Protein AF-A8PY21-F1 (afdb_monomer)

Mean predicted aligned error: 8.25 Å

Secondary structure (DSSP, 8-state):
----------------------TT-SEEEEEEESS--GGGSS-EEE--SSSSS--EE--BPTTT--B--GGGT-TTS--SS--GGG---PPPP-----HHHHHHHHHHHHHHHHHS---HHHHHHHHHHHHHHHHHHHHH-TTHHHHHHHHHHHHHTHHHHTT--S-HHHHTSIIIIIHHHHHHHHHS--STT-HHHHHHHHH-GGG--SPPPP-PPPHHHHHHHTTT--S--HHHHHHHHHHHHHHHHT--GGG---EEEE----B-TT--TTSBSSPPBTTBSSSSSTT---TTT--S--SSS---GGG-SSBPPTT--TTS-B-HHHHHHHHHHHHHHH-TT--SEEEE----BPP--GGG--HHHHHHHHHHHHHHHHHHHTTS-EEE---TTSSSSTT----SS--GGGGGGTTHHHHHHHHHHHHHTTSS-HHHHHHHHHTTT-EEEEEETTEEEEE--GGGGBTT-GGGGTTTTSTTTTSHHHHHHHHHHHHHHTT-EEEEE-SS-SS-SSSSB-HHHHHHHHHH-------------SHHHHHTT-SEEEEEEE---HHHHH-B-HHHHHTT---S-PPPBTTBPPTTS---HHHHHHHHHHHHH-THHHHHHHHHHTTT-TTPPP--SHHHHHHHHHHHH--SHHHHHTS-GGG-TT--

Foldseek 3Di:
DDDDDDDDDDPPPPPPPPVPDPLPPFFFQDFFFLDFPLVLAPHWPDDDPHFQWFTHGWFAFPPRPGTDDVLLQALQRFDPFEPPVLFAADDAADDDDPLVVLLVLLVVLLCVLLPDDADQVVNLVSQLSNLVSLLNCLNHPVQVQLVSQLVSCVVRVVVVLVVQADDSSRCSPRRFCVNVLSNLSPQADSPDDDPLSQCVCCADPSRNRHPHDDQDDDPVNCCVLLVNPLDFDPVLVVVVVVVLVCLLVPPDPVPDFFEAEAEQQAENSSFRFFWAQPARRNQWQAGRGQSGAHCVQDVDDTDGGHDDNSRHPDTAGSCGHDRHHGYSRVLSRVLQSQLSVLPPVGGQAYEYAENQHHDGHLRRDYLSRLSSSVSVNVSSCCVSRPPHAYDYFYDQQSDPSGLAAAALDDDPPPSNCSCVSRLLSVLVVCVVSVNDDPQQSVCCSNLVRWGWDDSDVLEIETHAAQSCFWPVHSNCSHPVSPLCPRCRLSVVSVVVVVSSVVSGHYHYHHHFAQFDLLHTGHFNNSVSVVSSDDDDDDADADDRRQCCVVVVVDSTHDGGRDLDDCQVLQFFLVQLVVVVNQDLPDDAPNRGDDPSDDCDPSVLLSSLSSCLRVVVVVQVVLCVRVNNDPPQDGQDDPLLSQLCSQRSVTSHNVSSVPGDSVRRSNHD

Solvent-accessible surface area (backbone atoms only — not comparable to full-atom values): 36942 Å² total; per-residue (Å²): 134,87,88,89,87,89,90,77,86,82,84,76,81,76,76,70,77,67,73,78,72,68,84,73,68,48,52,81,73,36,72,27,64,61,63,78,74,62,85,81,36,97,46,61,77,38,74,54,96,58,74,75,35,57,58,37,70,50,51,67,38,83,91,76,72,52,62,65,61,66,69,82,40,34,38,89,50,75,66,89,54,38,59,80,89,69,42,47,78,52,76,63,42,97,57,88,70,66,59,69,62,42,54,52,49,42,53,58,44,49,53,54,61,80,69,53,86,87,51,56,73,64,37,26,55,45,48,32,53,41,47,32,42,47,24,55,40,17,22,45,45,30,82,54,41,18,61,50,53,10,50,51,27,59,77,66,39,51,41,47,71,74,48,39,47,73,55,43,51,60,48,25,20,42,63,30,47,15,12,54,54,28,35,38,37,48,71,27,50,35,58,98,78,28,58,22,31,47,50,64,30,24,64,45,83,89,63,54,27,30,74,70,77,89,61,83,78,53,69,68,56,49,35,59,74,41,71,69,55,80,61,82,55,67,70,58,52,52,50,50,49,52,52,49,54,49,47,44,76,67,56,52,84,88,75,58,82,47,68,48,79,48,58,64,57,16,46,22,71,36,45,22,39,62,18,17,29,61,35,35,78,24,70,46,75,41,26,16,22,28,56,27,44,28,63,91,62,39,84,75,93,82,82,70,57,73,78,55,78,94,45,48,85,36,66,19,43,49,65,28,43,98,54,38,58,33,18,54,54,34,51,52,43,51,42,51,38,51,30,60,74,32,42,98,80,40,34,74,34,33,38,33,29,25,20,34,32,41,80,55,50,73,36,60,46,38,73,68,57,42,52,48,32,46,49,56,51,52,52,48,47,46,65,45,42,56,85,35,48,46,50,66,21,49,23,49,43,61,43,71,57,60,31,55,61,63,41,71,48,94,50,82,91,53,54,47,56,72,57,46,76,50,43,54,45,52,36,51,51,40,34,76,72,68,51,43,52,79,64,32,40,48,33,19,62,65,44,66,51,15,33,61,47,64,93,45,91,61,33,36,39,38,25,32,41,28,50,70,32,28,61,73,10,62,47,52,44,43,59,42,78,47,51,52,64,51,43,53,58,57,52,50,51,54,53,49,54,54,30,55,77,66,68,38,44,76,47,78,47,43,36,62,59,43,29,36,46,84,74,50,34,35,39,36,33,15,39,54,48,40,74,77,48,84,78,81,86,86,84,64,81,65,71,74,80,46,62,61,48,65,76,68,62,52,87,45,40,66,70,44,52,51,76,80,48,72,61,81,76,58,29,66,38,52,57,10,54,74,69,73,56,64,71,53,88,66,81,52,58,83,45,23,62,40,88,60,55,75,88,46,58,48,49,58,50,35,43,45,42,23,30,75,66,39,48,69,52,43,30,50,48,49,37,48,62,51,26,61,39,89,85,54,80,78,52,84,47,72,67,32,33,51,19,39,44,41,34,75,71,14,62,13,16,63,56,22,69,76,33,56,77,93,33,37,90,71,45,133

Structure (mmCIF, N/CA/C/O backbone):
data_AF-A8PY21-F1
#
_entry.id   AF-A8PY21-F1
#
loop_
_atom_site.group_PDB
_atom_site.id
_atom_site.type_symbol
_atom_site.label_atom_id
_atom_site.label_alt_id
_atom_site.label_comp_id
_atom_site.label_asym_id
_atom_site.label_entity_id
_atom_site.label_seq_id
_atom_site.pdbx_PDB_ins_code
_atom_site.Cartn_x
_atom_site.Cartn_y
_atom_site.Cartn_z
_atom_site.occupancy
_atom_site.B_iso_or_equiv
_atom_site.auth_seq_id
_atom_site.auth_comp_id
_atom_site.auth_asym_id
_atom_site.auth_atom_id
_atom_site.pdbx_PDB_model_num
ATOM 1 N N . MET A 1 1 ? 55.262 -12.303 2.020 1.00 33.34 1 MET A N 1
ATOM 2 C CA . MET A 1 1 ? 55.670 -13.690 2.348 1.00 33.34 1 MET A CA 1
ATOM 3 C C . MET A 1 1 ? 55.589 -13.836 3.864 1.00 33.34 1 MET A C 1
ATOM 5 O O . MET A 1 1 ? 56.220 -13.028 4.533 1.00 33.34 1 MET A O 1
ATOM 9 N N . ARG A 1 2 ? 54.820 -14.823 4.365 1.00 25.11 2 ARG A N 1
ATOM 10 C CA . ARG A 1 2 ? 54.338 -15.005 5.761 1.00 25.11 2 ARG A CA 1
ATOM 11 C C . ARG A 1 2 ? 53.229 -13.989 6.131 1.00 25.11 2 ARG A C 1
ATOM 13 O O . ARG A 1 2 ? 53.484 -12.802 6.044 1.00 25.11 2 ARG A O 1
ATOM 20 N N . TRP A 1 3 ? 51.981 -14.314 6.477 1.00 21.86 3 TRP A N 1
ATOM 21 C CA . TRP A 1 3 ? 51.336 -15.524 6.999 1.00 21.86 3 TRP A CA 1
ATOM 22 C C . TRP A 1 3 ? 49.893 -15.616 6.456 1.00 21.86 3 TRP A C 1
ATOM 24 O O . TRP A 1 3 ? 49.133 -14.662 6.576 1.00 21.86 3 TRP A O 1
ATOM 34 N N . LEU A 1 4 ? 49.522 -16.754 5.870 1.00 23.91 4 LEU A N 1
ATOM 35 C CA . LEU A 1 4 ? 48.168 -17.102 5.421 1.00 23.91 4 LEU A CA 1
ATOM 36 C C . LEU A 1 4 ? 47.988 -18.587 5.737 1.00 23.91 4 LEU A C 1
ATOM 38 O O . LEU A 1 4 ? 48.413 -19.415 4.945 1.00 23.91 4 LEU A O 1
ATOM 42 N N . THR A 1 5 ? 47.433 -18.911 6.904 1.00 27.52 5 THR A N 1
ATOM 43 C CA . THR A 1 5 ? 46.827 -20.218 7.221 1.00 27.52 5 THR A CA 1
ATOM 44 C C . THR A 1 5 ? 46.137 -20.123 8.580 1.00 27.52 5 THR A C 1
ATOM 46 O O . THR A 1 5 ? 46.825 -19.883 9.570 1.00 27.52 5 THR A O 1
ATOM 49 N N . ALA A 1 6 ? 44.819 -20.355 8.587 1.00 24.20 6 ALA A N 1
ATOM 50 C CA . ALA A 1 6 ? 43.987 -20.932 9.658 1.00 24.20 6 ALA A CA 1
ATOM 51 C C . ALA A 1 6 ? 42.667 -20.165 9.853 1.00 24.20 6 ALA A C 1
ATOM 53 O O . ALA A 1 6 ? 42.555 -19.317 10.729 1.00 24.20 6 ALA A O 1
ATOM 54 N N . ALA A 1 7 ? 41.659 -20.509 9.050 1.00 24.58 7 ALA A N 1
ATOM 55 C CA . ALA A 1 7 ? 40.249 -20.453 9.447 1.00 24.58 7 ALA A CA 1
ATOM 56 C C . ALA A 1 7 ? 39.428 -21.327 8.484 1.00 24.58 7 ALA A C 1
ATOM 58 O O . ALA A 1 7 ? 38.634 -20.842 7.685 1.00 24.58 7 ALA A O 1
ATOM 59 N N . ALA A 1 8 ? 39.683 -22.635 8.524 1.00 24.17 8 ALA A N 1
ATOM 60 C CA . ALA A 1 8 ? 38.767 -23.637 8.002 1.00 24.17 8 ALA A CA 1
ATOM 61 C C . ALA A 1 8 ? 38.086 -24.318 9.194 1.00 24.17 8 ALA A C 1
ATOM 63 O O . ALA A 1 8 ? 38.754 -24.673 10.162 1.00 24.17 8 ALA A O 1
ATOM 64 N N . ALA A 1 9 ? 36.775 -24.510 9.064 1.00 27.00 9 ALA A N 1
ATOM 65 C CA . ALA A 1 9 ? 35.938 -25.414 9.847 1.00 27.00 9 ALA A CA 1
ATOM 66 C C . ALA A 1 9 ? 35.792 -25.124 11.354 1.00 27.00 9 ALA A C 1
ATOM 68 O O . ALA A 1 9 ? 36.422 -25.742 12.204 1.00 27.00 9 ALA A O 1
ATOM 69 N N . LEU A 1 10 ? 34.800 -24.293 11.673 1.00 22.83 10 LEU A N 1
ATOM 70 C CA . LEU A 1 10 ? 33.895 -24.552 12.794 1.00 22.83 10 LEU A CA 1
ATOM 71 C C . LEU A 1 10 ? 32.488 -24.139 12.356 1.00 22.83 10 LEU A C 1
ATOM 73 O O . LEU A 1 10 ? 31.976 -23.076 12.691 1.00 22.83 10 LEU A O 1
ATOM 77 N N . ALA A 1 11 ? 31.881 -25.006 11.542 1.00 26.34 11 ALA A N 1
ATOM 78 C CA . ALA A 1 11 ? 30.436 -25.071 11.421 1.00 26.34 11 ALA A CA 1
ATOM 79 C C . ALA A 1 11 ? 29.903 -25.521 12.785 1.00 26.34 11 ALA A C 1
ATOM 81 O O . ALA A 1 11 ? 29.814 -26.712 13.077 1.00 26.34 11 ALA A O 1
ATOM 82 N N . VAL A 1 12 ? 29.614 -24.559 13.658 1.00 23.88 12 VAL A N 1
ATOM 83 C CA . VAL A 1 12 ? 28.773 -24.824 14.816 1.00 23.88 12 VAL A CA 1
ATOM 84 C C . VAL A 1 12 ? 27.366 -24.977 14.259 1.00 23.88 12 VAL A C 1
ATOM 86 O O . VAL A 1 12 ? 26.669 -23.998 14.000 1.00 23.88 12 VAL A O 1
ATOM 89 N N . THR A 1 13 ? 26.958 -26.224 14.047 1.00 25.67 13 THR A N 1
ATOM 90 C CA . THR A 1 13 ? 25.551 -26.608 13.991 1.00 25.67 13 THR A CA 1
ATOM 91 C C . THR A 1 13 ? 24.927 -26.263 15.339 1.00 25.67 13 THR A C 1
ATOM 93 O O . THR A 1 13 ? 24.810 -27.109 16.226 1.00 25.67 13 THR A O 1
ATOM 96 N N . LEU A 1 14 ? 24.532 -25.003 15.517 1.00 25.05 14 LEU A N 1
ATOM 97 C CA . LEU A 1 14 ? 23.445 -24.673 16.421 1.00 25.05 14 LEU A CA 1
ATOM 98 C C . LEU A 1 14 ? 22.193 -25.225 15.749 1.00 25.05 14 LEU A C 1
ATOM 100 O O . LEU A 1 14 ? 21.504 -24.532 15.006 1.00 25.05 14 LEU A O 1
ATOM 104 N N . ALA A 1 15 ? 21.917 -26.502 16.005 1.00 25.70 15 ALA A N 1
ATOM 105 C CA . ALA A 1 15 ? 20.555 -26.992 15.992 1.00 25.70 15 ALA A CA 1
ATOM 106 C C . ALA A 1 15 ? 19.814 -26.202 17.078 1.00 25.70 15 ALA A C 1
ATOM 108 O O . ALA A 1 15 ? 19.684 -26.638 18.220 1.00 25.70 15 ALA A O 1
ATOM 109 N N . SER A 1 16 ? 19.382 -24.986 16.743 1.00 26.17 16 SER A N 1
ATOM 110 C CA . SER A 1 16 ? 18.233 -24.397 17.396 1.00 26.17 16 SER A CA 1
ATOM 111 C C . SER A 1 16 ? 17.116 -25.391 17.145 1.00 26.17 16 SER A C 1
ATOM 113 O O . SER A 1 16 ? 16.604 -25.485 16.031 1.00 26.17 16 SER A O 1
ATOM 115 N N . SER A 1 17 ? 16.783 -26.171 18.166 1.00 25.62 17 SER A N 1
ATOM 116 C CA . SER A 1 17 ? 15.463 -26.750 18.306 1.00 25.62 17 SER A CA 1
ATOM 117 C C . SER A 1 17 ? 14.486 -25.582 18.233 1.00 25.62 17 SER A C 1
ATOM 119 O O . SER A 1 17 ? 14.158 -24.936 19.228 1.00 25.62 17 SER A O 1
ATOM 121 N N . ALA A 1 18 ? 14.081 -25.239 17.009 1.00 28.50 18 ALA A N 1
ATOM 122 C CA . ALA A 1 18 ? 12.859 -24.514 16.783 1.00 28.50 18 ALA A CA 1
ATOM 123 C C . ALA A 1 18 ? 11.806 -25.381 17.464 1.00 28.50 18 ALA A C 1
ATOM 125 O O . ALA A 1 18 ? 11.509 -26.479 17.001 1.00 28.50 18 ALA A O 1
ATOM 126 N N . LEU A 1 19 ? 11.339 -24.949 18.638 1.00 28.61 19 LEU A N 1
ATOM 127 C CA . LEU A 1 19 ? 10.092 -25.453 19.188 1.00 28.61 19 LEU A CA 1
ATOM 128 C C . LEU A 1 19 ? 9.109 -25.405 18.025 1.00 28.61 19 LEU A C 1
ATOM 130 O O . LEU A 1 19 ? 8.851 -24.310 17.513 1.00 28.61 19 LEU A O 1
ATOM 134 N N . ALA A 1 20 ? 8.691 -26.586 17.562 1.00 31.30 20 ALA A N 1
ATOM 135 C CA . ALA A 1 20 ? 7.715 -26.733 16.502 1.00 31.30 20 ALA A CA 1
ATOM 136 C C . ALA A 1 20 ? 6.536 -25.840 16.886 1.00 31.30 20 ALA A C 1
ATOM 138 O O . ALA A 1 20 ? 5.902 -26.047 17.923 1.00 31.30 20 ALA A O 1
ATOM 139 N N . ILE A 1 21 ? 6.338 -24.765 16.127 1.00 42.38 21 ILE A N 1
ATOM 140 C CA . ILE A 1 21 ? 5.172 -23.912 16.307 1.00 42.38 21 ILE A CA 1
ATOM 141 C C . ILE A 1 21 ? 3.997 -24.799 15.913 1.00 42.38 21 ILE A C 1
ATOM 143 O O . ILE A 1 21 ? 3.986 -25.324 14.804 1.00 42.38 21 ILE A O 1
ATOM 147 N N . ASP A 1 22 ? 3.045 -25.008 16.822 1.00 44.25 22 ASP A N 1
ATOM 148 C CA . ASP A 1 22 ? 1.850 -25.789 16.517 1.00 44.25 22 ASP A CA 1
ATOM 149 C C . ASP A 1 22 ? 1.071 -25.107 15.384 1.00 44.25 22 ASP A C 1
ATOM 151 O O . ASP A 1 22 ? 0.375 -24.099 15.571 1.00 44.25 22 ASP A O 1
ATOM 155 N N . THR A 1 23 ? 1.198 -25.671 14.185 1.00 45.84 23 THR A N 1
ATOM 156 C CA . THR A 1 23 ? 0.550 -25.186 12.972 1.00 45.84 23 THR A CA 1
ATOM 157 C C . THR A 1 23 ? -0.958 -25.467 12.970 1.00 45.84 23 THR A C 1
ATOM 159 O O . THR A 1 23 ? -1.673 -24.950 12.109 1.00 45.84 23 THR A O 1
ATOM 162 N N . THR A 1 24 ? -1.495 -26.188 13.955 1.00 52.34 24 THR A N 1
ATOM 163 C CA . THR A 1 24 ? -2.939 -26.410 14.134 1.00 52.34 24 THR A CA 1
ATOM 164 C C . THR A 1 24 ? -3.587 -25.458 15.140 1.00 52.34 24 THR A C 1
ATOM 166 O O . THR A 1 24 ? -4.808 -25.494 15.313 1.00 52.34 24 THR A O 1
ATOM 169 N N . SER A 1 25 ? -2.806 -24.555 15.742 1.00 53.06 25 SER A N 1
ATOM 170 C CA . SER A 1 25 ? -3.314 -23.543 16.671 1.00 53.06 25 SER A CA 1
ATOM 171 C C . SER A 1 25 ? -4.402 -22.655 16.037 1.00 53.06 25 SER A C 1
ATOM 173 O O . SER A 1 25 ? -4.321 -22.248 14.873 1.00 53.06 25 SER A O 1
ATOM 175 N N . GLY A 1 26 ? -5.457 -22.380 16.812 1.00 62.28 26 GLY A N 1
ATOM 176 C CA . GLY A 1 26 ? -6.634 -21.610 16.392 1.00 62.28 26 GLY A CA 1
ATOM 177 C C . GLY A 1 26 ? -7.844 -22.469 16.004 1.00 62.28 26 GLY A C 1
ATOM 178 O O . GLY A 1 26 ? -7.733 -23.643 15.645 1.00 62.28 26 GLY A O 1
ATOM 179 N N . THR A 1 27 ? -9.034 -21.874 16.080 1.00 73.12 27 THR A N 1
ATOM 180 C CA . THR A 1 27 ? -10.301 -22.568 15.797 1.00 73.12 27 THR A CA 1
ATOM 181 C C . THR A 1 27 ? -10.568 -22.587 14.287 1.00 73.12 27 THR A C 1
ATOM 183 O O . THR A 1 27 ? -10.578 -21.505 13.694 1.00 73.12 27 THR A O 1
ATOM 186 N N . PRO A 1 28 ? -10.793 -23.756 13.649 1.00 81.75 28 PRO A N 1
ATOM 187 C CA . PRO A 1 28 ? -11.255 -23.835 12.261 1.00 81.75 28 PRO A CA 1
ATOM 188 C C . PRO A 1 28 ? -12.527 -23.018 12.050 1.00 81.75 28 PRO A C 1
ATOM 190 O O . PRO A 1 28 ? -13.438 -23.067 12.874 1.00 81.75 28 PRO A O 1
ATOM 193 N N . VAL A 1 29 ? -12.569 -22.271 10.951 1.00 86.31 29 VAL A N 1
ATOM 194 C CA . VAL A 1 29 ? -13.706 -21.426 10.570 1.00 86.31 29 VAL A CA 1
ATOM 195 C C . VAL A 1 29 ? -14.270 -21.857 9.227 1.00 86.31 29 VAL A C 1
ATOM 197 O O . VAL A 1 29 ? -15.480 -21.947 9.088 1.00 86.31 29 VAL A O 1
ATOM 200 N N . TYR A 1 30 ? -13.413 -22.150 8.251 1.00 88.06 30 TYR A N 1
ATOM 201 C CA . TYR A 1 30 ? -13.844 -22.592 6.931 1.00 88.06 30 TYR A CA 1
ATOM 202 C C . TYR A 1 30 ? -12.825 -23.564 6.343 1.00 88.06 30 TYR A C 1
ATOM 204 O O . TYR A 1 30 ? -11.622 -23.326 6.428 1.00 88.06 30 TYR A O 1
ATOM 212 N N . THR A 1 31 ? -13.303 -24.645 5.738 1.00 89.31 31 THR A N 1
ATOM 213 C CA . THR A 1 31 ? -12.472 -25.588 4.984 1.00 89.31 31 THR A CA 1
ATOM 214 C C . THR A 1 31 ? -12.844 -25.456 3.521 1.00 89.31 31 THR A C 1
ATOM 216 O O . THR A 1 31 ? -13.977 -25.757 3.147 1.00 89.31 31 THR A O 1
ATOM 219 N N . ALA A 1 32 ? -11.901 -24.984 2.711 1.00 89.75 32 ALA A N 1
ATOM 220 C CA . ALA A 1 32 ? -12.138 -24.756 1.297 1.00 89.75 32 ALA A CA 1
ATOM 221 C C . ALA A 1 32 ? -12.326 -26.068 0.534 1.00 89.75 32 ALA A C 1
ATOM 223 O O . ALA A 1 32 ? -11.793 -27.121 0.907 1.00 89.75 32 ALA A O 1
ATOM 224 N N . SER A 1 33 ? -13.056 -25.995 -0.576 1.00 90.00 33 SER A N 1
ATOM 225 C CA . SER A 1 33 ? -13.105 -27.098 -1.529 1.00 90.00 33 SER A CA 1
ATOM 226 C C . SER A 1 33 ? -11.724 -27.331 -2.136 1.00 90.00 33 SER A C 1
ATOM 228 O O . SER A 1 33 ? -10.954 -26.400 -2.365 1.00 90.00 33 SER A O 1
ATOM 230 N N . LYS A 1 34 ? -11.422 -28.588 -2.463 1.00 87.81 34 LYS A N 1
ATOM 231 C CA . LYS A 1 34 ? -10.260 -28.917 -3.296 1.00 87.81 34 LYS A CA 1
ATOM 232 C C . LYS A 1 34 ? -10.404 -28.379 -4.727 1.00 87.81 34 LYS A C 1
ATOM 234 O O . LYS A 1 34 ? -9.409 -28.192 -5.421 1.00 87.81 34 LYS A O 1
ATOM 239 N N . SER A 1 35 ? -11.642 -28.190 -5.183 1.00 91.06 35 SER A N 1
ATOM 240 C CA . SER A 1 35 ? -11.954 -27.743 -6.542 1.00 91.06 35 SER A CA 1
ATOM 241 C C . SER A 1 35 ? -12.000 -26.224 -6.619 1.00 91.06 35 SER A C 1
ATOM 243 O O . SER A 1 35 ? -12.586 -25.583 -5.751 1.00 91.06 35 SER A O 1
ATOM 245 N N . PHE A 1 36 ? -11.454 -25.661 -7.696 1.00 95.00 36 PHE A N 1
ATOM 246 C CA . PHE A 1 36 ? -11.594 -24.237 -7.975 1.00 95.00 36 PHE A CA 1
ATOM 247 C C . PHE A 1 36 ? -13.052 -23.893 -8.338 1.00 95.00 36 PHE A C 1
ATOM 249 O O . PHE A 1 36 ? -13.663 -24.624 -9.127 1.00 95.00 36 PHE A O 1
ATOM 256 N N . PRO A 1 37 ? -13.619 -22.790 -7.817 1.00 94.56 37 PRO A N 1
ATOM 257 C CA . PRO A 1 37 ? -14.999 -22.392 -8.087 1.00 94.56 37 PRO A CA 1
ATOM 258 C C . PRO A 1 37 ? -15.148 -21.768 -9.488 1.00 94.56 37 PRO A C 1
ATOM 260 O O . PRO A 1 37 ? -15.336 -20.565 -9.647 1.00 94.56 37 PRO A O 1
ATOM 263 N N . THR A 1 38 ? -15.101 -22.591 -10.539 1.00 94.44 38 THR A N 1
ATOM 264 C CA . THR A 1 38 ? -15.160 -22.126 -11.940 1.00 94.44 38 THR A CA 1
ATOM 265 C C . THR A 1 38 ? -16.444 -21.369 -12.283 1.00 94.44 38 THR A C 1
ATOM 267 O O . THR A 1 38 ? -16.440 -20.557 -13.198 1.00 94.44 38 THR A O 1
ATOM 270 N N . SER A 1 39 ? -17.539 -21.595 -11.550 1.00 92.69 39 SER A N 1
ATOM 271 C CA . SER A 1 39 ? -18.819 -20.902 -11.755 1.00 92.69 39 SER A CA 1
ATOM 272 C C . SER A 1 39 ? -18.786 -19.407 -11.428 1.00 92.69 39 SER A C 1
ATOM 274 O O . SER A 1 39 ? -19.752 -18.711 -11.730 1.00 92.69 39 SER A O 1
ATOM 276 N N . LEU A 1 40 ? -17.720 -18.910 -10.790 1.00 91.19 40 LEU A N 1
ATOM 277 C CA . LEU A 1 40 ? -17.514 -17.473 -10.582 1.00 91.19 40 LEU A CA 1
ATOM 278 C C . LEU A 1 40 ? -17.272 -16.721 -11.889 1.00 91.19 40 LEU A C 1
ATOM 280 O O . LEU A 1 40 ? -17.516 -15.519 -11.959 1.00 91.19 40 LEU A O 1
ATOM 284 N N . PHE A 1 41 ? -16.770 -17.423 -12.901 1.00 93.12 41 PHE A N 1
ATOM 285 C CA . PHE A 1 41 ? -16.302 -16.827 -14.136 1.00 93.12 41 PHE A CA 1
ATOM 286 C C . PHE A 1 41 ? -17.157 -17.317 -15.305 1.00 93.12 41 PHE A C 1
ATOM 288 O O . PHE A 1 41 ? -17.557 -18.484 -15.327 1.00 93.12 41 PHE A O 1
ATOM 295 N N . PRO A 1 42 ? -17.432 -16.466 -16.310 1.00 90.12 42 PRO A N 1
ATOM 296 C CA . PRO A 1 42 ? -18.196 -16.884 -17.485 1.00 90.12 42 PRO A CA 1
ATOM 297 C C . PRO A 1 42 ? -17.526 -18.031 -18.251 1.00 90.12 42 PRO A C 1
ATOM 299 O O . PRO A 1 42 ? -18.200 -18.872 -18.841 1.00 90.12 42 PRO A O 1
ATOM 302 N N . SER A 1 43 ? -16.192 -18.047 -18.262 1.00 95.50 43 SER A N 1
ATOM 303 C CA . SER A 1 43 ? -15.375 -19.097 -18.866 1.00 95.50 43 SER A CA 1
ATOM 304 C C . SER A 1 43 ? -13.957 -19.082 -18.285 1.00 95.50 43 SER A C 1
ATOM 306 O O . SER A 1 43 ? -13.596 -18.183 -17.524 1.00 95.50 43 SER A O 1
ATOM 308 N N . MET A 1 44 ? -13.165 -20.093 -18.638 1.00 96.69 44 MET A N 1
ATOM 309 C CA . MET A 1 44 ? -11.771 -20.249 -18.224 1.00 96.69 44 MET A CA 1
ATOM 310 C C . MET A 1 44 ? -10.893 -20.311 -19.475 1.00 96.69 44 MET A C 1
ATOM 312 O O . MET A 1 44 ? -11.171 -21.125 -20.357 1.00 96.69 44 MET A O 1
ATOM 316 N N . ASP A 1 45 ? -9.828 -19.513 -19.533 1.00 96.81 45 ASP A N 1
ATOM 317 C CA . ASP A 1 45 ? -8.817 -19.612 -20.594 1.00 96.81 45 ASP A CA 1
ATOM 318 C C . ASP A 1 45 ? -7.940 -20.860 -20.397 1.00 96.81 45 ASP A C 1
ATOM 320 O O . ASP A 1 45 ? -7.510 -21.506 -21.356 1.00 96.81 45 ASP A O 1
ATOM 324 N N . TYR A 1 46 ? -7.726 -21.256 -19.138 1.00 97.00 46 TYR A N 1
ATOM 325 C CA . TYR A 1 46 ? -7.065 -22.504 -18.772 1.00 97.00 46 TYR A CA 1
ATOM 326 C C . TYR A 1 46 ? -7.623 -23.065 -17.459 1.00 97.00 46 TYR A C 1
ATOM 328 O O . TYR A 1 46 ? -7.802 -22.342 -16.480 1.00 97.00 46 TYR A O 1
ATOM 336 N N . MET A 1 47 ? -7.862 -24.377 -17.424 1.00 96.50 47 MET A N 1
ATOM 337 C CA . MET A 1 47 ? -8.233 -25.108 -16.213 1.00 96.50 47 MET A CA 1
ATOM 338 C C . MET A 1 47 ? -7.381 -26.384 -16.126 1.00 96.50 47 MET A C 1
ATOM 340 O O . MET A 1 47 ? -7.468 -27.225 -17.029 1.00 96.50 47 MET A O 1
ATOM 344 N N . PRO A 1 48 ? -6.542 -26.542 -15.088 1.00 94.38 48 PRO A N 1
ATOM 345 C CA . PRO A 1 48 ? -5.694 -27.720 -14.935 1.00 94.38 48 PRO A CA 1
ATOM 346 C C . PRO A 1 48 ? -6.542 -28.969 -14.625 1.00 94.38 48 PRO A C 1
ATOM 348 O O . PRO A 1 48 ? -7.662 -28.872 -14.116 1.00 94.38 48 PRO A O 1
ATOM 351 N N . LYS A 1 49 ? -6.030 -30.168 -14.934 1.00 89.81 49 LYS A N 1
ATOM 352 C CA . LYS A 1 49 ? -6.746 -31.430 -14.652 1.00 89.81 49 LYS A CA 1
ATOM 353 C C . LYS A 1 49 ? -6.639 -31.825 -13.181 1.00 89.81 49 LYS A C 1
ATOM 355 O O . LYS A 1 49 ? -7.513 -32.524 -12.668 1.00 89.81 49 LYS A O 1
ATOM 360 N N . ARG A 1 50 ? -5.542 -31.450 -12.528 1.00 87.81 50 ARG A N 1
ATOM 361 C CA . ARG A 1 50 ? -5.284 -31.574 -11.088 1.00 87.81 50 ARG A CA 1
ATOM 362 C C . ARG A 1 50 ? -4.607 -30.276 -10.621 1.00 87.81 50 ARG A C 1
ATOM 364 O O . ARG A 1 50 ? -4.816 -29.225 -11.207 1.00 87.81 50 ARG A O 1
ATOM 371 N N . MET A 1 51 ? -3.819 -30.338 -9.555 1.00 91.12 51 MET A N 1
ATOM 372 C CA . MET A 1 51 ? -3.105 -29.190 -8.983 1.00 91.12 51 MET A CA 1
ATOM 373 C C . MET A 1 51 ? -1.725 -28.965 -9.636 1.00 91.12 51 MET A C 1
ATOM 375 O O . MET A 1 51 ? -0.794 -28.535 -8.970 1.00 91.12 51 MET A O 1
ATOM 379 N N . GLU A 1 52 ? -1.549 -29.306 -10.920 1.00 91.44 52 GLU A N 1
ATOM 380 C CA . GLU A 1 52 ? -0.279 -29.133 -11.654 1.00 91.44 52 GLU A CA 1
ATOM 381 C C . GLU A 1 52 ? -0.029 -27.712 -12.196 1.00 91.44 52 GLU A C 1
ATOM 383 O O . GLU A 1 52 ? 0.978 -27.470 -12.857 1.00 91.44 52 GLU A O 1
ATOM 388 N N . GLY A 1 53 ? -0.957 -26.785 -11.981 1.00 94.38 53 GLY A N 1
ATOM 389 C CA . GLY A 1 53 ? -0.896 -25.405 -12.459 1.00 94.38 53 GLY A CA 1
ATOM 390 C C . GLY A 1 53 ? -2.063 -24.603 -11.904 1.00 94.38 53 GLY A C 1
ATOM 391 O O . GLY A 1 53 ? -3.029 -25.203 -11.447 1.00 94.38 53 GLY A O 1
ATOM 392 N N . GLU A 1 54 ? -2.004 -23.277 -11.979 1.00 96.56 54 GLU A N 1
ATOM 393 C CA . GLU A 1 54 ? -3.125 -22.433 -11.559 1.00 96.56 54 GLU A CA 1
ATOM 394 C C . GLU A 1 54 ? -4.230 -22.374 -12.622 1.00 96.56 54 GLU A C 1
ATOM 396 O O . GLU A 1 54 ? -3.924 -22.350 -13.822 1.00 96.56 54 GLU A O 1
ATOM 401 N N . PRO A 1 55 ? -5.515 -22.321 -12.221 1.00 96.88 55 PRO A N 1
ATOM 402 C CA . PRO A 1 55 ? -6.589 -21.943 -13.127 1.00 96.88 55 PRO A CA 1
ATOM 403 C C . PRO A 1 55 ? -6.365 -20.514 -13.634 1.00 96.88 55 PRO A C 1
ATOM 405 O O . PRO A 1 55 ? -5.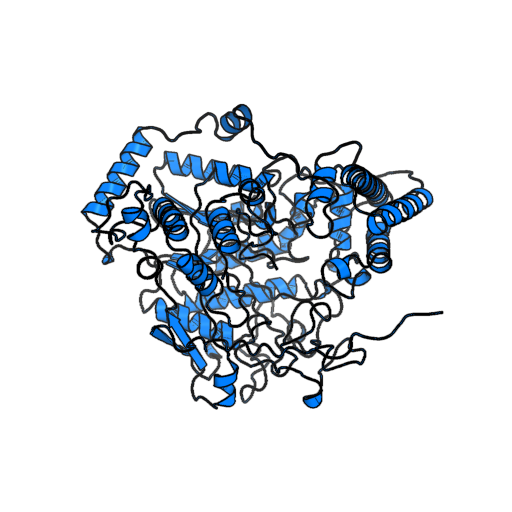910 -19.648 -12.893 1.00 96.88 55 PRO A O 1
ATOM 408 N N . ARG A 1 56 ? -6.712 -20.254 -14.898 1.00 96.56 56 ARG A N 1
ATOM 409 C CA . ARG A 1 56 ? -6.694 -18.907 -15.485 1.00 96.56 56 ARG A CA 1
ATOM 410 C C . ARG A 1 56 ? -8.099 -18.554 -15.959 1.00 96.56 56 ARG A C 1
ATOM 412 O O . ARG A 1 56 ? -8.527 -19.035 -17.015 1.00 96.56 56 ARG A O 1
ATOM 419 N N . PRO A 1 57 ? -8.861 -17.813 -15.142 1.00 96.81 57 PRO A N 1
ATOM 420 C CA . PRO A 1 57 ? -10.188 -17.365 -15.518 1.00 96.81 57 PRO A CA 1
ATOM 421 C C . PRO A 1 57 ? -10.161 -16.346 -16.651 1.00 96.81 57 PRO A C 1
ATOM 423 O O . PRO A 1 57 ? -9.252 -15.525 -16.729 1.00 96.81 57 PRO A O 1
ATOM 426 N N . HIS A 1 58 ? -11.201 -16.365 -17.481 1.00 96.19 58 HIS A N 1
ATOM 427 C CA . HIS A 1 58 ? -11.367 -15.377 -18.536 1.00 96.19 58 HIS A CA 1
ATOM 428 C C . HIS A 1 58 ? -11.944 -14.074 -17.970 1.00 96.19 58 HIS A C 1
ATOM 430 O O . HIS A 1 58 ? -13.067 -14.068 -17.456 1.00 96.19 58 HIS A O 1
ATOM 436 N N . ILE A 1 59 ? -11.202 -12.967 -18.087 1.00 96.44 59 ILE A N 1
ATOM 437 C CA . ILE A 1 59 ? -11.583 -11.659 -17.528 1.00 96.44 59 ILE A CA 1
ATOM 438 C C . ILE A 1 59 ? -11.976 -10.675 -18.637 1.00 96.44 59 ILE A C 1
ATOM 440 O O . ILE A 1 59 ? -11.203 -10.374 -19.553 1.00 96.44 59 ILE A O 1
ATOM 444 N N . THR A 1 60 ? -13.190 -10.136 -18.530 1.00 94.44 60 THR A N 1
ATOM 445 C CA . THR A 1 60 ? -13.739 -9.132 -19.451 1.00 94.44 60 THR A CA 1
ATOM 446 C C . THR A 1 60 ? -13.404 -7.719 -18.993 1.00 94.44 60 THR A C 1
ATOM 448 O O . THR A 1 60 ? -13.506 -7.420 -17.808 1.00 94.44 60 THR A O 1
ATOM 451 N N . LYS A 1 61 ? -13.061 -6.829 -19.927 1.00 94.88 61 LYS A N 1
ATOM 452 C CA . LYS A 1 61 ? -12.770 -5.422 -19.632 1.00 94.88 61 LYS A CA 1
ATOM 453 C C . LYS A 1 61 ? -14.049 -4.672 -19.237 1.00 94.88 61 LYS A C 1
ATOM 455 O O . LYS A 1 61 ? -15.082 -4.819 -19.901 1.00 94.88 61 LYS A O 1
ATOM 460 N N . GLU A 1 62 ? -13.957 -3.804 -18.229 1.00 91.94 62 GLU A N 1
ATOM 461 C CA . GLU A 1 62 ? -15.062 -2.938 -17.801 1.00 91.94 62 GLU A CA 1
ATOM 462 C C . GLU A 1 62 ? -15.687 -2.165 -18.983 1.00 91.94 62 GLU A C 1
ATOM 464 O O . GLU A 1 62 ? -14.999 -1.657 -19.879 1.00 91.94 62 GLU A O 1
ATOM 469 N N . GLY A 1 63 ? -17.021 -2.068 -18.992 1.00 86.44 63 GLY A N 1
ATOM 470 C CA . GLY A 1 63 ? -17.772 -1.348 -20.026 1.00 86.44 63 GLY A CA 1
ATOM 471 C C . GLY A 1 63 ? -17.906 -2.083 -21.366 1.00 86.44 63 GLY A C 1
ATOM 472 O O . GLY A 1 63 ? -18.180 -1.442 -22.379 1.00 86.44 63 GLY A O 1
ATOM 473 N N . GLY A 1 64 ? -17.704 -3.406 -21.403 1.00 82.06 64 GLY A N 1
ATOM 474 C CA . GLY A 1 64 ? -17.926 -4.224 -22.604 1.00 82.06 64 GLY A CA 1
ATOM 475 C C . GLY A 1 64 ? -16.847 -4.064 -23.678 1.00 82.06 64 GLY A C 1
ATOM 476 O O . GLY A 1 64 ? -17.096 -4.322 -24.855 1.00 82.06 64 GLY A O 1
ATOM 477 N N . LYS A 1 65 ? -15.637 -3.644 -23.293 1.00 87.38 65 LYS A N 1
ATOM 478 C CA . LYS A 1 65 ? -14.511 -3.361 -24.202 1.00 87.38 65 LYS A CA 1
ATOM 479 C C . LYS A 1 65 ? -13.724 -4.621 -24.604 1.00 87.38 65 LYS A C 1
ATOM 481 O O . LYS A 1 65 ? -12.508 -4.569 -24.774 1.00 87.38 65 LYS A O 1
ATOM 486 N N . GLY A 1 66 ? -14.413 -5.752 -24.752 1.00 92.75 66 GLY A N 1
ATOM 487 C CA . GLY A 1 66 ? -13.807 -7.062 -25.005 1.00 92.75 66 GLY A CA 1
ATOM 488 C C . GLY A 1 66 ? -13.184 -7.686 -23.753 1.00 92.75 66 GLY A C 1
ATOM 489 O O . GLY A 1 66 ? -13.624 -7.414 -22.636 1.00 92.75 66 GLY A O 1
ATOM 490 N N . SER A 1 67 ? -12.159 -8.516 -23.944 1.00 94.88 67 SER A N 1
ATOM 491 C CA . SER A 1 67 ? -11.491 -9.269 -22.875 1.00 94.88 67 SER A CA 1
ATOM 492 C C . SER A 1 67 ? -9.987 -9.038 -22.877 1.00 94.88 67 SER A C 1
ATOM 494 O O . SER A 1 67 ? -9.409 -8.654 -23.899 1.00 94.88 67 SER A O 1
ATOM 496 N N . TYR A 1 68 ? -9.348 -9.266 -21.733 1.00 96.44 68 TYR A N 1
ATOM 497 C CA . TYR A 1 68 ? -7.891 -9.325 -21.666 1.00 96.44 68 TYR A CA 1
ATOM 498 C C . TYR A 1 68 ? -7.394 -10.639 -22.297 1.00 96.44 68 TYR A C 1
ATOM 500 O O . TYR A 1 68 ? -8.047 -11.670 -22.137 1.00 96.44 68 TYR A O 1
ATOM 508 N N . PRO A 1 69 ? -6.276 -10.631 -23.043 1.00 95.12 69 PRO A N 1
ATOM 509 C CA . PRO A 1 69 ? -5.754 -11.847 -23.662 1.00 95.12 69 PRO A CA 1
ATOM 510 C C . PRO A 1 69 ? -5.054 -12.751 -22.632 1.00 95.12 69 PRO A C 1
ATOM 512 O O . PRO A 1 69 ? -4.307 -12.246 -21.797 1.00 95.12 69 PRO A O 1
ATOM 515 N N . ASP A 1 70 ? -5.181 -14.083 -22.752 1.00 94.75 70 ASP A N 1
ATOM 516 C CA . ASP A 1 70 ? -4.474 -15.056 -21.883 1.00 94.75 70 ASP A CA 1
ATOM 517 C C . ASP A 1 70 ? -2.952 -14.828 -21.871 1.00 94.75 70 ASP A C 1
ATOM 519 O O . ASP A 1 70 ? -2.292 -15.019 -20.853 1.00 94.75 70 ASP A O 1
ATOM 523 N N . SER A 1 71 ? -2.382 -14.335 -22.977 1.00 94.12 71 SER A N 1
ATOM 524 C CA . SER A 1 71 ? -0.955 -14.006 -23.072 1.00 94.12 71 SER A CA 1
ATOM 525 C C . SER A 1 71 ? -0.495 -12.933 -22.079 1.00 94.12 71 SER A C 1
ATOM 527 O O . SER A 1 71 ? 0.694 -12.861 -21.795 1.00 94.12 71 SER A O 1
ATOM 529 N N . LEU A 1 72 ? -1.402 -12.103 -21.548 1.00 95.44 72 LEU A N 1
ATOM 530 C CA . LEU A 1 72 ? -1.089 -11.098 -20.525 1.00 95.44 72 LEU A CA 1
ATOM 531 C C . LEU A 1 72 ? -0.680 -11.742 -19.191 1.00 95.44 72 LEU A C 1
ATOM 533 O O . LEU A 1 72 ? 0.116 -11.171 -18.438 1.00 95.44 72 LEU A O 1
ATOM 537 N N . VAL A 1 73 ? -1.237 -12.918 -18.902 1.00 95.19 73 VAL A N 1
ATOM 538 C CA . VAL A 1 73 ? -1.151 -13.598 -17.602 1.00 95.19 73 VAL A CA 1
ATOM 539 C C . VAL A 1 73 ? -0.636 -15.031 -17.706 1.00 95.19 73 VAL A C 1
ATOM 541 O O . VAL A 1 73 ? -0.632 -15.774 -16.733 1.00 95.19 73 VAL A O 1
ATOM 544 N N . ASN A 1 74 ? -0.166 -15.446 -18.878 1.00 93.69 74 ASN A N 1
ATOM 545 C CA . ASN A 1 74 ? 0.356 -16.788 -19.057 1.00 93.69 74 ASN A CA 1
ATOM 546 C C . ASN A 1 74 ? 1.705 -16.939 -18.321 1.00 93.69 74 ASN A C 1
ATOM 548 O O . ASN A 1 74 ? 2.678 -16.277 -18.690 1.00 93.69 74 ASN A O 1
ATOM 552 N N . PRO A 1 75 ? 1.826 -17.853 -17.339 1.00 93.31 75 PRO A N 1
ATOM 553 C CA . PRO A 1 75 ? 3.040 -17.997 -16.531 1.00 93.31 75 PRO A CA 1
ATOM 554 C C . PRO A 1 75 ? 4.259 -18.469 -17.339 1.00 93.31 75 PRO A C 1
ATOM 556 O O . PRO A 1 75 ? 5.390 -18.373 -16.872 1.00 93.31 75 PRO A O 1
ATOM 559 N N . ARG A 1 76 ? 4.055 -18.999 -18.553 1.00 90.50 76 ARG A N 1
ATOM 560 C CA . ARG A 1 76 ? 5.123 -19.482 -19.445 1.00 90.50 76 ARG A CA 1
ATOM 561 C C . ARG A 1 76 ? 5.575 -18.449 -20.478 1.00 90.50 76 ARG A C 1
ATOM 563 O O . ARG A 1 76 ? 6.434 -18.764 -21.292 1.00 90.50 76 ARG A O 1
ATOM 570 N N . SER A 1 77 ? 4.966 -17.267 -20.489 1.00 88.62 77 SER A N 1
ATOM 571 C CA . SER A 1 77 ? 5.261 -16.201 -21.444 1.00 88.62 77 SER A CA 1
ATOM 572 C C . SER A 1 77 ? 5.246 -14.867 -20.712 1.00 88.62 77 SER A C 1
ATOM 574 O O . SER A 1 77 ? 4.245 -14.151 -20.727 1.00 88.62 77 SER A O 1
ATOM 576 N N . LEU A 1 78 ? 6.355 -14.544 -20.051 1.00 89.00 78 LEU A N 1
ATOM 577 C CA . 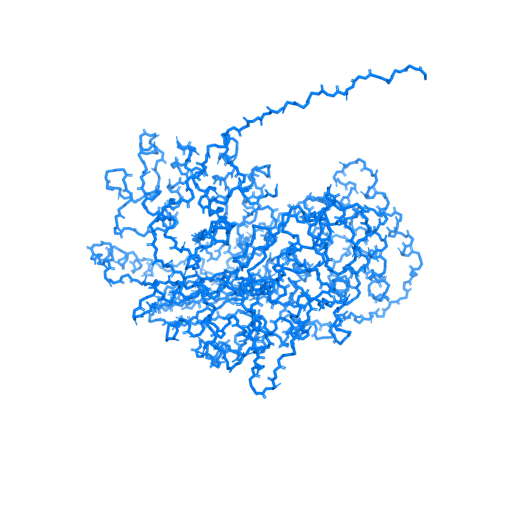LEU A 1 78 ? 6.483 -13.303 -19.296 1.00 89.00 78 LEU A CA 1
ATOM 578 C C . LEU A 1 78 ? 6.865 -12.138 -20.225 1.00 89.00 78 LEU A C 1
ATOM 580 O O . LEU A 1 78 ? 7.685 -12.314 -21.129 1.00 89.00 78 LEU A O 1
ATOM 584 N N . PRO A 1 79 ? 6.311 -10.930 -20.022 1.00 89.50 79 PRO A N 1
ATOM 585 C CA . PRO A 1 79 ? 6.727 -9.764 -20.790 1.00 89.50 79 PRO A CA 1
ATOM 586 C C . PRO A 1 79 ? 8.191 -9.410 -20.498 1.00 89.50 79 PRO A C 1
ATOM 588 O O . PRO A 1 79 ? 8.682 -9.535 -19.373 1.00 89.50 79 PRO A O 1
ATOM 591 N N . THR A 1 80 ? 8.894 -8.930 -21.524 1.00 86.06 80 THR A N 1
ATOM 592 C CA . THR A 1 80 ? 10.299 -8.516 -21.415 1.00 86.06 80 THR A CA 1
ATOM 593 C C . THR A 1 80 ? 10.470 -7.001 -21.277 1.00 86.06 80 THR A C 1
ATOM 595 O O . THR A 1 80 ? 11.558 -6.546 -20.932 1.00 86.06 80 THR A O 1
ATOM 598 N N . ALA A 1 81 ? 9.432 -6.208 -21.521 1.00 87.94 81 ALA A N 1
ATOM 599 C CA . ALA A 1 81 ? 9.433 -4.763 -21.316 1.00 87.94 81 ALA A CA 1
ATOM 600 C C . ALA A 1 81 ? 7.989 -4.242 -21.202 1.00 87.94 81 ALA A C 1
ATOM 602 O O . ALA A 1 81 ? 7.077 -4.912 -21.705 1.00 87.94 81 ALA A O 1
ATOM 603 N N . PRO A 1 82 ? 7.780 -3.043 -20.630 1.00 90.00 82 PRO A N 1
ATOM 604 C CA . PRO A 1 82 ? 6.489 -2.372 -20.672 1.00 90.00 82 PRO A CA 1
ATOM 605 C C . PRO A 1 82 ? 6.130 -1.950 -22.105 1.00 90.00 82 PRO A C 1
ATOM 607 O O . PRO A 1 82 ? 7.020 -1.805 -22.959 1.00 90.00 82 PRO A O 1
ATOM 610 N N . PRO A 1 83 ? 4.843 -1.711 -22.403 1.00 93.12 83 PRO A N 1
ATOM 611 C CA . PRO A 1 83 ? 4.437 -1.147 -23.682 1.00 93.12 83 PRO A CA 1
ATOM 612 C C . PRO A 1 83 ? 5.058 0.239 -23.907 1.00 93.12 83 PRO A C 1
ATOM 614 O O . PRO A 1 83 ? 4.915 1.139 -23.088 1.00 93.12 83 PRO A O 1
ATOM 617 N N . LYS A 1 84 ? 5.684 0.458 -25.071 1.00 90.81 84 LYS A N 1
ATOM 618 C CA . LYS A 1 84 ? 6.307 1.752 -25.434 1.00 90.81 84 LYS A CA 1
ATOM 619 C C . LYS A 1 84 ? 5.333 2.937 -25.476 1.00 90.81 84 LYS A C 1
ATOM 621 O O . LYS A 1 84 ? 5.752 4.086 -25.468 1.00 90.81 84 LYS A O 1
ATOM 626 N N . SER A 1 85 ? 4.033 2.669 -25.572 1.00 91.50 85 SER A N 1
ATOM 627 C CA . SER A 1 85 ? 2.984 3.691 -25.495 1.00 91.50 85 SER A CA 1
ATOM 628 C C . SER A 1 85 ? 2.755 4.223 -24.078 1.00 91.50 85 SER A C 1
ATOM 630 O O . SER A 1 85 ? 2.062 5.222 -23.925 1.00 91.50 85 SER A O 1
ATOM 632 N N . GLU A 1 86 ? 3.289 3.547 -23.059 1.00 92.12 86 GLU A N 1
ATOM 633 C CA . GLU A 1 86 ? 3.124 3.870 -21.634 1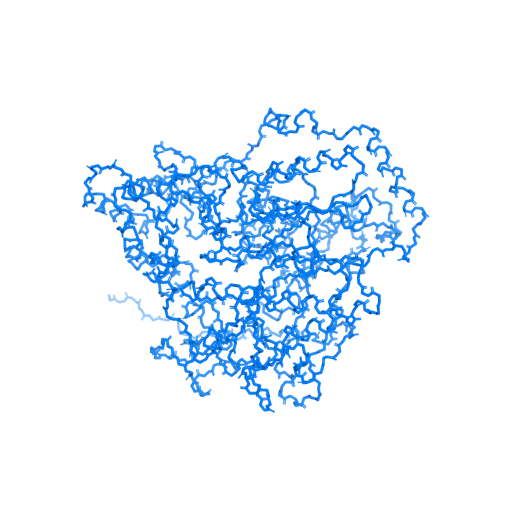.00 92.12 86 GLU A CA 1
ATOM 634 C C . GLU A 1 86 ? 4.384 4.538 -21.050 1.00 92.12 86 GLU A C 1
ATOM 636 O O . GLU A 1 86 ? 4.452 4.841 -19.864 1.00 92.12 86 GLU A O 1
ATOM 641 N N . THR A 1 87 ? 5.388 4.794 -21.893 1.00 89.69 87 THR A N 1
ATOM 642 C CA . THR A 1 87 ? 6.642 5.443 -21.514 1.00 89.69 87 THR A CA 1
ATOM 643 C C . THR A 1 87 ? 6.404 6.864 -21.007 1.00 89.69 87 THR A C 1
ATOM 645 O O . THR A 1 87 ? 5.845 7.708 -21.711 1.00 89.69 87 THR A O 1
ATOM 648 N N . LEU A 1 88 ? 6.922 7.162 -19.816 1.00 88.44 88 LEU A N 1
ATOM 649 C CA . LEU A 1 88 ? 6.899 8.509 -19.253 1.00 88.44 88 LEU A CA 1
ATOM 650 C C . LEU A 1 88 ? 8.028 9.359 -19.848 1.00 88.44 88 LEU A C 1
ATOM 652 O O . LEU A 1 88 ? 9.183 8.933 -19.923 1.00 88.44 88 LEU A O 1
ATOM 656 N N . GLN A 1 89 ? 7.708 10.586 -20.261 1.00 81.62 89 GLN A N 1
ATOM 657 C CA . GLN A 1 89 ? 8.683 11.522 -20.817 1.00 81.62 89 GLN A CA 1
ATOM 658 C C . GLN A 1 89 ? 8.523 12.908 -20.192 1.00 81.62 89 GLN A C 1
ATOM 660 O O . GLN A 1 89 ? 7.408 13.399 -20.024 1.00 81.62 89 GLN A O 1
ATOM 665 N N . ALA A 1 90 ? 9.647 13.532 -19.843 1.00 82.75 90 ALA A N 1
ATOM 666 C CA . ALA A 1 90 ? 9.707 14.947 -19.496 1.00 82.75 90 ALA A CA 1
ATOM 667 C C . ALA A 1 90 ? 9.957 15.771 -20.765 1.00 82.75 90 ALA A C 1
ATOM 669 O O . ALA A 1 90 ? 10.729 15.341 -21.627 1.00 82.75 90 ALA A O 1
ATOM 670 N N . GLN A 1 91 ? 9.352 16.954 -20.882 1.00 79.62 91 GLN A N 1
ATOM 671 C CA . GLN A 1 91 ? 9.708 17.860 -21.973 1.00 79.62 91 GLN A CA 1
ATOM 672 C C . GLN A 1 91 ? 11.027 18.584 -21.667 1.00 79.62 91 GLN A C 1
ATOM 674 O O . GLN A 1 91 ? 11.255 19.016 -20.526 1.00 79.62 91 GLN A O 1
ATOM 679 N N . PRO A 1 92 ? 11.899 18.764 -22.674 1.00 77.06 92 PRO A N 1
ATOM 680 C CA . PRO A 1 92 ? 13.092 19.577 -22.519 1.00 77.06 92 PRO A CA 1
ATOM 681 C C . PRO A 1 92 ? 12.691 21.026 -22.232 1.00 77.06 92 PRO A C 1
ATOM 683 O O . PRO A 1 92 ? 11.906 21.648 -22.951 1.00 77.06 92 PRO A O 1
ATOM 686 N N . HIS A 1 93 ? 13.265 21.583 -21.176 1.00 69.94 93 HIS A N 1
ATOM 687 C CA . HIS A 1 93 ? 13.172 22.997 -20.860 1.00 69.94 93 HIS A CA 1
ATOM 688 C C . HIS A 1 93 ? 14.339 23.704 -21.555 1.00 69.94 93 HIS A C 1
ATOM 690 O O . HIS A 1 93 ? 15.484 23.280 -21.450 1.00 69.94 93 HIS A O 1
ATOM 696 N N . ARG A 1 94 ? 14.073 24.787 -22.296 1.00 56.03 94 ARG A N 1
ATOM 697 C CA . ARG A 1 94 ? 15.114 25.488 -23.071 1.00 56.03 94 ARG A CA 1
ATOM 698 C C . ARG A 1 94 ? 16.316 25.847 -22.184 1.00 56.03 94 ARG A C 1
ATOM 700 O O . ARG A 1 94 ? 16.217 26.736 -21.343 1.00 56.03 94 ARG A O 1
ATOM 707 N N . GLY A 1 95 ? 17.446 25.185 -22.415 1.00 58.41 95 GLY A N 1
ATOM 708 C CA . GLY A 1 95 ? 18.721 25.428 -21.750 1.00 58.41 95 GLY A CA 1
ATOM 709 C C . GLY A 1 95 ? 19.880 25.189 -22.715 1.00 58.41 95 GLY A C 1
ATOM 710 O O . GLY A 1 95 ? 19.784 24.365 -23.617 1.00 58.41 95 GLY A O 1
ATOM 711 N N . THR A 1 96 ? 20.965 25.943 -22.555 1.00 59.44 96 THR A N 1
ATOM 712 C CA . THR A 1 96 ? 22.191 25.843 -23.371 1.00 59.44 96 THR A CA 1
ATOM 713 C C . THR A 1 96 ? 23.357 25.326 -22.526 1.00 59.44 96 THR A C 1
ATOM 715 O O . THR A 1 96 ? 24.448 25.896 -22.555 1.00 59.44 96 THR A O 1
ATOM 718 N N . ALA A 1 97 ? 23.107 24.327 -21.677 1.00 68.62 97 ALA A N 1
ATOM 719 C CA . ALA A 1 97 ? 24.139 23.788 -20.802 1.00 68.62 97 ALA A CA 1
ATOM 720 C C . ALA A 1 97 ? 25.133 22.918 -21.589 1.00 68.62 97 ALA A C 1
ATOM 722 O O . ALA A 1 97 ? 24.751 22.219 -22.526 1.00 68.62 97 ALA A O 1
ATOM 723 N N . ASP A 1 98 ? 26.405 22.949 -21.188 1.00 82.88 98 ASP A N 1
ATOM 724 C CA . ASP A 1 98 ? 27.427 22.032 -21.699 1.00 82.88 98 ASP A CA 1
ATOM 725 C C . ASP A 1 98 ? 27.186 20.634 -21.106 1.00 82.88 98 ASP A C 1
ATOM 727 O O . ASP A 1 98 ? 27.557 20.341 -19.964 1.00 82.88 98 ASP A O 1
ATOM 731 N N . LEU A 1 99 ? 26.489 19.798 -21.878 1.00 84.88 99 LEU A N 1
ATOM 732 C CA . LEU A 1 99 ? 26.061 18.463 -21.470 1.00 84.88 99 LEU A CA 1
ATOM 733 C C . LEU A 1 99 ? 27.255 17.555 -21.143 1.00 84.88 99 LEU A C 1
ATOM 735 O O . LEU A 1 99 ? 27.245 16.878 -20.115 1.00 84.88 99 LEU A O 1
ATOM 739 N N . ASP A 1 100 ? 28.309 17.593 -21.960 1.00 85.94 100 ASP A N 1
ATOM 740 C CA . ASP A 1 100 ? 29.508 16.774 -21.766 1.00 85.94 100 ASP A CA 1
ATOM 741 C C . ASP A 1 100 ? 30.208 17.122 -20.452 1.00 85.94 100 ASP A C 1
ATOM 743 O O . ASP A 1 100 ? 30.652 16.237 -19.712 1.00 85.94 100 ASP A O 1
ATOM 747 N N . GLN A 1 101 ? 30.304 18.416 -20.140 1.00 87.44 101 GLN A N 1
ATOM 748 C CA . GLN A 1 101 ? 30.905 18.873 -18.893 1.00 87.44 101 GLN A CA 1
ATOM 749 C C . GLN A 1 101 ? 30.062 18.475 -17.673 1.00 87.44 101 GLN A C 1
ATOM 751 O O . GLN A 1 101 ? 30.622 18.061 -16.652 1.00 87.44 101 GLN A O 1
ATOM 756 N N . LEU A 1 102 ? 28.731 18.558 -17.767 1.00 86.56 102 LEU A N 1
ATOM 757 C CA . LEU A 1 102 ? 27.829 18.133 -16.694 1.00 86.56 102 LEU A CA 1
ATOM 758 C C . LEU A 1 102 ? 27.914 16.624 -16.447 1.00 86.56 102 LEU A C 1
ATOM 760 O O . LEU A 1 102 ? 28.064 16.210 -15.297 1.00 86.56 102 LEU A O 1
ATOM 764 N N . ILE A 1 103 ? 27.896 15.804 -17.501 1.00 87.69 103 ILE A N 1
ATOM 765 C CA . ILE A 1 103 ? 28.028 14.344 -17.389 1.00 87.69 103 ILE A CA 1
ATOM 766 C C . ILE A 1 103 ? 29.357 13.979 -16.717 1.00 87.69 103 ILE A C 1
ATOM 768 O O . ILE A 1 103 ? 29.374 13.177 -15.780 1.00 87.69 103 ILE A O 1
ATOM 772 N N . LYS A 1 104 ? 30.470 14.598 -17.137 1.00 88.75 104 LYS A N 1
ATOM 773 C CA . LYS A 1 104 ? 31.785 14.397 -16.499 1.00 88.75 104 LYS A CA 1
ATOM 774 C C . LYS A 1 104 ? 31.747 14.747 -15.013 1.00 88.75 104 LYS A C 1
ATOM 776 O O . LYS A 1 104 ? 32.221 13.965 -14.192 1.00 88.75 104 LYS A O 1
ATOM 781 N N . SER A 1 105 ? 31.138 15.880 -14.661 1.00 87.12 105 SER A N 1
ATOM 782 C CA . SER A 1 105 ? 31.009 16.310 -13.267 1.00 87.12 105 SER A CA 1
ATOM 783 C C . SER A 1 105 ? 30.206 15.312 -12.428 1.00 87.12 105 SER A C 1
ATOM 785 O O . SER A 1 105 ? 30.648 14.938 -11.340 1.00 87.12 105 SER A O 1
ATOM 787 N N . VAL A 1 106 ? 29.083 14.803 -12.948 1.00 88.50 106 VAL A N 1
ATOM 788 C CA . VAL A 1 106 ? 28.276 13.777 -12.269 1.00 88.50 106 VAL A CA 1
ATOM 789 C C . VAL A 1 106 ? 29.110 12.526 -11.986 1.00 88.50 106 VAL A C 1
ATOM 791 O O . VAL A 1 106 ? 29.113 12.048 -10.852 1.00 88.50 106 VAL A O 1
ATOM 794 N N . TRP A 1 107 ? 29.866 12.025 -12.967 1.00 88.81 107 TRP A N 1
ATOM 795 C CA . TRP A 1 107 ? 30.742 10.861 -12.783 1.00 88.81 107 TRP A CA 1
ATOM 796 C C . TRP A 1 107 ? 31.825 11.089 -11.727 1.00 88.81 107 TRP A C 1
ATOM 798 O O . TRP A 1 107 ? 32.044 10.232 -10.865 1.00 88.81 107 TRP A O 1
ATOM 808 N N . GLU A 1 108 ? 32.488 12.244 -11.760 1.00 85.69 108 GLU A N 1
ATOM 809 C CA . GLU A 1 108 ? 33.517 12.592 -10.781 1.00 85.69 108 GLU A CA 1
ATOM 810 C C . GLU A 1 108 ? 32.950 12.647 -9.359 1.00 85.69 108 GLU A C 1
ATOM 812 O O . GLU A 1 108 ? 33.541 12.079 -8.435 1.00 85.69 108 GLU A O 1
ATOM 817 N N . VAL A 1 109 ? 31.799 13.296 -9.169 1.00 82.06 109 VAL A N 1
ATOM 818 C CA . VAL A 1 109 ? 31.176 13.439 -7.848 1.00 82.06 109 VAL A CA 1
ATOM 819 C C . VAL A 1 109 ? 30.598 12.109 -7.360 1.00 82.06 109 VAL A C 1
ATOM 821 O O . VAL A 1 109 ? 30.835 11.746 -6.207 1.00 82.06 109 VAL A O 1
ATOM 824 N N . ALA A 1 110 ? 29.929 11.337 -8.220 1.00 81.00 110 ALA A N 1
ATOM 825 C CA . ALA A 1 110 ? 29.431 10.003 -7.880 1.00 81.00 110 ALA A CA 1
ATOM 826 C C . ALA A 1 110 ? 30.574 9.068 -7.451 1.00 81.00 110 ALA A C 1
ATOM 828 O O . ALA A 1 110 ? 30.457 8.355 -6.454 1.00 81.00 110 ALA A O 1
ATOM 829 N N . SER A 1 111 ? 31.727 9.137 -8.128 1.00 80.56 111 SER A N 1
ATOM 830 C CA . SER A 1 111 ? 32.907 8.355 -7.746 1.00 80.56 111 SER A CA 1
ATOM 831 C C . SER A 1 111 ? 33.405 8.677 -6.336 1.00 80.56 111 SER A C 1
ATOM 833 O O . SER A 1 111 ? 33.814 7.769 -5.617 1.00 80.56 111 SER A O 1
ATOM 835 N N . LYS A 1 112 ? 33.321 9.945 -5.916 1.00 79.00 112 LYS A N 1
ATOM 836 C CA . LYS A 1 112 ? 33.670 10.378 -4.557 1.00 79.00 112 LYS A CA 1
ATOM 837 C C . LYS A 1 112 ? 32.618 9.934 -3.543 1.00 79.00 112 LYS A C 1
ATOM 839 O O . LYS A 1 112 ? 32.978 9.513 -2.449 1.00 79.00 112 LYS A O 1
ATOM 844 N N . LEU A 1 113 ? 31.339 9.999 -3.913 1.00 76.56 113 LEU A N 1
ATOM 845 C CA . LEU A 1 113 ? 30.211 9.634 -3.057 1.00 76.56 113 LEU A CA 1
ATOM 846 C C . LEU A 1 113 ? 30.231 8.147 -2.667 1.00 76.56 113 LEU A C 1
ATOM 848 O O . LEU A 1 113 ? 30.036 7.815 -1.502 1.00 76.56 113 LEU A O 1
ATOM 852 N N . PHE A 1 114 ? 30.500 7.261 -3.630 1.00 72.00 114 PHE A N 1
ATOM 853 C CA . PHE A 1 114 ? 30.391 5.809 -3.443 1.00 72.00 114 PHE A CA 1
ATOM 854 C C . PHE A 1 114 ? 31.719 5.095 -3.113 1.00 72.00 114 PHE A C 1
ATOM 856 O O . PHE A 1 114 ? 31.702 3.888 -2.882 1.00 72.00 114 PHE A O 1
ATOM 863 N N . LYS A 1 115 ? 32.868 5.797 -3.067 1.00 68.56 115 LYS A N 1
ATOM 864 C CA . LYS A 1 115 ? 34.195 5.198 -2.769 1.00 68.56 115 LYS A CA 1
ATOM 865 C C . LYS A 1 115 ? 34.867 5.662 -1.463 1.00 68.56 115 LYS A C 1
ATOM 867 O O . LYS A 1 115 ? 35.871 5.062 -1.089 1.00 68.56 115 LYS A O 1
ATOM 872 N N . HIS A 1 116 ? 34.382 6.705 -0.784 1.00 60.88 116 HIS A N 1
ATOM 873 C CA . HIS A 1 116 ? 35.029 7.255 0.422 1.00 60.88 116 HIS A CA 1
ATOM 874 C C . HIS A 1 116 ? 34.410 6.778 1.748 1.00 60.88 116 HIS A C 1
ATOM 876 O O . HIS A 1 116 ? 33.212 6.508 1.828 1.00 60.88 116 HIS A O 1
ATOM 882 N N . ASP A 1 117 ? 35.233 6.756 2.808 1.00 55.47 117 ASP A N 1
ATOM 883 C CA . ASP A 1 117 ? 34.781 6.581 4.193 1.00 55.47 117 ASP A CA 1
ATOM 884 C C . ASP A 1 117 ? 33.832 7.718 4.604 1.00 55.47 117 ASP A C 1
ATOM 886 O O . ASP A 1 117 ? 34.099 8.907 4.402 1.00 55.47 117 ASP A O 1
ATOM 890 N N . LYS A 1 118 ? 32.681 7.324 5.154 1.00 54.22 118 LYS A N 1
ATOM 891 C CA . LYS A 1 118 ? 31.484 8.153 5.339 1.00 54.22 118 LYS A CA 1
ATOM 892 C C . LYS A 1 118 ? 31.664 9.215 6.434 1.00 54.22 118 LYS A C 1
ATOM 894 O O . LYS A 1 118 ? 31.281 9.000 7.580 1.00 54.22 118 LYS A O 1
ATOM 899 N N . ALA A 1 119 ? 32.169 10.395 6.079 1.00 55.12 119 ALA A N 1
ATOM 900 C CA . ALA A 1 119 ? 31.916 11.619 6.847 1.00 55.12 119 ALA A CA 1
ATOM 901 C C . ALA A 1 119 ? 30.599 12.267 6.361 1.00 55.12 119 ALA A C 1
ATOM 903 O O . ALA A 1 119 ? 30.455 12.570 5.172 1.00 55.12 119 ALA A O 1
ATOM 904 N N . SER A 1 120 ? 29.626 12.469 7.260 1.00 58.41 120 SER A N 1
ATOM 905 C CA . SER A 1 120 ? 28.242 12.853 6.910 1.00 58.41 120 SER A CA 1
ATOM 906 C C . SER A 1 120 ? 28.120 14.223 6.226 1.00 58.41 120 SER A C 1
ATOM 908 O O . SER A 1 120 ? 27.391 14.366 5.249 1.00 58.41 120 SER A O 1
ATOM 910 N N . SER A 1 121 ? 28.879 15.236 6.654 1.00 62.12 121 SER A N 1
ATOM 911 C CA . SER A 1 121 ? 28.763 16.589 6.081 1.00 62.12 121 SER A CA 1
ATOM 912 C C . SER A 1 121 ? 29.324 16.706 4.656 1.00 62.12 121 SER A C 1
ATOM 914 O O . SER A 1 121 ? 28.753 17.406 3.818 1.00 62.12 121 SER A O 1
ATOM 916 N N . LEU A 1 122 ? 30.418 15.999 4.348 1.00 73.31 122 LEU A N 1
ATOM 917 C CA . LEU A 1 122 ? 31.022 16.004 3.011 1.00 73.31 122 LEU A CA 1
ATOM 918 C C . LEU A 1 122 ? 30.165 15.217 2.011 1.00 73.31 122 LEU A C 1
ATOM 920 O O . LEU A 1 122 ? 29.953 15.672 0.889 1.00 73.31 122 LEU A O 1
ATOM 924 N N . THR A 1 123 ? 29.633 14.066 2.425 1.00 81.00 123 THR A N 1
ATOM 925 C CA . THR A 1 123 ? 28.782 13.217 1.574 1.00 81.00 123 THR A CA 1
ATOM 926 C C . THR A 1 123 ? 27.430 13.865 1.265 1.00 81.00 123 THR A C 1
ATOM 928 O O . THR A 1 123 ? 26.973 13.773 0.125 1.00 81.00 123 THR A O 1
ATOM 931 N N . CYS A 1 124 ? 26.848 14.620 2.204 1.00 86.38 124 CYS A N 1
ATOM 932 C CA . CYS A 1 124 ? 25.619 15.382 1.968 1.00 86.38 124 CYS A CA 1
ATOM 933 C C . CYS A 1 124 ? 25.772 16.417 0.841 1.00 86.38 124 CYS A C 1
ATOM 935 O O . CYS A 1 124 ? 24.983 16.442 -0.105 1.00 86.38 124 CYS A O 1
ATOM 937 N N . ASN A 1 125 ? 26.822 17.244 0.899 1.00 86.69 125 ASN A N 1
ATOM 938 C CA . ASN A 1 125 ? 27.075 18.260 -0.128 1.00 86.69 125 ASN A CA 1
ATOM 939 C C . ASN A 1 125 ? 27.357 17.631 -1.500 1.00 86.69 125 ASN A C 1
ATOM 941 O O . ASN A 1 125 ? 26.881 18.134 -2.515 1.00 86.69 125 ASN A O 1
ATOM 945 N N . LEU A 1 126 ? 28.088 16.511 -1.538 1.00 87.06 126 LEU A N 1
ATOM 946 C CA . LEU A 1 126 ? 28.331 15.774 -2.780 1.00 87.06 126 LEU A CA 1
ATOM 947 C C . LEU A 1 126 ? 27.019 15.258 -3.389 1.00 87.06 126 LEU A C 1
ATOM 949 O O . LEU A 1 126 ? 26.801 15.461 -4.579 1.00 87.06 126 LEU A O 1
ATOM 953 N N . CYS A 1 127 ? 26.127 14.663 -2.590 1.00 89.06 127 CYS A N 1
ATOM 954 C CA . CYS A 1 127 ? 24.824 14.195 -3.071 1.00 89.06 127 CYS A CA 1
ATOM 955 C C . CYS A 1 127 ? 24.000 15.339 -3.679 1.00 89.06 127 CYS A C 1
ATOM 957 O O . CYS A 1 127 ? 23.502 15.232 -4.800 1.00 89.06 127 CYS A O 1
ATOM 959 N N . ARG A 1 128 ? 23.929 16.477 -2.984 1.00 90.19 128 ARG A N 1
ATOM 960 C CA . ARG A 1 128 ? 23.180 17.651 -3.451 1.00 90.19 128 ARG A CA 1
ATOM 961 C C . ARG A 1 128 ? 23.741 18.222 -4.756 1.00 90.19 128 ARG A C 1
ATOM 963 O O . ARG A 1 128 ? 22.972 18.555 -5.650 1.00 90.19 128 ARG A O 1
ATOM 970 N N . ASN A 1 129 ? 25.065 18.254 -4.907 1.00 88.62 129 ASN A N 1
ATOM 971 C CA . ASN A 1 129 ? 25.711 18.692 -6.148 1.00 88.62 129 ASN A CA 1
ATOM 972 C C . ASN A 1 129 ? 25.433 17.743 -7.328 1.00 88.62 129 ASN A C 1
ATOM 974 O O . ASN A 1 129 ? 25.296 18.202 -8.466 1.00 88.62 129 ASN A O 1
ATOM 978 N N . VAL A 1 130 ? 25.331 16.429 -7.073 1.00 89.44 130 VAL A N 1
ATOM 979 C CA . VAL A 1 130 ? 24.912 15.456 -8.097 1.00 89.44 130 VAL A CA 1
ATOM 980 C C . VAL A 1 130 ? 23.484 15.748 -8.544 1.00 89.44 130 VAL A C 1
ATOM 982 O O . VAL A 1 130 ? 23.249 15.829 -9.745 1.00 89.44 130 VAL A O 1
ATOM 985 N N . LEU A 1 131 ? 22.551 15.957 -7.610 1.00 92.12 131 LEU A N 1
ATOM 986 C CA . LEU A 1 131 ? 21.152 16.254 -7.940 1.00 92.12 131 LEU A CA 1
ATOM 987 C C . LEU A 1 131 ? 20.997 17.564 -8.725 1.00 92.12 131 LEU A C 1
ATOM 989 O O . LEU A 1 131 ? 20.272 17.588 -9.715 1.00 92.12 131 LEU A O 1
ATOM 993 N N . ASP A 1 132 ? 21.720 18.624 -8.350 1.00 91.38 132 ASP A N 1
ATOM 994 C CA . ASP A 1 132 ? 21.739 19.884 -9.108 1.00 91.38 132 ASP A CA 1
ATOM 995 C C . ASP A 1 132 ? 22.252 19.682 -10.547 1.00 91.38 132 ASP A C 1
ATOM 997 O O . ASP A 1 132 ? 21.666 20.181 -11.511 1.00 91.38 132 ASP A O 1
ATOM 1001 N N . SER A 1 133 ? 23.320 18.895 -10.716 1.00 90.88 133 SER A N 1
ATOM 1002 C CA . SER A 1 133 ? 23.860 18.587 -12.049 1.00 90.88 133 SER A CA 1
ATOM 1003 C C . SER A 1 133 ? 22.898 17.735 -12.877 1.00 90.88 133 SER A C 1
ATOM 1005 O O . SER A 1 133 ? 22.674 18.031 -14.050 1.00 90.88 133 SER A O 1
ATOM 1007 N N . LEU A 1 134 ? 22.286 16.718 -12.267 1.00 92.31 134 LEU A N 1
ATOM 1008 C CA . LEU A 1 134 ? 21.280 15.872 -12.911 1.00 92.31 134 LEU A CA 1
ATOM 1009 C C . LEU A 1 134 ? 20.033 16.670 -13.305 1.00 92.31 134 LEU A C 1
ATOM 1011 O O . LEU A 1 134 ? 19.523 16.468 -14.398 1.00 92.31 134 LEU A O 1
ATOM 1015 N N . GLN A 1 135 ? 19.580 17.621 -12.487 1.00 92.25 135 GLN A N 1
ATOM 1016 C CA . GLN A 1 135 ? 18.483 18.528 -12.843 1.00 92.25 135 GLN A CA 1
ATOM 1017 C C . GLN A 1 135 ? 18.813 19.361 -14.088 1.00 92.25 135 GLN A C 1
ATOM 1019 O O . GLN A 1 135 ? 17.975 19.521 -14.975 1.00 92.25 135 GLN A O 1
ATOM 1024 N N . LYS A 1 136 ? 20.036 19.902 -14.181 1.00 91.62 136 LYS A N 1
ATOM 1025 C CA . LYS A 1 136 ? 20.479 20.676 -15.356 1.00 91.62 136 LYS A CA 1
ATOM 1026 C C . LYS A 1 136 ? 20.488 19.821 -16.624 1.00 91.62 136 LYS A C 1
ATOM 1028 O O . LYS A 1 136 ? 20.066 20.304 -17.676 1.00 91.62 136 LYS A O 1
ATOM 1033 N N . ILE A 1 137 ? 20.922 18.564 -16.511 1.00 92.00 137 ILE A N 1
ATOM 1034 C CA . ILE A 1 137 ? 20.854 17.583 -17.601 1.00 92.00 137 ILE A CA 1
ATOM 1035 C C . ILE A 1 137 ? 19.390 17.297 -17.955 1.00 92.00 137 ILE A C 1
ATOM 1037 O O . ILE A 1 137 ? 19.019 17.509 -19.099 1.00 92.00 137 ILE A O 1
ATOM 1041 N N . ALA A 1 138 ? 18.544 16.925 -16.990 1.00 92.19 138 ALA A N 1
ATOM 1042 C CA . ALA A 1 138 ? 17.135 16.579 -17.208 1.00 92.19 138 ALA A CA 1
ATOM 1043 C C . ALA A 1 138 ? 16.338 17.705 -17.886 1.00 92.19 138 ALA A C 1
ATOM 1045 O O . ALA A 1 138 ? 15.480 17.458 -18.731 1.00 92.19 138 ALA A O 1
ATOM 1046 N N . ARG A 1 139 ? 16.651 18.960 -17.549 1.00 90.38 139 ARG A N 1
ATOM 1047 C CA . ARG A 1 139 ? 16.052 20.133 -18.192 1.00 90.38 139 ARG A CA 1
ATOM 1048 C C . ARG A 1 139 ? 16.580 20.351 -19.609 1.00 90.38 139 ARG A C 1
ATOM 1050 O O . ARG A 1 139 ? 15.782 20.681 -20.471 1.00 90.38 139 ARG A O 1
ATOM 1057 N N . THR A 1 140 ? 17.876 20.159 -19.861 1.00 90.25 140 THR A N 1
ATOM 1058 C CA . THR A 1 140 ? 18.498 20.419 -21.177 1.00 90.25 140 THR A CA 1
ATOM 1059 C C . THR A 1 140 ? 18.229 19.298 -22.182 1.00 90.25 140 THR A C 1
ATOM 1061 O O . THR A 1 140 ? 17.818 19.566 -23.308 1.00 90.25 140 THR A O 1
ATOM 1064 N N . ASP A 1 141 ? 18.460 18.056 -21.765 1.00 90.62 141 ASP A N 1
ATOM 1065 C CA . ASP A 1 141 ? 18.304 16.837 -22.552 1.00 90.62 141 ASP A CA 1
ATOM 1066 C C . ASP A 1 141 ? 17.799 15.682 -21.654 1.00 90.62 141 ASP A C 1
ATOM 1068 O O . ASP A 1 141 ? 18.594 14.901 -21.117 1.00 90.62 141 ASP A O 1
ATOM 1072 N N . PRO A 1 142 ? 16.473 15.581 -21.435 1.00 91.31 142 PRO A N 1
ATOM 1073 C CA . PRO A 1 142 ? 15.885 14.577 -20.548 1.00 91.31 142 PRO A CA 1
ATOM 1074 C C . PRO A 1 142 ? 16.176 13.134 -20.977 1.00 91.31 142 PRO A C 1
ATOM 1076 O O . PRO A 1 142 ? 16.246 12.252 -20.123 1.00 91.31 142 PRO A O 1
ATOM 1079 N N . ASP A 1 143 ? 16.390 12.878 -22.270 1.00 91.31 143 ASP A N 1
ATOM 1080 C CA . ASP A 1 143 ? 16.632 11.525 -22.783 1.00 91.31 143 ASP A CA 1
ATOM 1081 C C . ASP A 1 143 ? 17.999 10.957 -22.355 1.00 91.31 143 ASP A C 1
ATOM 1083 O O . ASP A 1 143 ? 18.169 9.740 -22.323 1.00 91.31 143 ASP A O 1
ATOM 1087 N N . THR A 1 144 ? 18.943 11.807 -21.933 1.00 92.25 144 THR A N 1
ATOM 1088 C CA . THR A 1 144 ? 20.245 11.374 -21.394 1.00 92.25 144 THR A CA 1
ATOM 1089 C C . THR A 1 144 ? 20.137 10.752 -19.991 1.00 92.25 144 THR A C 1
ATOM 1091 O O . THR A 1 144 ? 20.969 9.925 -19.604 1.00 92.25 144 THR A O 1
ATOM 1094 N N . ILE A 1 145 ? 19.133 11.135 -19.194 1.00 93.88 145 ILE A N 1
ATOM 1095 C CA . ILE A 1 145 ? 19.051 10.753 -17.775 1.00 93.88 145 ILE A CA 1
ATOM 1096 C C . ILE A 1 145 ? 18.921 9.237 -17.558 1.00 93.88 145 ILE A C 1
ATOM 1098 O O . ILE A 1 145 ? 19.700 8.718 -16.753 1.00 93.88 145 ILE A O 1
ATOM 1102 N N . PRO A 1 146 ? 18.010 8.503 -18.232 1.00 93.62 146 PRO A N 1
ATOM 1103 C CA . PRO A 1 146 ? 17.862 7.059 -18.033 1.00 93.62 146 PRO A CA 1
ATOM 1104 C C . PRO A 1 146 ? 19.164 6.275 -18.258 1.00 93.62 146 PRO A C 1
ATOM 1106 O O . PRO A 1 146 ? 19.563 5.467 -17.416 1.00 93.62 146 PRO A O 1
ATOM 1109 N N . ASP A 1 147 ? 19.877 6.564 -19.350 1.00 92.00 147 ASP A N 1
ATOM 1110 C CA . ASP A 1 147 ? 21.124 5.875 -19.703 1.00 92.00 147 ASP A CA 1
ATOM 1111 C C . ASP A 1 147 ? 22.259 6.204 -18.726 1.00 92.00 147 ASP A C 1
ATOM 1113 O O . ASP A 1 147 ? 23.020 5.316 -18.312 1.00 92.00 147 ASP A O 1
ATOM 1117 N N . LEU A 1 148 ? 22.358 7.471 -18.306 1.00 92.50 148 LEU A N 1
ATOM 1118 C CA . LEU A 1 148 ? 23.324 7.900 -17.299 1.00 92.50 148 LEU A CA 1
ATOM 1119 C C . LEU A 1 148 ? 23.041 7.234 -15.946 1.00 92.50 148 LEU A C 1
ATOM 1121 O O . LEU A 1 148 ? 23.956 6.681 -15.335 1.00 92.50 148 LEU A O 1
ATOM 1125 N N . ALA A 1 149 ? 21.785 7.238 -15.493 1.00 90.94 149 ALA A N 1
ATOM 1126 C CA . ALA A 1 149 ? 21.370 6.623 -14.236 1.00 90.94 149 ALA A CA 1
ATOM 1127 C C . ALA A 1 149 ? 21.638 5.109 -14.237 1.00 90.94 149 ALA A C 1
ATOM 1129 O O . ALA A 1 149 ? 22.232 4.588 -13.289 1.00 90.94 149 ALA A O 1
ATOM 1130 N N . GLY A 1 150 ? 21.287 4.417 -15.326 1.00 90.19 150 GLY A N 1
ATOM 1131 C CA . GLY A 1 150 ? 21.592 3.000 -15.525 1.00 90.19 150 GLY A CA 1
ATOM 1132 C C . GLY A 1 150 ? 23.092 2.708 -15.448 1.00 90.19 150 GLY A C 1
ATOM 1133 O O . GLY A 1 150 ? 23.512 1.797 -14.734 1.00 90.19 150 GLY A O 1
ATOM 1134 N N . SER A 1 151 ? 23.912 3.521 -16.116 1.00 90.69 151 SER A N 1
ATOM 1135 C CA . SER A 1 151 ? 25.373 3.358 -16.137 1.00 90.69 151 SER A CA 1
ATOM 1136 C C . SER A 1 151 ? 26.023 3.618 -14.773 1.00 90.69 151 SER A C 1
ATOM 1138 O O . SER A 1 151 ? 26.916 2.875 -14.364 1.00 90.69 151 SER A O 1
ATOM 1140 N N . LEU A 1 152 ? 25.565 4.637 -14.039 1.00 87.94 152 LEU A N 1
ATOM 1141 C CA . LEU A 1 152 ? 26.015 4.914 -12.670 1.00 87.94 152 LEU A CA 1
ATOM 1142 C C . LEU A 1 152 ? 25.626 3.774 -11.719 1.00 87.94 152 LEU A C 1
ATOM 1144 O O . LEU A 1 152 ? 26.437 3.351 -10.895 1.00 87.94 152 LEU A O 1
ATOM 1148 N N . CYS A 1 153 ? 24.407 3.250 -11.857 1.00 86.75 153 CYS A N 1
ATOM 1149 C CA . CYS A 1 153 ? 23.922 2.129 -11.061 1.00 86.75 153 CYS A CA 1
ATOM 1150 C C . CYS A 1 153 ? 24.805 0.890 -11.222 1.00 86.75 153 CYS A C 1
ATOM 1152 O O . CYS A 1 153 ? 25.207 0.304 -10.216 1.00 86.75 153 CYS A O 1
ATOM 1154 N N . GLU A 1 154 ? 25.163 0.534 -12.458 1.00 86.00 154 GLU A N 1
ATOM 1155 C CA . GLU A 1 154 ? 26.062 -0.590 -12.739 1.00 86.00 154 GLU A CA 1
ATOM 1156 C C . GLU A 1 154 ? 27.471 -0.337 -12.192 1.00 86.00 154 GLU A C 1
ATOM 1158 O O . GLU A 1 154 ? 28.022 -1.178 -11.483 1.00 86.00 154 GLU A O 1
ATOM 1163 N N . ALA A 1 155 ? 28.046 0.834 -12.477 1.00 85.19 155 ALA A N 1
ATOM 1164 C CA . ALA A 1 155 ? 29.429 1.146 -12.121 1.00 85.19 155 ALA A CA 1
ATOM 1165 C C . ALA A 1 155 ? 29.680 1.189 -10.606 1.00 85.19 155 ALA A C 1
ATOM 1167 O O . ALA A 1 155 ? 30.783 0.872 -10.156 1.00 85.19 155 ALA A O 1
ATOM 1168 N N . PHE A 1 156 ? 28.673 1.584 -9.823 1.00 80.81 156 PHE A N 1
ATOM 1169 C CA . PHE A 1 156 ? 28.768 1.698 -8.365 1.00 80.81 156 PHE A CA 1
ATOM 1170 C C . PHE A 1 156 ? 27.968 0.629 -7.611 1.00 80.81 156 PHE A C 1
ATOM 1172 O O . PHE A 1 156 ? 27.879 0.692 -6.387 1.00 80.81 156 PHE A O 1
ATOM 1179 N N . ASN A 1 157 ? 27.412 -0.359 -8.322 1.00 77.25 157 ASN A N 1
ATOM 1180 C CA . ASN A 1 157 ? 26.581 -1.428 -7.767 1.00 77.25 157 ASN A CA 1
ATOM 1181 C C . ASN A 1 157 ? 25.449 -0.903 -6.855 1.00 77.25 157 ASN A C 1
ATOM 1183 O O . ASN A 1 157 ? 25.190 -1.459 -5.787 1.00 77.25 157 ASN A O 1
ATOM 1187 N N . ILE A 1 158 ? 24.785 0.190 -7.256 1.00 75.00 158 ILE A N 1
ATOM 1188 C CA . ILE A 1 158 ? 23.803 0.906 -6.415 1.00 75.00 158 ILE A CA 1
ATOM 1189 C C . ILE A 1 158 ? 22.670 -0.029 -5.980 1.00 75.00 158 ILE A C 1
ATOM 1191 O O . ILE A 1 158 ? 22.285 -0.048 -4.814 1.00 75.00 158 ILE A O 1
ATOM 1195 N N . PHE A 1 159 ? 22.160 -0.844 -6.902 1.00 72.38 159 PHE A N 1
ATOM 1196 C CA . PHE A 1 159 ? 21.099 -1.801 -6.599 1.00 72.38 159 PHE A CA 1
ATOM 1197 C C . PHE A 1 159 ? 21.595 -3.032 -5.841 1.00 72.38 159 PHE A C 1
ATOM 1199 O O . PHE A 1 159 ? 20.881 -3.512 -4.962 1.00 72.38 159 PHE A O 1
ATOM 1206 N N . GLY A 1 160 ? 22.843 -3.466 -6.044 1.00 60.84 160 GLY A N 1
ATOM 1207 C CA . GLY A 1 160 ? 23.444 -4.500 -5.201 1.00 60.84 160 GLY A CA 1
ATOM 1208 C C . GLY A 1 160 ? 23.580 -4.071 -3.736 1.00 60.84 160 GLY A C 1
ATOM 1209 O O . GLY A 1 160 ? 23.383 -4.894 -2.844 1.00 60.84 160 GLY A O 1
ATOM 1210 N N . LEU A 1 161 ? 23.787 -2.774 -3.456 1.00 53.34 161 LEU A N 1
ATOM 1211 C CA . LEU A 1 161 ? 23.730 -2.214 -2.092 1.00 53.34 161 LEU A CA 1
ATOM 1212 C C . LEU A 1 161 ? 22.316 -2.258 -1.477 1.00 53.34 161 LEU A C 1
ATOM 1214 O O . LEU A 1 161 ? 22.182 -2.279 -0.255 1.00 53.34 161 LEU A O 1
ATOM 1218 N N . ALA A 1 162 ? 21.272 -2.303 -2.310 1.00 54.09 162 ALA A N 1
ATOM 1219 C CA . ALA A 1 162 ? 19.876 -2.506 -1.912 1.00 54.09 162 ALA A CA 1
ATOM 1220 C C . ALA A 1 162 ? 19.436 -3.990 -1.974 1.00 54.09 162 ALA A C 1
ATOM 1222 O O . ALA A 1 162 ? 18.284 -4.310 -1.656 1.00 54.09 162 ALA A O 1
ATOM 1223 N N . GLY A 1 163 ? 20.359 -4.880 -2.362 1.00 49.34 163 GLY A N 1
ATOM 1224 C CA . GLY A 1 163 ? 20.189 -6.322 -2.546 1.00 49.34 163 GLY A CA 1
ATOM 1225 C C . GLY A 1 163 ? 19.563 -6.746 -3.885 1.00 49.34 163 GLY A C 1
ATOM 1226 O O . GLY A 1 163 ? 19.473 -7.940 -4.142 1.00 49.34 163 GLY A O 1
ATOM 1227 N N . PHE A 1 164 ? 19.185 -5.812 -4.758 1.00 55.09 164 PHE A N 1
ATOM 1228 C CA . PHE A 1 164 ? 18.706 -6.094 -6.114 1.00 55.09 164 PHE A CA 1
ATOM 1229 C C . PHE A 1 164 ? 19.910 -6.280 -7.047 1.00 55.09 164 PHE A C 1
ATOM 1231 O O . PHE A 1 164 ? 20.440 -5.324 -7.612 1.00 55.09 164 PHE A O 1
ATOM 1238 N N . HIS A 1 165 ? 20.424 -7.501 -7.158 1.00 51.75 165 HIS A N 1
ATOM 1239 C CA . HIS A 1 165 ? 21.550 -7.759 -8.049 1.00 51.75 165 HIS A CA 1
ATOM 1240 C C . HIS A 1 165 ? 21.050 -8.024 -9.469 1.00 51.75 165 HIS A C 1
ATOM 1242 O O . HIS A 1 165 ? 20.489 -9.076 -9.714 1.00 51.75 165 HIS A O 1
ATOM 1248 N N . GLN A 1 166 ? 21.400 -7.115 -10.386 1.00 59.84 166 GLN A N 1
ATOM 1249 C CA . GLN A 1 166 ? 21.124 -7.127 -11.834 1.00 59.84 166 GLN A CA 1
ATOM 1250 C C . GLN A 1 166 ? 19.817 -6.418 -12.241 1.00 59.84 166 GLN A C 1
ATOM 1252 O O . GLN A 1 166 ? 18.892 -6.283 -11.452 1.00 59.84 166 GLN A O 1
ATOM 1257 N N . GLU A 1 167 ? 19.813 -5.870 -13.464 1.00 74.19 167 GLU A N 1
ATOM 1258 C CA . GLU A 1 167 ? 18.787 -5.007 -14.090 1.00 74.19 167 GLU A CA 1
ATOM 1259 C C . GLU A 1 167 ? 18.861 -3.477 -13.857 1.00 74.19 167 GLU A C 1
ATOM 1261 O O . GLU A 1 167 ? 17.892 -2.776 -14.140 1.00 74.19 167 GLU A O 1
ATOM 1266 N N . CYS A 1 168 ? 20.008 -2.905 -13.456 1.00 81.69 168 CYS A N 1
ATOM 1267 C CA . CYS A 1 168 ? 20.194 -1.440 -13.342 1.00 81.69 168 CYS A CA 1
ATOM 1268 C C . CYS A 1 168 ? 19.684 -0.660 -14.570 1.00 81.69 168 CYS A C 1
ATOM 1270 O O . CYS A 1 168 ? 18.812 0.197 -14.442 1.00 81.69 168 CYS A O 1
ATOM 1272 N N . LYS A 1 169 ? 20.191 -0.973 -15.771 1.00 85.88 169 LYS A N 1
ATOM 1273 C CA . LYS A 1 169 ? 19.779 -0.295 -17.012 1.00 85.88 169 LYS A CA 1
ATOM 1274 C C . LYS A 1 169 ? 18.315 -0.507 -17.368 1.00 85.88 169 LYS A C 1
ATOM 1276 O O . LYS A 1 169 ? 17.691 0.399 -17.901 1.00 85.88 169 LYS A O 1
ATOM 1281 N N . ARG A 1 170 ? 17.757 -1.685 -17.094 1.00 85.50 170 ARG A N 1
ATOM 1282 C CA . ARG A 1 170 ? 16.372 -2.003 -17.458 1.00 85.50 170 ARG A CA 1
ATOM 1283 C C . ARG A 1 170 ? 15.383 -1.317 -16.525 1.00 85.50 170 ARG A C 1
ATOM 1285 O O . ARG A 1 170 ? 14.448 -0.678 -16.993 1.00 85.50 170 ARG A O 1
ATOM 1292 N N . THR A 1 171 ? 15.630 -1.375 -15.223 1.00 85.81 171 THR A N 1
ATOM 1293 C CA . THR A 1 171 ? 14.811 -0.723 -14.196 1.00 85.81 171 THR A CA 1
ATOM 1294 C C . THR A 1 171 ? 14.898 0.803 -14.269 1.00 85.81 171 THR A C 1
ATOM 1296 O O . THR A 1 171 ? 13.893 1.484 -14.084 1.00 85.81 171 THR A O 1
ATOM 1299 N N . LEU A 1 172 ? 16.077 1.350 -14.583 1.00 90.94 172 LEU A N 1
ATOM 1300 C CA . LEU A 1 172 ? 16.280 2.789 -14.789 1.00 90.94 172 LEU A CA 1
ATOM 1301 C C . LEU A 1 172 ? 16.068 3.220 -16.244 1.00 90.94 172 LEU A C 1
ATOM 1303 O O . LEU A 1 172 ? 16.337 4.370 -16.579 1.00 90.94 172 LEU A O 1
ATOM 1307 N N . SER A 1 173 ? 15.567 2.328 -17.105 1.00 90.69 173 SER A N 1
ATOM 1308 C CA . SER A 1 173 ? 15.219 2.691 -18.477 1.00 90.69 173 SER A CA 1
ATOM 1309 C C . SER A 1 173 ? 14.053 3.676 -18.495 1.00 90.69 173 SER A C 1
ATOM 1311 O O . SER A 1 173 ? 13.259 3.768 -17.553 1.00 90.69 173 SER A O 1
ATOM 1313 N N . LYS A 1 174 ? 13.929 4.402 -19.606 1.00 90.50 174 LYS A N 1
ATOM 1314 C CA . LYS A 1 174 ? 12.874 5.397 -19.812 1.00 90.50 174 LYS A CA 1
ATOM 1315 C C . LYS A 1 174 ? 11.461 4.818 -19.660 1.00 90.50 174 LYS A C 1
ATOM 1317 O O . LYS A 1 174 ? 10.578 5.513 -19.174 1.00 90.50 174 LYS A O 1
ATOM 1322 N N . ASP A 1 175 ? 11.265 3.554 -20.033 1.00 89.00 175 ASP A N 1
ATOM 1323 C CA . ASP A 1 175 ? 9.955 2.887 -20.012 1.00 89.00 175 ASP A CA 1
ATOM 1324 C C . ASP A 1 175 ? 9.541 2.389 -18.618 1.00 89.00 175 ASP A C 1
ATOM 1326 O O . ASP A 1 175 ? 8.444 1.869 -18.460 1.00 89.00 175 ASP A O 1
ATOM 1330 N N . VAL A 1 176 ? 10.425 2.502 -17.623 1.00 91.00 176 VAL A N 1
ATOM 1331 C CA . VAL A 1 176 ? 10.208 2.014 -16.255 1.00 91.00 176 VAL A CA 1
ATOM 1332 C C . VAL A 1 176 ? 10.332 3.204 -15.297 1.00 91.00 176 VAL A C 1
ATOM 1334 O O . VAL A 1 176 ? 9.557 4.152 -15.396 1.00 91.00 176 VAL A O 1
ATOM 1337 N N . PHE A 1 177 ? 11.318 3.228 -14.396 1.00 91.94 177 PHE A N 1
ATOM 1338 C CA . PHE A 1 177 ? 11.474 4.326 -13.443 1.00 91.94 177 PHE A CA 1
ATOM 1339 C C . PHE A 1 177 ? 12.297 5.487 -13.995 1.00 91.94 177 PHE A C 1
ATOM 1341 O O . PHE A 1 177 ? 12.183 6.599 -13.485 1.00 91.94 177 PHE A O 1
ATOM 1348 N N . GLY A 1 178 ? 13.099 5.275 -15.044 1.00 92.88 178 GLY A N 1
ATOM 1349 C CA . GLY A 1 178 ? 13.933 6.323 -15.632 1.00 92.88 178 GLY A CA 1
ATOM 1350 C C . GLY A 1 178 ? 13.120 7.528 -16.100 1.00 92.88 178 GLY A C 1
ATOM 1351 O O . GLY A 1 178 ? 13.518 8.663 -15.848 1.00 92.88 178 GLY A O 1
ATOM 1352 N N . GLY A 1 179 ? 11.954 7.300 -16.713 1.00 92.50 179 GLY A N 1
ATOM 1353 C CA . GLY A 1 179 ? 11.048 8.369 -17.141 1.00 92.50 179 GLY A CA 1
ATOM 1354 C C . GLY A 1 179 ? 10.496 9.188 -15.968 1.00 92.50 179 GLY A C 1
ATOM 1355 O O . GLY A 1 179 ? 10.603 10.416 -15.975 1.00 92.50 179 GLY A O 1
ATOM 1356 N N . ALA A 1 180 ? 9.993 8.517 -14.926 1.00 92.88 180 ALA A N 1
ATOM 1357 C CA . ALA A 1 180 ? 9.487 9.170 -13.716 1.00 92.88 180 ALA A CA 1
ATOM 1358 C C . ALA A 1 180 ? 10.582 9.963 -12.981 1.00 92.88 180 ALA A C 1
ATOM 1360 O O . ALA A 1 180 ? 10.402 11.137 -12.658 1.00 92.88 180 ALA A O 1
ATOM 1361 N N . ILE A 1 181 ? 11.759 9.356 -12.789 1.00 94.38 181 ILE A N 1
ATOM 1362 C CA . ILE A 1 181 ? 12.927 10.010 -12.180 1.00 94.38 181 ILE A CA 1
ATOM 1363 C C . ILE A 1 181 ? 13.333 11.247 -12.988 1.00 94.38 181 ILE A C 1
ATOM 1365 O O . ILE A 1 181 ? 13.621 12.292 -12.408 1.00 94.38 181 ILE A O 1
ATOM 1369 N N . THR A 1 182 ? 13.321 11.160 -14.321 1.00 94.38 182 THR A N 1
ATOM 1370 C CA . THR A 1 182 ? 13.635 12.295 -15.201 1.00 94.38 182 THR A CA 1
ATOM 1371 C C . THR A 1 182 ? 12.638 13.438 -15.020 1.00 94.38 182 THR A C 1
ATOM 1373 O O . THR A 1 182 ? 13.052 14.586 -14.896 1.00 94.38 182 THR A O 1
ATOM 1376 N N . GLN A 1 183 ? 11.334 13.151 -14.946 1.00 93.06 183 GLN A N 1
ATOM 1377 C CA . GLN A 1 183 ? 10.315 14.174 -14.682 1.00 93.06 183 GLN A CA 1
ATOM 1378 C C . GLN A 1 183 ? 10.527 14.848 -13.321 1.00 93.06 183 GLN A C 1
ATOM 1380 O O . GLN A 1 183 ? 10.517 16.075 -13.243 1.00 93.06 183 GLN A O 1
ATOM 1385 N N . VAL A 1 184 ? 10.796 14.079 -12.264 1.00 93.62 184 VAL A N 1
ATOM 1386 C CA . VAL A 1 184 ? 11.087 14.636 -10.931 1.00 93.62 184 VAL A CA 1
ATOM 1387 C C . VAL A 1 184 ? 12.340 15.510 -10.963 1.00 93.62 184 VAL A C 1
ATOM 1389 O O . VAL A 1 184 ? 12.310 16.623 -10.448 1.00 93.62 184 VAL A O 1
ATOM 1392 N N . LEU A 1 185 ? 13.411 15.067 -11.631 1.00 93.81 185 LEU A N 1
ATOM 1393 C CA . LEU A 1 185 ? 14.616 15.875 -11.851 1.00 93.81 185 LEU A CA 1
ATOM 1394 C C . LEU A 1 185 ? 14.332 17.167 -12.619 1.00 93.81 185 LEU A C 1
ATOM 1396 O O . LEU A 1 185 ? 15.003 18.163 -12.369 1.00 93.81 185 LEU A O 1
ATOM 1400 N N . SER A 1 186 ? 13.351 17.186 -13.519 1.00 91.19 186 SER A N 1
ATOM 1401 C CA . SER A 1 186 ? 12.975 18.398 -14.247 1.00 91.19 186 SER A CA 1
ATOM 1402 C C . SER A 1 186 ? 12.140 19.369 -13.405 1.00 91.19 186 SER A C 1
ATOM 1404 O O . SER A 1 186 ? 12.371 20.582 -13.490 1.00 91.19 186 SER A O 1
ATOM 1406 N N . TYR A 1 187 ? 11.204 18.871 -12.590 1.00 90.62 187 TYR A N 1
ATOM 1407 C CA . TYR A 1 187 ? 10.209 19.701 -11.894 1.00 90.62 187 TYR A CA 1
ATOM 1408 C C . TYR A 1 187 ? 10.548 20.045 -10.439 1.00 90.62 187 TYR A C 1
ATOM 1410 O O . TYR A 1 187 ? 10.156 21.117 -9.981 1.00 90.62 187 TYR A O 1
ATOM 1418 N N . ALA A 1 188 ? 11.280 19.192 -9.718 1.00 91.88 188 ALA A N 1
ATOM 1419 C CA . ALA A 1 188 ? 11.725 19.499 -8.360 1.00 91.88 188 ALA A CA 1
ATOM 1420 C C . ALA A 1 188 ? 12.732 20.663 -8.348 1.00 91.88 188 ALA A C 1
ATOM 1422 O O . ALA A 1 188 ? 13.259 21.081 -9.387 1.00 91.88 188 ALA A O 1
ATOM 1423 N N . ASN A 1 189 ? 13.008 21.204 -7.162 1.00 92.19 189 ASN A N 1
ATOM 1424 C CA . ASN A 1 189 ? 14.057 22.196 -6.976 1.00 92.19 189 ASN A CA 1
ATOM 1425 C C . ASN A 1 189 ? 15.273 21.575 -6.287 1.00 92.19 189 ASN A C 1
ATOM 1427 O O . ASN A 1 189 ? 15.284 21.401 -5.074 1.00 92.19 189 ASN A O 1
ATOM 1431 N N . PHE A 1 190 ? 16.335 21.318 -7.046 1.00 92.50 190 PHE A N 1
ATOM 1432 C C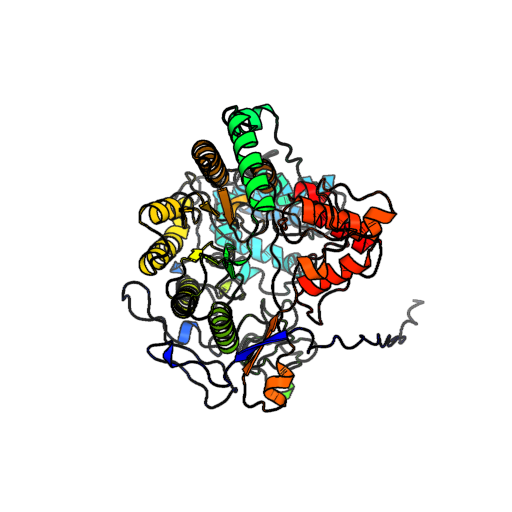A . PHE A 1 190 ? 17.599 20.802 -6.517 1.00 92.50 190 PHE A CA 1
ATOM 1433 C C . PHE A 1 190 ? 18.733 21.839 -6.432 1.00 92.50 190 PHE A C 1
ATOM 1435 O O . PHE A 1 190 ? 19.856 21.481 -6.083 1.00 92.50 190 PHE A O 1
ATOM 1442 N N . THR A 1 191 ? 18.467 23.127 -6.690 1.00 88.12 191 THR A N 1
ATOM 1443 C CA . THR A 1 191 ? 19.510 24.174 -6.662 1.00 88.12 191 THR A CA 1
ATOM 1444 C C . THR A 1 191 ? 19.872 24.630 -5.240 1.00 88.12 191 THR A C 1
ATOM 1446 O O . THR A 1 191 ? 19.017 24.669 -4.357 1.00 88.12 191 THR A O 1
ATOM 1449 N N . ASP A 1 192 ? 21.131 25.022 -5.023 1.00 79.25 192 ASP A N 1
ATOM 1450 C CA . ASP A 1 192 ? 21.623 25.933 -3.965 1.00 79.25 192 ASP A CA 1
ATOM 1451 C C . ASP A 1 192 ? 21.304 25.670 -2.483 1.00 79.25 192 ASP A C 1
ATOM 1453 O O . ASP A 1 192 ? 21.619 26.499 -1.636 1.00 79.25 192 ASP A O 1
ATOM 1457 N N . GLY A 1 193 ? 20.705 24.557 -2.080 1.00 73.81 193 GLY A N 1
ATOM 1458 C CA . GLY A 1 193 ? 20.096 24.576 -0.7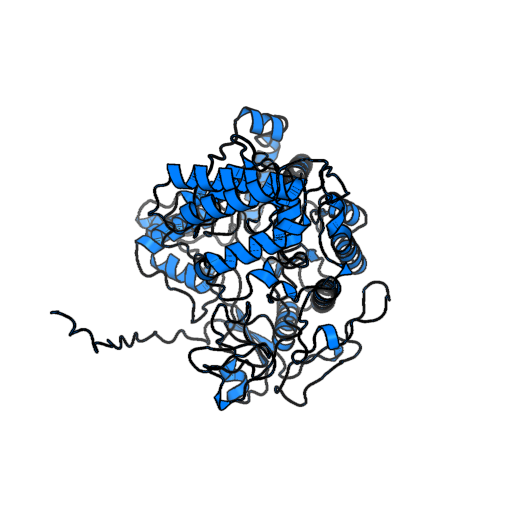34 1.00 73.81 193 GLY A CA 1
ATOM 1459 C C . GLY A 1 193 ? 18.814 23.821 -0.614 1.00 73.81 193 GLY A C 1
ATOM 1460 O O . GLY A 1 193 ? 18.424 23.485 0.498 1.00 73.81 193 GLY A O 1
ATOM 1461 N N . ALA A 1 194 ? 18.153 23.646 -1.752 1.00 88.19 194 ALA A N 1
ATOM 1462 C CA . ALA A 1 194 ? 16.729 23.461 -1.774 1.00 88.19 194 ALA A CA 1
ATOM 1463 C C . ALA A 1 194 ? 16.280 22.239 -0.950 1.00 88.19 194 ALA A C 1
ATOM 1465 O O . ALA A 1 194 ? 16.958 21.201 -0.961 1.00 88.19 194 ALA A O 1
ATOM 1466 N N . PRO A 1 195 ? 15.145 22.357 -0.233 1.00 87.75 195 PRO A N 1
ATOM 1467 C CA . PRO A 1 195 ? 14.637 21.297 0.636 1.00 87.75 195 PRO A CA 1
ATOM 1468 C C . PRO A 1 195 ? 14.447 19.948 -0.065 1.00 87.75 195 PRO A C 1
ATOM 1470 O O . PRO A 1 195 ? 14.706 18.908 0.545 1.00 87.75 195 PRO A O 1
ATOM 1473 N N . ASP A 1 196 ? 14.074 19.956 -1.347 1.00 92.75 196 ASP A N 1
ATOM 1474 C CA . ASP A 1 196 ? 13.882 18.735 -2.134 1.00 92.75 196 ASP A CA 1
ATOM 1475 C C . ASP A 1 196 ? 15.194 17.932 -2.211 1.00 92.75 196 ASP A C 1
ATOM 1477 O O . ASP A 1 196 ? 15.203 16.725 -1.961 1.00 92.75 196 ASP A O 1
ATOM 1481 N N . ALA A 1 197 ? 16.337 18.599 -2.440 1.00 91.69 197 ALA A N 1
ATOM 1482 C CA . ALA A 1 197 ? 17.647 17.941 -2.502 1.00 91.69 197 ALA A CA 1
ATOM 1483 C C . ALA A 1 197 ? 18.035 17.321 -1.154 1.00 91.69 197 ALA A C 1
ATOM 1485 O O . ALA A 1 197 ? 18.552 16.205 -1.098 1.00 91.69 197 ALA A O 1
ATOM 1486 N N . LEU A 1 198 ? 17.770 18.035 -0.055 1.00 89.50 198 LEU A N 1
ATOM 1487 C CA . LEU A 1 198 ? 18.015 17.532 1.298 1.00 89.50 198 LEU A CA 1
ATOM 1488 C C . LEU A 1 198 ? 17.145 16.303 1.606 1.00 89.50 198 LEU A C 1
ATOM 1490 O O . LEU A 1 198 ? 17.623 15.329 2.192 1.00 89.50 198 LEU A O 1
ATOM 1494 N N . THR A 1 199 ? 15.884 16.328 1.180 1.00 89.31 199 THR A N 1
ATOM 1495 C CA . THR A 1 199 ? 14.931 15.233 1.400 1.00 89.31 199 THR A CA 1
ATOM 1496 C C . THR A 1 199 ? 15.358 13.979 0.635 1.00 89.31 199 THR A C 1
ATOM 1498 O O . THR A 1 199 ? 15.483 12.913 1.235 1.00 89.31 199 THR A O 1
ATOM 1501 N N . VAL A 1 200 ? 15.699 14.104 -0.653 1.00 90.44 200 VAL A N 1
ATOM 1502 C CA . VAL A 1 200 ? 16.206 12.977 -1.461 1.00 90.44 200 VAL A CA 1
ATOM 1503 C C . VAL A 1 200 ? 17.490 12.395 -0.855 1.00 90.44 200 VAL A C 1
ATOM 1505 O O . VAL A 1 200 ? 17.594 11.184 -0.660 1.00 90.44 200 VAL A O 1
ATOM 1508 N N . CYS A 1 201 ? 18.452 13.244 -0.481 1.00 88.94 201 CYS A N 1
ATOM 1509 C CA . CYS A 1 201 ? 19.745 12.803 0.053 1.00 88.94 201 CYS A CA 1
ATOM 1510 C C . CYS A 1 201 ? 19.686 12.211 1.478 1.00 88.94 201 CYS A C 1
ATOM 1512 O O . CYS A 1 201 ? 20.673 11.623 1.931 1.00 88.94 201 CYS A O 1
ATOM 1514 N N . SER A 1 202 ? 18.572 12.358 2.204 1.00 85.56 202 SER A N 1
ATOM 1515 C CA . SER A 1 202 ? 18.410 11.855 3.580 1.00 85.56 202 SER A CA 1
ATOM 1516 C C . SER A 1 202 ? 17.501 10.623 3.699 1.00 85.56 202 SER A C 1
ATOM 1518 O O . SER A 1 202 ? 17.489 9.959 4.747 1.00 85.56 202 SER A O 1
ATOM 1520 N N . GLN A 1 203 ? 16.759 10.271 2.641 1.00 78.31 203 GLN A N 1
ATOM 1521 C CA . GLN A 1 203 ? 15.689 9.284 2.768 1.00 78.31 203 GLN A CA 1
ATOM 1522 C C . GLN A 1 203 ? 16.184 7.834 2.861 1.00 78.31 203 GLN A C 1
ATOM 1524 O O . GLN A 1 203 ? 15.767 7.099 3.764 1.00 78.31 203 GLN A O 1
ATOM 1529 N N . PHE A 1 204 ? 17.068 7.412 1.955 1.00 68.62 204 PHE A N 1
ATOM 1530 C CA . PHE A 1 204 ? 17.409 5.998 1.776 1.00 68.62 204 PHE A CA 1
ATOM 1531 C C . PHE A 1 204 ? 18.409 5.503 2.821 1.00 68.62 204 PHE A C 1
ATOM 1533 O O . PHE A 1 204 ? 19.567 5.894 2.813 1.00 68.62 204 PHE A O 1
ATOM 1540 N N . SER A 1 205 ? 18.002 4.585 3.699 1.00 60.03 205 SER A N 1
ATOM 1541 C CA . SER A 1 205 ? 18.835 4.105 4.815 1.00 60.03 205 SER A CA 1
ATOM 1542 C C . SER A 1 205 ? 20.169 3.461 4.392 1.00 60.03 205 SER A C 1
ATOM 1544 O O . SER A 1 205 ? 21.164 3.620 5.096 1.00 60.03 205 SER A O 1
ATOM 1546 N N . PHE A 1 206 ? 20.234 2.784 3.236 1.00 58.41 206 PHE A N 1
ATOM 1547 C CA . PHE A 1 206 ? 21.486 2.215 2.699 1.00 58.41 206 PHE A CA 1
ATOM 1548 C C . PHE A 1 206 ? 22.417 3.276 2.077 1.00 58.41 206 PHE A C 1
ATOM 1550 O O . PHE A 1 206 ? 23.628 3.065 1.979 1.00 58.41 206 PHE A O 1
ATOM 1557 N N . ALA A 1 207 ? 21.862 4.433 1.708 1.00 64.25 207 ALA A N 1
ATOM 1558 C CA . ALA A 1 207 ? 22.521 5.534 1.012 1.00 64.25 207 ALA A CA 1
ATOM 1559 C C . ALA A 1 207 ? 22.209 6.888 1.683 1.00 64.25 207 ALA A C 1
ATOM 1561 O O . ALA A 1 207 ? 21.977 7.888 1.011 1.00 64.25 207 ALA A O 1
ATOM 1562 N N . ARG A 1 208 ? 22.160 6.926 3.022 1.00 76.69 208 ARG A N 1
ATOM 1563 C CA . ARG A 1 208 ? 21.835 8.153 3.760 1.00 76.69 208 ARG A CA 1
ATOM 1564 C C . ARG A 1 208 ? 23.050 9.075 3.742 1.00 76.69 208 ARG A C 1
ATOM 1566 O O . ARG A 1 208 ? 24.018 8.825 4.460 1.00 76.69 208 ARG A O 1
ATOM 1573 N N . PHE A 1 209 ? 22.998 10.110 2.907 1.00 83.62 209 PHE A N 1
ATOM 1574 C CA . PHE A 1 209 ? 24.092 11.064 2.714 1.00 83.62 209 PHE A CA 1
ATOM 1575 C C . PHE A 1 209 ? 23.920 12.333 3.545 1.00 83.62 209 PHE A C 1
ATOM 1577 O O . PHE A 1 209 ? 24.914 12.926 3.943 1.00 83.62 209 PHE A O 1
ATOM 1584 N N . CYS A 1 210 ? 22.681 12.738 3.817 1.00 85.94 210 CYS A N 1
ATOM 1585 C CA . CYS A 1 210 ? 22.355 13.871 4.678 1.00 85.94 210 CYS A CA 1
ATOM 1586 C C . CYS A 1 210 ? 21.617 13.417 5.941 1.00 85.94 210 CYS A C 1
ATOM 1588 O O . CYS A 1 210 ? 20.931 12.389 5.941 1.00 85.94 210 CYS A O 1
ATOM 1590 N N . ASP A 1 211 ? 21.710 14.228 6.994 1.00 83.94 211 ASP A N 1
ATOM 1591 C CA . ASP A 1 211 ? 20.790 14.135 8.125 1.00 83.94 211 ASP A CA 1
ATOM 1592 C C . ASP A 1 211 ? 19.366 14.450 7.654 1.00 83.94 211 ASP A C 1
ATOM 1594 O O . ASP A 1 211 ? 19.162 15.217 6.706 1.00 83.94 211 ASP A O 1
ATOM 1598 N N . ARG A 1 212 ? 18.374 13.834 8.297 1.00 79.94 212 ARG A N 1
ATOM 1599 C CA . ARG A 1 212 ? 16.971 14.088 7.966 1.00 79.94 212 ARG A CA 1
ATOM 1600 C C . ARG A 1 212 ? 16.568 15.495 8.408 1.00 79.94 212 ARG A C 1
ATOM 1602 O O . ARG A 1 212 ? 16.995 15.927 9.480 1.00 79.94 212 ARG A O 1
ATOM 1609 N N . PRO A 1 213 ? 15.779 16.217 7.596 1.00 78.56 213 PRO A N 1
ATOM 1610 C CA . PRO A 1 213 ? 15.315 17.547 7.965 1.00 78.56 213 PRO A CA 1
ATOM 1611 C C . PRO A 1 213 ? 14.400 17.483 9.194 1.00 78.56 213 PRO A C 1
ATOM 1613 O O . PRO A 1 213 ? 13.649 16.522 9.361 1.00 78.56 213 PRO A O 1
ATOM 1616 N N . ASP A 1 214 ? 14.430 18.525 10.032 1.00 79.00 214 ASP A N 1
ATOM 1617 C CA . ASP A 1 214 ? 13.368 18.721 11.021 1.00 79.00 214 ASP A CA 1
ATOM 1618 C C . ASP A 1 214 ? 12.064 19.057 10.290 1.00 79.00 214 ASP A C 1
ATOM 1620 O O . ASP A 1 214 ? 12.034 19.892 9.386 1.00 79.00 214 ASP A O 1
ATOM 1624 N N . VAL A 1 215 ? 10.993 18.385 10.694 1.00 82.31 215 VAL A N 1
ATOM 1625 C CA . VAL A 1 215 ? 9.656 18.464 10.095 1.00 82.31 215 VAL A CA 1
ATOM 1626 C C . VAL A 1 215 ? 8.634 19.041 11.078 1.00 82.31 215 VAL A C 1
ATOM 1628 O O . VAL A 1 215 ? 7.438 18.742 11.010 1.00 82.31 215 VAL A O 1
ATOM 1631 N N . SER A 1 216 ? 9.105 19.807 12.065 1.00 85.06 216 SER A N 1
ATOM 1632 C CA . SER A 1 216 ? 8.252 20.475 13.042 1.00 85.06 216 SER A CA 1
ATOM 1633 C C . SER A 1 216 ? 7.303 21.472 12.361 1.00 85.06 216 SER A C 1
ATOM 1635 O O . SER A 1 216 ? 7.680 22.242 11.481 1.00 85.06 216 SER A O 1
ATOM 1637 N N . LEU A 1 217 ? 6.031 21.431 12.764 1.00 88.88 217 LEU A N 1
ATOM 1638 C CA . LEU A 1 217 ? 4.992 22.335 12.273 1.00 88.88 217 LEU A CA 1
ATOM 1639 C C . LEU A 1 217 ? 4.795 23.444 13.305 1.00 88.88 217 LEU A C 1
ATOM 1641 O O . LEU A 1 217 ? 4.641 23.154 14.493 1.00 88.88 217 LEU A O 1
ATOM 1645 N N . SER A 1 218 ? 4.818 24.704 12.867 1.00 91.06 218 SER A N 1
ATOM 1646 C CA . SER A 1 218 ? 4.636 25.839 13.773 1.00 91.06 218 SER A CA 1
ATOM 1647 C C . SER A 1 218 ? 3.191 25.941 14.263 1.00 91.06 218 SER A C 1
ATOM 1649 O O . SER A 1 218 ? 2.247 25.535 13.585 1.00 91.06 218 SER A O 1
ATOM 1651 N N . GLU A 1 219 ? 3.009 26.537 15.440 1.00 89.69 219 GLU A N 1
ATOM 1652 C CA . GLU A 1 219 ? 1.679 26.819 15.989 1.00 89.69 219 GLU A CA 1
ATOM 1653 C C . GLU A 1 219 ? 0.850 27.715 15.060 1.00 89.69 219 GLU A C 1
ATOM 1655 O O . GLU A 1 219 ? -0.338 27.467 14.878 1.00 89.69 219 GLU A O 1
ATOM 1660 N N . ASP A 1 220 ? 1.476 28.701 14.412 1.00 93.06 220 ASP A N 1
ATOM 1661 C CA . ASP A 1 220 ? 0.805 29.575 13.444 1.00 93.06 220 ASP A CA 1
ATOM 1662 C C . ASP A 1 220 ? 0.318 28.797 12.218 1.00 93.06 220 ASP A C 1
ATOM 1664 O O . ASP A 1 220 ? -0.826 28.970 11.801 1.00 93.06 220 ASP A O 1
ATOM 1668 N N . PHE A 1 221 ? 1.148 27.890 11.686 1.00 93.25 221 PHE A N 1
ATOM 1669 C CA . PHE A 1 221 ? 0.747 27.009 10.591 1.00 93.25 221 PHE A CA 1
ATOM 1670 C C . PHE A 1 221 ? -0.439 26.135 11.001 1.00 93.25 221 PHE A C 1
ATOM 1672 O O . PHE A 1 221 ? -1.413 26.044 10.263 1.00 93.25 221 PHE A O 1
ATOM 1679 N N . LEU A 1 222 ? -0.390 25.511 12.182 1.00 91.31 222 LEU A N 1
ATOM 1680 C CA . LEU A 1 222 ? -1.474 24.648 12.654 1.00 91.31 222 LEU A CA 1
ATOM 1681 C C . LEU A 1 222 ? -2.761 25.446 12.902 1.00 91.31 222 LEU A C 1
ATOM 1683 O O . LEU A 1 222 ? -3.845 24.995 12.540 1.00 91.31 222 LEU A O 1
ATOM 1687 N N . ASN A 1 223 ? -2.661 26.644 13.477 1.00 90.38 223 ASN A N 1
ATOM 1688 C CA . ASN A 1 223 ? -3.814 27.513 13.684 1.00 90.38 223 ASN A CA 1
ATOM 1689 C C . ASN A 1 223 ? -4.459 27.920 12.354 1.00 90.38 223 ASN A C 1
ATOM 1691 O O . ASN A 1 223 ? -5.683 27.851 12.244 1.00 90.38 223 ASN A O 1
ATOM 1695 N N . ASP A 1 224 ? -3.672 28.283 11.341 1.00 93.38 224 ASP A N 1
ATOM 1696 C CA . ASP A 1 224 ? -4.182 28.576 9.997 1.00 93.38 224 ASP A CA 1
ATOM 1697 C C . ASP A 1 224 ? -4.792 27.327 9.335 1.00 93.38 224 ASP A C 1
ATOM 1699 O O . ASP A 1 224 ? -5.938 27.349 8.879 1.00 93.38 224 ASP A O 1
ATOM 1703 N N . TRP A 1 225 ? -4.090 26.192 9.402 1.00 94.12 225 TRP A N 1
ATOM 1704 C CA . TRP A 1 225 ? -4.522 24.909 8.843 1.00 94.12 225 TRP A CA 1
ATOM 1705 C C . TRP A 1 225 ? -5.892 24.467 9.366 1.00 94.12 225 TRP A C 1
ATOM 1707 O O . TRP A 1 225 ? -6.751 24.020 8.597 1.00 94.12 225 TRP A O 1
ATOM 1717 N N . PHE A 1 226 ? -6.125 24.610 10.669 1.00 91.12 226 PHE A N 1
ATOM 1718 C CA . PHE A 1 226 ? -7.403 24.282 11.301 1.00 91.12 226 PHE A CA 1
ATOM 1719 C C . PHE A 1 226 ? -8.390 25.459 11.312 1.00 91.12 226 PHE A C 1
ATOM 1721 O O . PHE A 1 226 ? -9.438 25.363 11.945 1.00 91.12 226 PHE A O 1
ATOM 1728 N N . ARG A 1 227 ? -8.102 26.575 10.626 1.00 92.19 227 ARG A N 1
ATOM 1729 C CA . ARG A 1 227 ? -8.959 27.778 10.574 1.00 92.19 227 ARG A CA 1
ATOM 1730 C C . ARG A 1 227 ? -9.319 28.304 11.974 1.00 92.19 227 ARG A C 1
ATOM 1732 O O . ARG A 1 227 ? -10.461 28.685 12.238 1.00 92.19 227 ARG A O 1
ATOM 1739 N N . GLY A 1 228 ? -8.359 28.249 12.894 1.00 87.31 228 GLY A N 1
ATOM 1740 C CA . GLY A 1 228 ? -8.506 28.588 14.311 1.00 87.31 228 GLY A CA 1
ATOM 1741 C C . GLY A 1 228 ? -9.234 27.538 15.164 1.00 87.31 228 GLY A C 1
ATOM 1742 O O . GLY A 1 228 ? -9.411 27.755 16.360 1.00 87.31 228 GLY A O 1
ATOM 1743 N N . GLN A 1 229 ? -9.646 26.401 14.595 1.00 83.31 229 GLN A N 1
ATOM 1744 C CA . GLN A 1 229 ? -10.442 25.354 15.253 1.00 83.31 229 GLN A CA 1
ATOM 1745 C C . GLN A 1 229 ? -9.597 24.120 15.585 1.00 83.31 229 GLN A C 1
ATOM 1747 O O . GLN A 1 229 ? -9.929 22.995 15.228 1.00 83.31 229 GLN A O 1
ATOM 1752 N N . ARG A 1 230 ? -8.470 24.320 16.277 1.00 81.06 230 ARG A N 1
ATOM 1753 C CA . ARG A 1 230 ? -7.581 23.205 16.651 1.00 81.06 230 ARG A CA 1
ATOM 1754 C C . ARG A 1 230 ? -8.193 22.264 17.697 1.00 81.06 230 ARG A C 1
ATOM 1756 O O . ARG A 1 230 ? -7.769 21.121 17.831 1.00 81.06 230 ARG A O 1
ATOM 1763 N N . HIS A 1 231 ? -9.173 22.749 18.451 1.00 81.69 231 HIS A N 1
ATOM 1764 C CA . HIS A 1 231 ? -9.862 21.976 19.474 1.00 81.69 231 HIS A CA 1
ATOM 1765 C C . HIS A 1 231 ? -11.355 21.965 19.184 1.00 81.69 231 HIS A C 1
ATOM 1767 O O . HIS A 1 231 ? -11.942 23.020 18.934 1.00 81.69 231 HIS A O 1
ATOM 1773 N N . ALA A 1 232 ? -11.954 20.780 19.290 1.00 81.00 232 ALA A N 1
ATOM 1774 C CA . ALA A 1 232 ? -13.390 20.613 19.161 1.00 81.00 232 ALA A CA 1
ATOM 1775 C C . ALA A 1 232 ? -14.141 21.508 20.171 1.00 81.00 232 ALA A C 1
ATOM 1777 O O . ALA A 1 232 ? -13.708 21.633 21.327 1.00 81.00 232 ALA A O 1
ATOM 1778 N N . PRO A 1 233 ? -15.290 22.097 19.794 1.00 84.88 233 PRO A N 1
ATOM 1779 C CA . PRO A 1 233 ? -16.146 22.830 20.716 1.00 84.88 233 PRO A CA 1
ATOM 1780 C C . PRO A 1 233 ? -16.538 21.989 21.937 1.00 84.88 233 PRO A C 1
ATOM 1782 O O . PRO A 1 233 ? -16.799 20.786 21.842 1.00 84.88 233 PRO A O 1
ATOM 1785 N N . LYS A 1 234 ? -16.625 22.633 23.108 1.00 87.75 234 LYS A N 1
ATOM 1786 C CA . LYS A 1 234 ? -16.934 21.955 24.378 1.00 87.75 234 LYS A CA 1
ATOM 1787 C C . LYS A 1 234 ? -18.232 21.143 24.311 1.00 87.75 234 LYS A C 1
ATOM 1789 O O . LYS A 1 234 ? -18.287 20.039 24.837 1.00 87.75 234 LYS A O 1
ATOM 1794 N N . ASP A 1 235 ? -19.260 21.655 23.646 1.00 90.69 235 ASP A N 1
ATOM 1795 C CA . ASP A 1 235 ? -20.553 20.982 23.498 1.00 90.69 235 ASP A CA 1
ATOM 1796 C C . ASP A 1 235 ? -20.498 19.746 22.577 1.00 90.69 235 ASP A C 1
ATOM 1798 O O . ASP A 1 235 ? -21.309 18.828 22.718 1.00 90.69 235 ASP A O 1
ATOM 1802 N N . VAL A 1 236 ? -19.545 19.693 21.641 1.00 86.50 236 VAL A N 1
ATOM 1803 C CA . VAL A 1 236 ? -19.272 18.501 20.823 1.00 86.50 236 VAL A CA 1
ATOM 1804 C C . VAL A 1 236 ? -18.575 17.438 21.670 1.00 86.50 236 VAL A C 1
ATOM 1806 O O . VAL A 1 236 ? -18.974 16.271 21.642 1.00 86.50 236 VAL A O 1
ATOM 1809 N N . ILE A 1 237 ? -17.587 17.844 22.471 1.00 86.94 237 ILE A N 1
ATOM 1810 C CA . ILE A 1 237 ? -16.869 16.967 23.407 1.00 86.94 237 ILE A CA 1
ATOM 1811 C C . ILE A 1 237 ? -17.832 16.390 24.456 1.00 86.94 237 ILE A C 1
ATOM 1813 O O . ILE A 1 237 ? -17.873 15.175 24.658 1.00 86.94 237 ILE A O 1
ATOM 1817 N N . ASP A 1 238 ? -18.651 17.237 25.081 1.00 87.62 238 ASP A N 1
ATOM 1818 C CA . ASP A 1 238 ? -19.617 16.835 26.107 1.00 87.62 238 ASP A CA 1
ATOM 1819 C C . ASP A 1 238 ? -20.670 15.863 25.519 1.00 87.62 238 ASP A C 1
ATOM 1821 O O . ASP A 1 238 ? -20.976 14.831 26.122 1.00 87.62 238 ASP A O 1
ATOM 1825 N N . ASP A 1 239 ? -21.172 16.114 24.301 1.00 87.00 239 ASP A N 1
ATOM 1826 C CA . ASP A 1 239 ? -22.062 15.189 23.576 1.00 87.00 239 ASP A CA 1
ATOM 1827 C C . ASP A 1 239 ? -21.378 13.849 23.256 1.00 87.00 239 ASP A C 1
ATOM 1829 O O . ASP A 1 239 ? -21.978 12.782 23.419 1.00 87.00 239 ASP A O 1
ATOM 1833 N N . TRP A 1 240 ? -20.106 13.868 22.845 1.00 84.94 240 TRP A N 1
ATOM 1834 C CA . TRP A 1 240 ? -19.332 12.649 22.614 1.00 84.94 240 TRP A CA 1
ATOM 1835 C C . TRP A 1 240 ? -19.173 11.824 23.891 1.00 84.94 240 TRP A C 1
ATOM 1837 O O . TRP A 1 240 ? -19.416 10.613 23.858 1.00 84.94 240 TRP A O 1
ATOM 1847 N N . HIS A 1 241 ? -18.822 12.464 25.008 1.00 85.69 241 HIS A N 1
ATOM 1848 C CA . HIS A 1 241 ? -18.716 11.798 26.303 1.00 85.69 241 HIS A CA 1
ATOM 1849 C C . HIS A 1 241 ? -20.050 11.182 26.710 1.00 85.69 241 HIS A C 1
ATOM 1851 O O . HIS A 1 241 ? -20.092 9.994 27.017 1.00 85.69 241 HIS A O 1
ATOM 1857 N N . ASN A 1 242 ? -21.151 11.929 26.617 1.00 89.00 242 ASN A N 1
ATOM 1858 C CA . ASN A 1 242 ? -22.482 11.418 26.944 1.00 89.00 242 ASN A CA 1
ATOM 1859 C C . ASN A 1 242 ? -22.859 10.199 26.089 1.00 89.00 242 ASN A C 1
ATOM 1861 O O . ASN A 1 242 ? -23.318 9.186 26.622 1.00 89.00 242 ASN A O 1
ATOM 1865 N N . LYS A 1 243 ? -22.610 10.251 24.773 1.00 85.31 243 LYS A N 1
ATOM 1866 C CA . LYS A 1 243 ? -22.835 9.116 23.861 1.00 85.31 243 LYS A CA 1
ATOM 1867 C C . LYS A 1 243 ? -21.979 7.905 24.230 1.00 85.31 243 LYS A C 1
ATOM 1869 O O . LYS A 1 243 ? -22.489 6.787 24.224 1.00 85.31 243 LYS A O 1
ATOM 1874 N N . ARG A 1 244 ? -20.703 8.115 24.564 1.00 84.12 244 ARG A N 1
ATOM 1875 C CA . ARG A 1 244 ? -19.772 7.052 24.965 1.00 84.12 244 ARG A CA 1
ATOM 1876 C C . ARG A 1 244 ? -20.193 6.398 26.277 1.00 84.12 244 ARG A C 1
ATOM 1878 O O . ARG A 1 244 ? -20.305 5.179 26.332 1.00 84.12 244 ARG A O 1
ATOM 1885 N N . GLU A 1 245 ? -20.477 7.190 27.307 1.00 84.88 245 GLU A N 1
ATOM 1886 C CA . GLU A 1 245 ? -20.919 6.675 28.606 1.00 84.88 245 GLU A CA 1
ATOM 1887 C C . GLU A 1 245 ? -22.245 5.916 28.481 1.00 84.88 245 GLU A C 1
ATOM 1889 O O . GLU A 1 245 ? -22.414 4.851 29.076 1.00 84.88 245 GLU A O 1
ATOM 1894 N N . ASN A 1 246 ? -23.175 6.414 27.660 1.00 87.31 246 ASN A N 1
ATOM 1895 C CA . ASN A 1 246 ? -24.412 5.703 27.356 1.00 87.31 246 ASN A CA 1
ATOM 1896 C C . ASN A 1 246 ? -24.148 4.367 26.641 1.00 87.31 246 ASN A C 1
ATOM 1898 O O . ASN A 1 246 ? -24.750 3.359 27.006 1.00 87.31 246 ASN A O 1
ATOM 1902 N N . ALA A 1 247 ? -23.235 4.342 25.664 1.00 82.56 247 ALA A N 1
ATOM 1903 C CA . ALA A 1 247 ? -22.851 3.121 24.957 1.00 82.56 247 ALA A CA 1
ATOM 1904 C C . ALA A 1 247 ? -22.198 2.087 25.887 1.00 82.56 247 ALA A C 1
ATOM 1906 O O . ALA A 1 247 ? -22.445 0.896 25.731 1.00 82.56 247 ALA A O 1
ATOM 1907 N N . TYR A 1 248 ? -21.409 2.518 26.877 1.00 84.12 248 TYR A N 1
ATOM 1908 C CA . TYR A 1 248 ? -20.798 1.609 27.854 1.00 84.12 248 TYR A CA 1
ATOM 1909 C C . TYR A 1 248 ? -21.833 1.048 28.829 1.00 84.12 248 TYR A C 1
ATOM 1911 O O . TYR A 1 248 ? -21.819 -0.151 29.114 1.00 84.12 248 TYR A O 1
ATOM 1919 N N . LYS A 1 249 ? -22.735 1.898 29.335 1.00 87.19 249 LYS A N 1
ATOM 1920 C CA . LYS A 1 249 ? -23.786 1.503 30.289 1.00 87.19 249 LYS A CA 1
ATOM 1921 C C . LYS A 1 249 ? -24.814 0.563 29.665 1.00 87.19 249 LYS A C 1
ATOM 1923 O O . LYS A 1 249 ? -25.218 -0.398 30.307 1.00 87.19 249 LYS A O 1
ATOM 1928 N N . ASN A 1 250 ? -25.205 0.832 28.422 1.00 89.00 250 ASN A N 1
ATOM 1929 C CA . ASN A 1 250 ? -26.238 0.090 27.699 1.00 89.00 250 ASN A CA 1
ATOM 1930 C C . ASN A 1 250 ? -25.644 -0.820 26.615 1.00 89.00 250 ASN A C 1
ATOM 1932 O O . ASN A 1 250 ? -26.271 -1.051 25.583 1.00 89.00 250 ASN A O 1
ATOM 1936 N N . TYR A 1 251 ? -24.415 -1.303 26.823 1.00 89.00 251 TYR A N 1
ATOM 1937 C CA . TYR A 1 251 ? -23.722 -2.129 25.844 1.00 89.00 251 TYR A CA 1
ATOM 1938 C C . TYR A 1 251 ? -24.479 -3.433 25.572 1.00 89.00 251 TYR A C 1
ATOM 1940 O O . TYR A 1 251 ? -24.753 -4.216 26.482 1.00 89.00 251 TYR A O 1
ATOM 1948 N N . ASN A 1 252 ? -24.741 -3.695 24.295 1.00 89.12 252 ASN A N 1
ATOM 1949 C CA . ASN A 1 252 ? -25.339 -4.929 23.822 1.00 89.12 252 ASN A CA 1
ATOM 1950 C C . ASN A 1 252 ? -24.523 -5.454 22.628 1.00 89.12 252 ASN A C 1
ATOM 1952 O O . ASN A 1 252 ? -24.501 -4.814 21.576 1.00 89.12 252 ASN A O 1
ATOM 1956 N N . PRO A 1 253 ? -23.875 -6.629 22.746 1.00 86.12 253 PRO A N 1
ATOM 1957 C CA . PRO A 1 253 ? -23.078 -7.208 21.665 1.00 86.12 253 PRO A CA 1
ATOM 1958 C C . PRO A 1 253 ? -23.831 -7.403 20.346 1.00 86.12 253 PRO A C 1
ATOM 1960 O O . PRO A 1 253 ? -23.193 -7.461 19.299 1.00 86.12 253 PRO A O 1
ATOM 1963 N N . LYS A 1 254 ? -25.167 -7.511 20.380 1.00 87.12 254 LYS A N 1
ATOM 1964 C CA . LYS A 1 254 ? -25.997 -7.651 19.173 1.00 87.12 254 LYS A CA 1
ATOM 1965 C C . LYS A 1 254 ? -26.042 -6.380 18.321 1.00 87.12 254 LYS A C 1
ATOM 1967 O O . LYS A 1 254 ? -26.363 -6.477 17.145 1.00 87.12 254 LYS A O 1
ATOM 1972 N N . ASP A 1 255 ? -25.700 -5.232 18.902 1.00 87.62 255 ASP A N 1
ATOM 1973 C CA . ASP A 1 255 ? -25.679 -3.937 18.215 1.00 87.62 255 ASP A CA 1
ATOM 1974 C C . ASP A 1 255 ? -24.286 -3.609 17.639 1.00 87.62 255 ASP A C 1
ATOM 1976 O O . ASP A 1 255 ? -24.079 -2.544 17.054 1.00 87.62 255 ASP A O 1
ATOM 1980 N N . ASN A 1 256 ? -23.311 -4.515 17.803 1.00 88.06 256 ASN A N 1
ATOM 1981 C CA . ASN A 1 256 ? -21.981 -4.366 17.224 1.00 88.06 256 ASN A CA 1
ATOM 1982 C C . ASN A 1 256 ? -22.037 -4.437 15.697 1.00 88.06 256 ASN A C 1
ATOM 1984 O O . ASN A 1 256 ? -22.600 -5.372 15.130 1.00 88.06 256 ASN A O 1
ATOM 1988 N N . LEU A 1 257 ? -21.329 -3.512 15.047 1.00 90.31 257 LEU A N 1
ATOM 1989 C CA . LEU A 1 257 ? -21.088 -3.587 13.612 1.00 90.31 257 LEU A CA 1
ATOM 1990 C C . LEU A 1 257 ? -20.135 -4.737 13.295 1.00 90.31 257 LEU A C 1
ATOM 1992 O O . LEU A 1 257 ? -19.058 -4.846 13.888 1.00 90.31 257 LEU A O 1
ATOM 1996 N N . ARG A 1 258 ? -20.510 -5.563 12.324 1.00 93.19 258 ARG A N 1
ATOM 1997 C CA . ARG A 1 258 ? -19.633 -6.564 11.723 1.00 93.19 258 ARG A CA 1
ATOM 1998 C C . ARG A 1 258 ? -18.975 -5.935 10.508 1.00 93.19 258 ARG A C 1
ATOM 2000 O O . ARG A 1 258 ? -19.652 -5.633 9.530 1.00 93.19 258 ARG A O 1
ATOM 2007 N N . VAL A 1 259 ? -17.664 -5.741 10.590 1.00 94.50 259 VAL A N 1
ATOM 2008 C CA . VAL A 1 259 ? -16.871 -5.110 9.533 1.00 94.50 259 VAL A CA 1
ATOM 2009 C C . VAL A 1 259 ? -15.845 -6.105 9.018 1.00 94.50 259 VAL A C 1
ATOM 2011 O O . VAL A 1 259 ? -15.097 -6.675 9.812 1.00 94.50 259 VAL A O 1
ATOM 2014 N N . ALA A 1 260 ? -15.820 -6.318 7.706 1.00 95.94 260 ALA A N 1
ATOM 2015 C CA . ALA A 1 260 ? -14.712 -7.003 7.050 1.00 95.94 260 ALA A CA 1
ATOM 2016 C C . ALA A 1 260 ? -13.637 -5.979 6.674 1.00 95.94 260 ALA A C 1
ATOM 2018 O O . ALA A 1 260 ? -13.967 -4.917 6.156 1.00 95.94 260 ALA A O 1
ATOM 2019 N N . HIS A 1 261 ? -12.366 -6.299 6.902 1.00 95.25 261 HIS A N 1
ATOM 2020 C CA . HIS A 1 261 ? -11.237 -5.520 6.395 1.00 95.25 261 HIS A CA 1
ATOM 2021 C C . HIS A 1 261 ? -10.340 -6.474 5.615 1.00 95.25 261 HIS A C 1
ATOM 2023 O O . HIS A 1 261 ? -9.852 -7.456 6.171 1.00 95.25 261 HIS A O 1
ATOM 2029 N N . VAL A 1 262 ? -10.214 -6.220 4.317 1.00 95.75 262 VAL A N 1
ATOM 2030 C CA . VAL A 1 262 ? -9.370 -6.964 3.380 1.00 95.75 262 VAL A CA 1
ATOM 2031 C C . VAL A 1 262 ? -8.275 -6.021 2.875 1.00 95.75 262 VAL A C 1
ATOM 2033 O O . VAL A 1 262 ? -8.533 -4.837 2.681 1.00 95.75 262 VAL A O 1
ATOM 2036 N N . SER A 1 263 ? -7.060 -6.517 2.681 1.00 95.06 263 SER A N 1
ATOM 2037 C CA . SER A 1 263 ? -5.925 -5.726 2.192 1.00 95.06 263 SER A CA 1
ATOM 2038 C C . SER A 1 263 ? -4.906 -6.646 1.527 1.00 95.06 263 SER A C 1
ATOM 2040 O O . SER A 1 263 ? -4.907 -7.841 1.843 1.00 95.06 263 SER A O 1
ATOM 2042 N N . ASP A 1 264 ? -4.065 -6.093 0.652 1.00 94.50 264 ASP A N 1
ATOM 2043 C CA . ASP A 1 264 ? -2.842 -6.725 0.137 1.00 94.50 264 ASP A CA 1
ATOM 2044 C C . ASP A 1 264 ? -3.124 -8.111 -0.454 1.00 94.50 264 ASP A C 1
ATOM 2046 O O . ASP A 1 264 ? -2.568 -9.133 -0.040 1.00 94.50 264 ASP A O 1
ATOM 2050 N N . LEU A 1 265 ? -4.083 -8.162 -1.381 1.00 95.88 265 LEU A N 1
ATOM 2051 C CA . LEU A 1 265 ? -4.476 -9.421 -2.003 1.00 95.88 265 LEU A CA 1
ATOM 2052 C C . LEU A 1 265 ? -3.388 -9.938 -2.943 1.00 95.88 265 LEU A C 1
ATOM 2054 O O . LEU A 1 265 ? -3.202 -11.156 -2.993 1.00 95.88 265 LEU A O 1
ATOM 2058 N N . HIS A 1 266 ? -2.698 -9.035 -3.655 1.00 96.94 266 HIS A N 1
ATOM 2059 C CA . HIS A 1 266 ? -1.615 -9.328 -4.597 1.00 96.94 266 HIS A CA 1
ATOM 2060 C C . HIS A 1 266 ? -1.868 -10.603 -5.398 1.00 96.94 266 HIS A C 1
ATOM 2062 O O . HIS A 1 266 ? -1.148 -11.598 -5.277 1.00 96.94 266 HIS A O 1
ATOM 2068 N N . LEU A 1 267 ? -2.936 -10.605 -6.194 1.00 97.69 267 LEU A N 1
ATOM 2069 C CA . LEU A 1 267 ? -3.171 -11.711 -7.106 1.00 97.69 267 LEU A CA 1
ATOM 2070 C C . LEU A 1 267 ? -2.007 -11.795 -8.089 1.00 97.69 267 LEU A C 1
ATOM 2072 O O . LEU A 1 267 ? -1.770 -10.873 -8.870 1.00 97.69 267 LEU A O 1
ATOM 2076 N N . ASP A 1 268 ? -1.346 -12.945 -8.099 1.00 97.50 268 ASP A N 1
ATOM 2077 C CA . ASP A 1 268 ? -0.374 -13.313 -9.108 1.00 97.50 268 ASP A CA 1
ATOM 2078 C C . ASP A 1 268 ? -1.023 -14.228 -10.153 1.00 97.50 268 ASP A C 1
ATOM 2080 O O . ASP A 1 268 ? -1.003 -15.458 -10.024 1.00 97.50 268 ASP A O 1
ATOM 2084 N N . PRO A 1 269 ? -1.587 -13.672 -11.242 1.00 96.56 269 PRO A N 1
ATOM 2085 C CA . PRO A 1 269 ? -2.202 -14.497 -12.270 1.00 96.56 269 PRO A CA 1
ATOM 2086 C C . PRO A 1 269 ? -1.152 -15.220 -13.135 1.00 96.56 269 PRO A C 1
ATOM 2088 O O . PRO A 1 269 ? -1.526 -16.059 -13.952 1.00 96.56 269 PRO A O 1
ATOM 2091 N N . ARG A 1 270 ? 0.142 -14.913 -12.947 1.00 96.00 270 ARG A N 1
ATOM 2092 C CA . ARG A 1 270 ? 1.308 -15.524 -13.602 1.00 96.00 270 ARG A CA 1
ATOM 2093 C C . ARG A 1 270 ? 2.049 -16.494 -12.664 1.00 96.00 270 ARG A C 1
ATOM 2095 O O . ARG A 1 270 ? 3.152 -16.929 -13.009 1.00 96.00 270 ARG A O 1
ATOM 2102 N N . TYR A 1 271 ? 1.458 -16.860 -11.524 1.00 96.62 271 TYR A N 1
ATOM 2103 C CA . TYR A 1 271 ? 2.018 -17.842 -10.597 1.00 96.62 271 TYR A CA 1
ATOM 2104 C C . TYR A 1 271 ? 2.259 -19.181 -11.307 1.00 96.62 271 TYR A C 1
ATOM 2106 O O . TYR A 1 271 ? 1.396 -19.714 -12.015 1.00 96.62 271 TYR A O 1
ATOM 2114 N N . PHE A 1 272 ? 3.447 -19.747 -11.121 1.00 95.50 272 PHE A N 1
ATOM 2115 C CA . PHE A 1 272 ? 3.882 -20.971 -11.774 1.00 95.50 272 PHE A CA 1
ATOM 2116 C C . PHE A 1 272 ? 4.063 -22.098 -10.756 1.00 95.50 272 PHE A C 1
ATOM 2118 O O . PHE A 1 272 ? 5.112 -22.227 -10.126 1.00 95.50 272 PHE A O 1
ATOM 2125 N N . VAL A 1 273 ? 3.042 -22.953 -10.629 1.00 95.19 273 VAL A N 1
ATOM 2126 C CA . VAL A 1 273 ? 3.113 -24.169 -9.803 1.00 95.19 273 VAL A CA 1
ATOM 2127 C C . VAL A 1 273 ? 4.276 -25.046 -10.266 1.00 95.19 273 VAL A C 1
ATOM 2129 O O . VAL A 1 273 ? 4.425 -25.336 -11.454 1.00 95.19 273 VAL A O 1
ATOM 2132 N N . GLY A 1 274 ? 5.108 -25.464 -9.316 1.00 93.50 274 GLY A N 1
ATOM 2133 C CA . GLY A 1 274 ? 6.355 -26.179 -9.564 1.00 93.50 274 GLY A CA 1
ATOM 2134 C C . GLY A 1 274 ? 7.564 -25.290 -9.874 1.00 93.50 274 GLY A C 1
ATOM 2135 O O . GLY A 1 274 ? 8.656 -25.836 -9.969 1.00 93.50 274 GLY A O 1
ATOM 2136 N N . GLY A 1 275 ? 7.412 -23.967 -10.009 1.00 93.19 275 GLY A N 1
ATOM 2137 C CA . GLY A 1 275 ? 8.530 -23.019 -10.109 1.00 93.19 275 GLY A CA 1
ATOM 2138 C C . GLY A 1 275 ? 9.364 -22.930 -8.827 1.00 93.19 275 GLY A C 1
ATOM 2139 O O . GLY A 1 275 ? 8.999 -23.503 -7.805 1.00 93.19 275 GLY A O 1
ATOM 2140 N N . GLU A 1 276 ? 10.482 -22.204 -8.858 1.00 94.19 276 GLU A N 1
ATOM 2141 C CA . GLU A 1 276 ? 11.313 -21.998 -7.664 1.00 94.19 276 GLU A CA 1
ATOM 2142 C C . GLU A 1 276 ? 10.621 -21.051 -6.670 1.00 94.19 276 GLU A C 1
ATOM 2144 O O . GLU A 1 276 ? 10.436 -19.866 -6.954 1.00 94.19 276 GLU A O 1
ATOM 2149 N N . ALA A 1 277 ? 10.268 -21.569 -5.496 1.00 91.81 277 ALA A N 1
ATOM 2150 C CA . ALA A 1 277 ? 9.627 -20.843 -4.404 1.00 91.81 277 ALA A CA 1
ATOM 2151 C C . ALA A 1 277 ? 10.624 -20.224 -3.416 1.00 91.81 277 ALA A C 1
ATOM 2153 O O . ALA A 1 277 ? 10.246 -19.333 -2.659 1.00 91.81 277 ALA A O 1
ATOM 2154 N N . ASP A 1 278 ? 11.888 -20.653 -3.422 1.00 89.38 278 ASP A N 1
ATOM 2155 C CA . ASP A 1 278 ? 12.954 -20.094 -2.589 1.00 89.38 278 ASP A CA 1
ATOM 2156 C C . ASP A 1 278 ? 14.009 -19.387 -3.445 1.00 89.38 278 ASP A C 1
ATOM 2158 O O . ASP A 1 278 ? 15.209 -19.628 -3.336 1.00 89.38 278 ASP A O 1
ATOM 2162 N N . CYS A 1 279 ? 13.568 -18.522 -4.354 1.00 87.62 279 CYS A N 1
ATOM 2163 C CA . CYS A 1 279 ? 14.466 -17.829 -5.266 1.00 87.62 279 CYS A CA 1
ATOM 2164 C C . CYS A 1 279 ? 15.452 -16.909 -4.525 1.00 87.62 279 CYS A C 1
ATOM 2166 O O . CYS A 1 279 ? 15.189 -16.380 -3.438 1.00 87.62 279 CYS A O 1
ATOM 2168 N N . THR A 1 280 ? 16.636 -16.729 -5.109 1.00 84.44 280 THR A N 1
ATOM 2169 C CA . THR A 1 280 ? 17.645 -15.822 -4.567 1.00 84.44 280 THR A CA 1
ATOM 2170 C C . THR A 1 280 ? 17.220 -14.384 -4.815 1.00 84.44 280 THR A C 1
ATOM 2172 O O . THR A 1 280 ? 16.991 -13.986 -5.955 1.00 84.44 280 THR A O 1
ATOM 2175 N N . TYR A 1 281 ? 17.149 -13.597 -3.741 1.00 70.62 281 TYR A N 1
ATOM 2176 C CA . TYR A 1 281 ? 16.845 -12.172 -3.824 1.00 70.62 281 TYR A CA 1
ATOM 2177 C C . TYR A 1 281 ? 17.813 -11.470 -4.790 1.00 70.62 281 TYR A C 1
ATOM 2179 O O . TYR A 1 281 ? 19.032 -11.623 -4.676 1.00 70.62 281 TYR A O 1
ATOM 2187 N N . GLY A 1 282 ? 17.258 -10.738 -5.757 1.00 65.94 282 GLY A N 1
ATOM 2188 C CA . GLY A 1 282 ? 18.000 -10.127 -6.860 1.00 65.94 282 GLY A CA 1
ATOM 2189 C C . GLY A 1 282 ? 17.930 -10.899 -8.181 1.00 65.94 282 GLY A C 1
ATOM 2190 O O . GLY A 1 282 ? 18.030 -10.267 -9.218 1.00 65.94 282 GLY A O 1
ATOM 2191 N N . ALA A 1 283 ? 17.672 -12.214 -8.190 1.00 70.25 283 ALA A N 1
ATOM 2192 C CA . ALA A 1 283 ? 17.448 -12.949 -9.446 1.00 70.25 283 ALA A CA 1
ATOM 2193 C C . ALA A 1 283 ? 16.156 -12.501 -10.159 1.00 70.25 283 ALA A C 1
ATOM 2195 O O . ALA A 1 283 ? 16.073 -12.461 -11.382 1.00 70.25 283 ALA A O 1
ATOM 2196 N N . THR A 1 284 ? 15.140 -12.178 -9.365 1.00 73.56 284 THR A N 1
ATOM 2197 C CA . THR A 1 284 ? 13.873 -11.558 -9.753 1.00 73.56 284 THR A CA 1
ATOM 2198 C C . THR A 1 284 ? 13.278 -10.921 -8.495 1.00 73.56 284 THR A C 1
ATOM 2200 O O . THR A 1 284 ? 13.696 -11.258 -7.379 1.00 73.56 284 THR A O 1
ATOM 2203 N N . VAL A 1 285 ? 12.345 -9.982 -8.651 1.00 77.19 285 VAL A N 1
ATOM 2204 C CA . VAL A 1 285 ? 11.636 -9.368 -7.516 1.00 77.19 285 VAL A CA 1
ATOM 2205 C C . VAL A 1 285 ? 10.814 -10.395 -6.727 1.00 77.19 285 VAL A C 1
ATOM 2207 O O . VAL A 1 285 ? 10.813 -10.332 -5.500 1.00 77.19 285 VAL A O 1
ATOM 2210 N N . GLN A 1 286 ? 10.182 -11.363 -7.404 1.00 83.75 286 GLN A N 1
ATOM 2211 C CA . GLN A 1 286 ? 9.245 -12.309 -6.790 1.00 83.75 286 GLN A CA 1
ATOM 2212 C C . GLN A 1 286 ? 9.518 -13.763 -7.205 1.00 83.75 286 GLN A C 1
ATOM 2214 O O . GLN A 1 286 ? 9.800 -14.054 -8.369 1.00 83.75 286 GLN A O 1
ATOM 2219 N N . CYS A 1 287 ? 9.414 -14.700 -6.257 1.00 90.50 287 CYS A N 1
ATOM 2220 C CA . CYS A 1 287 ? 9.553 -16.134 -6.532 1.00 90.50 287 CYS A CA 1
ATOM 2221 C C . CYS A 1 287 ? 8.264 -16.746 -7.127 1.00 90.50 287 CYS A C 1
ATOM 2223 O O . CYS A 1 287 ? 7.284 -16.049 -7.373 1.00 90.50 287 CYS A O 1
ATOM 2225 N N . CYS A 1 288 ? 8.253 -18.067 -7.344 1.00 93.81 288 CYS A N 1
ATOM 2226 C CA . CYS A 1 288 ? 7.133 -18.826 -7.921 1.00 93.81 288 CYS A CA 1
ATOM 2227 C C . CYS A 1 288 ? 6.730 -18.408 -9.340 1.00 93.81 288 CYS A C 1
ATOM 2229 O O . CYS A 1 288 ? 5.594 -18.619 -9.763 1.00 93.81 288 CYS A O 1
ATOM 2231 N N . ARG A 1 289 ? 7.666 -17.866 -10.112 1.00 91.56 289 ARG A N 1
ATOM 2232 C CA . ARG A 1 289 ? 7.516 -17.631 -11.547 1.00 91.56 289 ARG A CA 1
ATOM 2233 C C . ARG A 1 289 ? 8.340 -18.644 -12.327 1.00 91.56 289 ARG A C 1
ATOM 2235 O O . ARG A 1 289 ? 9.202 -19.339 -11.787 1.00 91.56 289 ARG A O 1
ATOM 2242 N N . SER A 1 290 ? 8.068 -18.737 -13.623 1.00 91.00 290 SER A N 1
ATOM 2243 C CA . SER A 1 290 ? 8.852 -19.574 -14.534 1.00 91.00 290 SER A CA 1
ATOM 2244 C C . SER A 1 290 ? 10.334 -19.174 -14.517 1.00 91.00 290 SER A C 1
ATOM 2246 O O . SER A 1 290 ? 11.201 -20.039 -14.405 1.00 91.00 290 SER A O 1
ATOM 2248 N N . ASN A 1 291 ? 10.614 -17.868 -14.475 1.00 86.50 291 ASN A N 1
ATOM 2249 C CA . ASN A 1 291 ? 11.962 -17.309 -14.440 1.00 86.50 291 ASN A CA 1
ATOM 2250 C C . ASN A 1 291 ? 12.627 -17.283 -13.038 1.00 86.50 291 ASN A C 1
ATOM 2252 O O . ASN A 1 291 ? 13.717 -16.727 -12.905 1.00 86.50 291 ASN A O 1
ATOM 2256 N N . SER A 1 292 ? 12.004 -17.824 -11.986 1.00 90.38 292 SER A N 1
ATOM 2257 C CA . SER A 1 292 ? 12.564 -17.790 -10.626 1.00 90.38 292 SER A CA 1
ATOM 2258 C C . SER A 1 292 ? 13.728 -18.778 -10.462 1.00 90.38 292 SER A C 1
ATOM 2260 O O . SER A 1 292 ? 13.643 -19.927 -10.894 1.00 90.38 292 SER A O 1
ATOM 2262 N N . VAL A 1 293 ? 14.812 -18.346 -9.801 1.00 89.25 293 VAL A N 1
ATOM 2263 C CA . VAL A 1 293 ? 16.045 -19.140 -9.634 1.00 89.25 293 VAL A CA 1
ATOM 2264 C C . VAL A 1 293 ? 16.620 -19.001 -8.233 1.00 89.25 293 VAL A C 1
ATOM 2266 O O . VAL A 1 293 ? 16.671 -17.902 -7.683 1.00 89.25 293 VAL A O 1
ATOM 2269 N N . ASN A 1 294 ? 17.132 -20.103 -7.686 1.00 90.94 294 ASN A N 1
ATOM 2270 C CA . ASN A 1 294 ? 17.981 -20.106 -6.501 1.00 90.94 294 ASN A CA 1
ATOM 2271 C C . ASN A 1 294 ? 19.448 -20.358 -6.897 1.00 90.94 294 ASN A C 1
ATOM 2273 O O . ASN A 1 294 ? 19.800 -21.451 -7.344 1.00 90.94 294 ASN A O 1
ATOM 2277 N N . PHE A 1 295 ? 20.321 -19.367 -6.697 1.00 87.12 295 PHE A N 1
ATOM 2278 C CA . PHE A 1 295 ? 21.727 -19.424 -7.115 1.00 87.12 295 PHE A CA 1
ATOM 2279 C C . PHE A 1 295 ? 22.597 -20.392 -6.298 1.00 87.12 295 PHE A C 1
ATOM 2281 O O . PHE A 1 295 ? 23.700 -20.737 -6.723 1.00 87.12 295 PHE A O 1
ATOM 2288 N N . LEU A 1 296 ? 22.124 -20.879 -5.145 1.00 87.88 296 LEU A N 1
ATOM 2289 C CA . LEU A 1 296 ? 22.804 -21.960 -4.421 1.00 87.88 296 LEU A CA 1
ATOM 2290 C C . LEU A 1 296 ? 22.596 -23.313 -5.114 1.00 87.88 296 LEU A C 1
ATOM 2292 O O . LEU A 1 296 ? 23.447 -24.197 -5.002 1.00 87.88 296 LEU A O 1
ATOM 2296 N N . LYS A 1 297 ? 21.473 -23.479 -5.821 1.00 90.12 297 LYS A N 1
ATOM 2297 C CA . LYS A 1 297 ? 21.093 -24.716 -6.512 1.00 90.12 297 LYS A CA 1
ATOM 2298 C C . LYS A 1 297 ? 21.434 -24.689 -8.003 1.00 90.12 297 LYS A C 1
ATOM 2300 O O . LYS A 1 297 ? 21.866 -25.707 -8.542 1.00 90.12 297 LYS A O 1
ATOM 2305 N N . PHE A 1 298 ? 21.264 -23.542 -8.651 1.00 86.56 298 PHE A N 1
ATOM 2306 C CA . PHE A 1 298 ? 21.480 -23.342 -10.080 1.00 86.56 298 PHE A CA 1
ATOM 2307 C C . PHE A 1 298 ? 22.570 -22.289 -10.310 1.00 86.56 298 PHE A C 1
ATOM 2309 O O . PHE A 1 298 ? 22.421 -21.142 -9.904 1.00 86.56 298 PHE A O 1
ATOM 2316 N N . GLN A 1 299 ? 23.673 -22.680 -10.952 1.00 82.06 299 GLN A N 1
ATOM 2317 C CA . GLN A 1 299 ? 24.872 -21.836 -11.100 1.00 82.06 299 GLN A CA 1
ATOM 2318 C C . GLN A 1 299 ? 25.096 -21.315 -12.529 1.00 82.06 299 GLN A C 1
ATOM 2320 O O . GLN A 1 299 ? 26.056 -20.583 -12.765 1.00 82.06 299 GLN A O 1
ATOM 2325 N N . ASP A 1 300 ? 24.230 -21.682 -13.476 1.00 78.00 300 ASP A N 1
ATOM 2326 C CA . ASP A 1 300 ? 24.303 -21.199 -14.855 1.00 78.00 300 ASP A CA 1
ATOM 2327 C C . ASP A 1 300 ? 23.581 -19.846 -15.013 1.00 78.00 300 ASP A C 1
ATOM 2329 O O . ASP A 1 300 ? 22.927 -19.343 -14.099 1.00 78.00 300 ASP A O 1
ATOM 2333 N N . HIS A 1 301 ? 23.692 -19.230 -16.191 1.00 71.75 301 HIS A N 1
ATOM 2334 C CA . HIS A 1 301 ? 22.946 -18.016 -16.521 1.00 71.75 301 HIS A CA 1
ATOM 2335 C C . HIS A 1 301 ? 21.519 -18.367 -16.965 1.00 71.75 301 HIS A C 1
ATOM 2337 O O . HIS A 1 301 ? 21.337 -19.141 -17.908 1.00 71.75 301 HIS A O 1
ATOM 2343 N N . PHE A 1 302 ? 20.508 -17.772 -16.332 1.00 73.12 302 PHE A N 1
ATOM 2344 C CA . PHE A 1 302 ? 19.097 -17.995 -16.653 1.00 73.12 302 PHE A CA 1
ATOM 2345 C C . PHE A 1 302 ? 18.346 -16.670 -16.697 1.00 73.12 302 PHE A C 1
ATOM 2347 O O . PHE A 1 302 ? 18.384 -15.899 -15.745 1.00 73.12 302 PHE A O 1
ATOM 2354 N N . VAL A 1 303 ? 17.702 -16.412 -17.835 1.00 66.38 303 VAL A N 1
ATOM 2355 C CA . VAL A 1 303 ? 16.972 -15.162 -18.104 1.00 66.38 303 VAL A CA 1
ATOM 2356 C C . VAL A 1 303 ? 15.469 -15.400 -18.068 1.00 66.38 303 VAL A C 1
ATOM 2358 O O . VAL A 1 303 ? 14.726 -14.615 -17.489 1.00 66.38 303 VAL A O 1
ATOM 2361 N N . ASP A 1 304 ? 15.031 -16.480 -18.713 1.00 73.25 304 ASP A N 1
ATOM 2362 C CA . ASP A 1 304 ? 13.634 -16.881 -18.833 1.00 73.25 304 ASP A CA 1
ATOM 2363 C C . ASP A 1 304 ? 13.554 -18.380 -19.179 1.00 73.25 304 ASP A C 1
ATOM 2365 O O . ASP A 1 304 ? 14.541 -18.983 -19.619 1.00 73.25 304 ASP A O 1
ATOM 2369 N N . GLY A 1 305 ? 12.379 -18.977 -19.004 1.00 79.50 305 GLY A N 1
ATOM 2370 C CA . GLY A 1 305 ? 12.103 -20.392 -19.249 1.00 79.50 305 GLY A CA 1
ATOM 2371 C C . GLY A 1 305 ? 11.624 -21.104 -17.992 1.00 79.50 305 GLY A C 1
ATOM 2372 O O . GLY A 1 305 ? 11.159 -20.470 -17.064 1.00 79.50 305 GLY A O 1
ATOM 2373 N N . THR A 1 306 ? 11.707 -22.434 -17.949 1.00 85.06 306 THR A N 1
ATOM 2374 C CA . THR A 1 306 ? 11.362 -23.219 -16.750 1.00 85.06 306 THR A CA 1
ATOM 2375 C C . THR A 1 306 ? 12.531 -24.103 -16.359 1.00 85.06 306 THR A C 1
ATOM 2377 O O . THR A 1 306 ? 13.028 -24.859 -17.200 1.00 85.06 306 THR A O 1
ATOM 2380 N N . LEU A 1 307 ? 12.942 -24.041 -15.093 1.00 89.75 307 LEU A N 1
ATOM 2381 C CA . LEU A 1 307 ? 13.951 -24.943 -14.544 1.00 89.75 307 LEU A CA 1
ATOM 2382 C C . LEU A 1 307 ? 13.450 -26.392 -14.528 1.00 89.75 307 LEU A C 1
ATOM 2384 O O . LEU A 1 307 ? 12.250 -26.654 -14.415 1.00 89.75 307 LEU A O 1
ATOM 2388 N N . ARG A 1 308 ? 14.378 -27.347 -14.639 1.00 89.94 308 ARG A N 1
ATOM 2389 C CA . ARG A 1 308 ? 14.065 -28.756 -14.388 1.00 89.94 308 ARG A CA 1
ATOM 2390 C C . ARG A 1 308 ? 13.948 -29.013 -12.889 1.00 89.94 308 ARG A C 1
ATOM 2392 O O . ARG A 1 308 ? 14.599 -28.355 -12.084 1.00 89.94 308 ARG A O 1
ATOM 2399 N N . ASP A 1 309 ? 13.205 -30.051 -12.532 1.00 89.94 309 ASP A N 1
ATOM 2400 C CA . ASP A 1 309 ? 12.994 -30.471 -11.145 1.00 89.94 309 ASP A CA 1
ATOM 2401 C C . ASP A 1 309 ? 14.288 -30.662 -10.337 1.00 89.94 309 ASP A C 1
ATOM 2403 O O . ASP A 1 309 ? 14.334 -30.314 -9.161 1.00 89.94 309 ASP A O 1
ATOM 2407 N N . ASP A 1 310 ? 15.352 -31.184 -10.956 1.00 92.12 310 ASP A N 1
ATOM 2408 C CA . ASP A 1 310 ? 16.652 -31.401 -10.307 1.00 92.12 310 ASP A CA 1
ATOM 2409 C C . ASP A 1 310 ? 17.405 -30.098 -9.987 1.00 92.12 310 ASP A C 1
ATOM 2411 O O . ASP A 1 310 ? 18.366 -30.123 -9.213 1.00 92.12 310 ASP A O 1
ATOM 2415 N N . GLN A 1 311 ? 16.958 -28.975 -10.556 1.00 93.00 311 GLN A N 1
ATOM 2416 C CA . GLN A 1 311 ? 17.558 -27.642 -10.463 1.00 93.00 311 GLN A CA 1
ATOM 2417 C C . GLN A 1 311 ? 16.800 -26.698 -9.518 1.00 93.00 311 GLN A C 1
ATOM 2419 O O . GLN A 1 311 ? 17.261 -25.582 -9.300 1.00 93.00 311 GLN A O 1
ATOM 2424 N N . ILE A 1 312 ? 15.673 -27.134 -8.954 1.00 93.00 312 ILE A N 1
ATOM 2425 C CA . ILE A 1 312 ? 14.840 -26.337 -8.047 1.00 93.00 312 ILE A CA 1
ATOM 2426 C C . ILE A 1 312 ? 15.160 -26.719 -6.596 1.00 93.00 312 ILE A C 1
ATOM 2428 O O . ILE A 1 312 ? 15.339 -27.900 -6.282 1.00 93.00 312 ILE A O 1
ATOM 2432 N N . MET A 1 313 ? 15.286 -25.725 -5.715 1.00 92.44 313 MET A N 1
ATOM 2433 C CA . MET A 1 313 ? 15.498 -25.914 -4.281 1.00 92.44 313 MET A CA 1
ATOM 2434 C C . MET A 1 313 ? 14.172 -26.192 -3.570 1.00 92.44 313 MET A C 1
ATOM 2436 O O . MET A 1 313 ? 14.058 -27.214 -2.894 1.00 92.44 313 MET A O 1
ATOM 2440 N N . HIS A 1 314 ? 13.167 -25.339 -3.778 1.00 90.38 314 HIS A N 1
ATOM 2441 C CA . HIS A 1 314 ? 11.819 -25.516 -3.242 1.00 90.38 314 HIS A CA 1
ATOM 2442 C C . HIS A 1 314 ? 10.783 -25.289 -4.341 1.00 90.38 314 HIS A C 1
ATOM 2444 O O . HIS A 1 314 ? 10.806 -24.272 -5.027 1.00 90.38 314 HIS A O 1
ATOM 2450 N N . LYS A 1 315 ? 9.868 -26.241 -4.533 1.00 92.56 315 LYS A N 1
ATOM 2451 C CA . LYS A 1 315 ? 8.838 -26.131 -5.571 1.00 92.56 315 LYS A CA 1
ATOM 2452 C C . LYS A 1 315 ? 7.643 -25.325 -5.074 1.00 92.56 315 LYS A C 1
ATOM 2454 O O . LYS A 1 315 ? 7.114 -25.598 -4.004 1.00 92.56 315 LYS A O 1
ATOM 2459 N N . ALA A 1 316 ? 7.190 -24.396 -5.903 1.00 92.12 316 ALA A N 1
ATOM 2460 C CA . ALA A 1 316 ? 5.969 -23.630 -5.719 1.00 92.12 316 ALA A CA 1
ATOM 2461 C C . ALA A 1 316 ? 4.740 -24.544 -5.679 1.00 92.12 316 ALA A C 1
ATOM 2463 O O . ALA A 1 316 ? 4.572 -25.426 -6.528 1.00 92.12 316 ALA A O 1
ATOM 2464 N N . ASN A 1 317 ? 3.867 -24.304 -4.710 1.00 90.31 317 ASN A N 1
ATOM 2465 C CA . ASN A 1 317 ? 2.669 -25.094 -4.457 1.00 90.31 317 ASN A CA 1
ATOM 2466 C C . ASN A 1 317 ? 1.423 -24.404 -5.040 1.00 90.31 317 ASN A C 1
ATOM 2468 O O . ASN A 1 317 ? 1.316 -23.186 -5.020 1.00 90.31 317 ASN A O 1
ATOM 2472 N N . TYR A 1 318 ? 0.451 -25.187 -5.511 1.00 92.69 318 TYR A N 1
ATOM 2473 C CA . TYR A 1 318 ? -0.855 -24.714 -5.994 1.00 92.69 318 TYR A CA 1
ATOM 2474 C C . TYR A 1 318 ? -1.577 -23.754 -5.027 1.00 92.69 318 TYR A C 1
ATOM 2476 O O . TYR A 1 318 ? -2.207 -22.786 -5.432 1.00 92.69 318 TYR A O 1
ATOM 2484 N N . TRP A 1 319 ? -1.480 -23.976 -3.716 1.00 89.81 319 TRP A N 1
ATOM 2485 C CA . TRP A 1 319 ? -2.135 -23.102 -2.738 1.00 89.81 319 TRP A CA 1
ATOM 2486 C C . TRP A 1 319 ? -1.281 -21.907 -2.294 1.00 89.81 319 TRP A C 1
ATOM 2488 O O . TRP A 1 319 ? -1.756 -21.104 -1.498 1.00 89.81 319 TRP A O 1
ATOM 2498 N N . GLY A 1 320 ? -0.058 -21.763 -2.807 1.00 89.81 320 GLY A N 1
ATOM 2499 C CA . GLY A 1 320 ? 0.854 -20.663 -2.492 1.00 89.81 320 GLY A CA 1
ATOM 2500 C C . GLY A 1 320 ? 2.128 -21.103 -1.772 1.00 89.81 320 GLY A C 1
ATOM 2501 O O . GLY A 1 320 ? 2.292 -22.250 -1.360 1.00 89.81 320 GLY A O 1
ATOM 2502 N N . SER A 1 321 ? 3.070 -20.174 -1.616 1.00 87.38 321 SER A N 1
ATOM 2503 C CA . SER A 1 321 ? 4.357 -20.412 -0.947 1.00 87.38 321 SER A CA 1
ATOM 2504 C C . SER A 1 321 ? 4.842 -19.137 -0.255 1.00 87.38 321 SER A C 1
ATOM 2506 O O . SER A 1 321 ? 4.468 -18.041 -0.652 1.00 87.38 321 SER A O 1
ATOM 2508 N N . LEU A 1 322 ? 5.678 -19.264 0.782 1.00 81.00 322 LEU A N 1
ATOM 2509 C CA . LEU A 1 322 ? 5.987 -18.159 1.705 1.00 81.00 322 LEU A CA 1
ATOM 2510 C C . LEU A 1 322 ? 6.646 -16.924 1.065 1.00 81.00 322 LEU A C 1
ATOM 2512 O O . LEU A 1 322 ? 6.478 -15.825 1.584 1.00 81.00 322 LEU A O 1
ATOM 2516 N N . LYS A 1 323 ? 7.413 -17.092 -0.020 1.00 84.06 323 LYS A N 1
ATOM 2517 C CA . LYS A 1 323 ? 8.088 -15.996 -0.745 1.00 84.06 323 LYS A CA 1
ATOM 2518 C C . LYS A 1 323 ? 7.387 -15.649 -2.060 1.00 84.06 323 LYS A C 1
ATOM 2520 O O . LYS A 1 323 ? 8.037 -15.228 -3.016 1.00 84.06 323 LYS A O 1
ATOM 2525 N N . CYS A 1 324 ? 6.089 -15.909 -2.148 1.00 90.06 324 CYS A N 1
ATOM 2526 C CA . CYS A 1 324 ? 5.311 -15.803 -3.375 1.00 90.06 324 CYS A CA 1
ATOM 2527 C C . CYS A 1 324 ? 4.019 -15.029 -3.128 1.00 90.06 324 CYS A C 1
ATOM 2529 O O . CYS A 1 324 ? 3.451 -15.115 -2.040 1.00 90.06 324 CYS A O 1
ATOM 2531 N N . ASP A 1 325 ? 3.573 -14.305 -4.148 1.00 94.25 325 ASP A N 1
ATOM 2532 C CA . ASP A 1 325 ? 2.269 -13.654 -4.144 1.00 94.25 325 ASP A CA 1
ATOM 2533 C C . ASP A 1 325 ? 1.134 -14.668 -4.325 1.00 94.25 325 ASP A C 1
ATOM 2535 O O . ASP A 1 325 ? 1.356 -15.860 -4.570 1.00 94.25 325 ASP A O 1
ATOM 2539 N N . THR A 1 326 ? -0.096 -14.191 -4.150 1.00 95.12 326 THR A N 1
ATOM 2540 C CA . THR A 1 326 ? -1.288 -15.021 -3.998 1.00 95.12 326 THR A CA 1
ATOM 2541 C C . THR A 1 326 ? -1.685 -15.675 -5.327 1.00 95.12 326 THR A C 1
ATOM 2543 O O . THR A 1 326 ? -2.113 -14.971 -6.244 1.00 95.12 326 THR A O 1
ATOM 2546 N N . PRO A 1 327 ? -1.644 -17.015 -5.453 1.00 96.44 327 PRO A N 1
ATOM 2547 C CA . PRO A 1 327 ? -2.202 -17.692 -6.619 1.00 96.44 327 PRO A CA 1
ATOM 2548 C C . PRO A 1 327 ? -3.739 -17.646 -6.626 1.00 96.44 327 PRO A C 1
ATOM 2550 O O . PRO A 1 327 ? -4.389 -17.471 -5.588 1.00 96.44 327 PRO A O 1
ATOM 2553 N N . TRP A 1 328 ? -4.343 -17.882 -7.794 1.00 97.50 328 TRP A N 1
ATOM 2554 C CA . TRP A 1 328 ? -5.799 -17.889 -7.977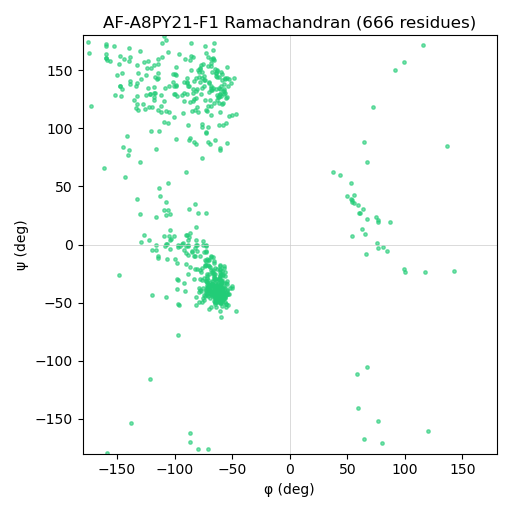 1.00 97.50 328 TRP A CA 1
ATOM 2555 C C . TRP A 1 328 ? -6.526 -18.812 -7.002 1.00 97.50 328 TRP A C 1
ATOM 2557 O O . TRP A 1 328 ? -7.566 -18.436 -6.452 1.00 97.50 328 TRP A O 1
ATOM 2567 N N . ALA A 1 329 ? -5.993 -20.010 -6.774 1.00 95.38 329 ALA A N 1
ATOM 2568 C CA . ALA A 1 329 ? -6.582 -20.971 -5.856 1.00 95.38 329 ALA A CA 1
ATOM 2569 C C . ALA A 1 329 ? -6.674 -20.426 -4.424 1.00 95.38 329 ALA A C 1
ATOM 2571 O O . ALA A 1 329 ? -7.733 -20.511 -3.789 1.00 95.38 329 ALA A O 1
ATOM 2572 N N . LEU A 1 330 ? -5.593 -19.817 -3.927 1.00 94.12 330 LEU A N 1
ATOM 2573 C CA . LEU A 1 330 ? -5.561 -19.234 -2.590 1.00 94.12 330 LEU A CA 1
ATOM 2574 C C . LEU A 1 330 ? -6.543 -18.070 -2.472 1.00 94.12 330 LEU A C 1
ATOM 2576 O O . LEU A 1 330 ? -7.335 -18.050 -1.526 1.00 94.12 330 LEU A O 1
ATOM 2580 N N . LEU A 1 331 ? -6.543 -17.164 -3.454 1.00 96.25 331 LEU A N 1
ATOM 2581 C CA . LEU A 1 331 ? -7.459 -16.027 -3.493 1.00 96.25 331 LEU A CA 1
ATOM 2582 C C . LEU A 1 331 ? -8.926 -16.482 -3.495 1.00 96.25 331 LEU A C 1
ATOM 2584 O O . LEU A 1 331 ? -9.743 -15.963 -2.741 1.00 96.25 331 LEU A O 1
ATOM 2588 N N . ALA A 1 332 ? -9.284 -17.480 -4.303 1.00 96.12 332 ALA A N 1
ATOM 2589 C CA . ALA A 1 332 ? -10.648 -18.000 -4.317 1.00 96.12 332 ALA A CA 1
ATOM 2590 C C . ALA A 1 332 ? -11.046 -18.574 -2.952 1.00 96.12 332 ALA A C 1
ATOM 2592 O O . ALA A 1 332 ? -12.117 -18.248 -2.438 1.00 96.12 332 ALA A O 1
ATOM 2593 N N . SER A 1 333 ? -10.163 -19.357 -2.326 1.00 94.69 333 SER A N 1
ATOM 2594 C CA . SER A 1 333 ? -10.429 -19.937 -1.006 1.00 94.69 333 SER A CA 1
ATOM 2595 C C . SER A 1 333 ? -10.567 -18.877 0.097 1.00 94.69 333 SER A C 1
ATOM 2597 O O . SER A 1 333 ? -11.379 -19.048 1.008 1.00 94.69 333 SER A O 1
ATOM 2599 N N . SER A 1 334 ? -9.814 -17.772 0.014 1.00 93.56 334 SER A N 1
ATOM 2600 C CA . SER A 1 334 ? -9.889 -16.674 0.984 1.00 93.56 334 SER A CA 1
ATOM 2601 C C . SER A 1 334 ? -11.206 -15.913 0.859 1.00 93.56 334 SER A C 1
ATOM 2603 O O . SER A 1 334 ? -11.826 -15.582 1.871 1.00 93.56 334 SER A O 1
ATOM 2605 N N . MET A 1 335 ? -11.696 -15.716 -0.366 1.00 95.81 335 MET A N 1
ATOM 2606 C CA . MET A 1 335 ? -12.988 -15.076 -0.612 1.00 95.81 335 MET A CA 1
ATOM 2607 C C . MET A 1 335 ? -14.178 -15.969 -0.220 1.00 95.81 335 MET A C 1
ATOM 2609 O O . MET A 1 335 ? -15.173 -15.476 0.317 1.00 95.81 335 MET A O 1
ATOM 2613 N N . GLU A 1 336 ? -14.077 -17.289 -0.399 1.00 95.25 336 GLU A N 1
ATOM 2614 C CA . GLU A 1 336 ? -15.063 -18.230 0.148 1.00 95.25 336 GLU A CA 1
ATOM 2615 C C . GLU A 1 336 ? -15.112 -18.166 1.682 1.00 95.25 336 GLU A C 1
ATOM 2617 O O . GLU A 1 336 ? -16.198 -18.109 2.268 1.00 95.25 336 GLU A O 1
ATOM 2622 N N . ALA A 1 337 ? -13.947 -18.111 2.338 1.00 93.88 337 ALA A N 1
ATOM 2623 C CA . ALA A 1 337 ? -13.851 -17.955 3.786 1.00 93.88 337 ALA A CA 1
ATOM 2624 C C . ALA A 1 337 ? -14.439 -16.616 4.254 1.00 93.88 337 ALA A C 1
ATOM 2626 O O . ALA A 1 337 ? -15.176 -16.589 5.240 1.00 93.88 337 ALA A O 1
ATOM 2627 N N . LEU A 1 338 ? -14.174 -15.523 3.531 1.00 95.12 338 LEU A N 1
ATOM 2628 C CA . LEU A 1 338 ? -14.764 -14.205 3.778 1.00 95.12 338 LEU A CA 1
ATOM 2629 C C . LEU A 1 338 ? -16.297 -14.281 3.755 1.00 95.12 338 LEU A C 1
ATOM 2631 O O . LEU A 1 338 ? -16.959 -13.860 4.702 1.00 95.12 338 LEU A O 1
ATOM 2635 N N . LYS A 1 339 ? -16.881 -14.897 2.724 1.00 95.69 339 LYS A N 1
ATOM 2636 C CA . LYS A 1 339 ? -18.334 -15.100 2.651 1.00 95.69 339 LYS A CA 1
ATOM 2637 C C . LYS A 1 339 ? -18.853 -15.974 3.793 1.00 95.69 339 LYS A C 1
ATOM 2639 O O . LYS A 1 339 ? -19.870 -15.641 4.399 1.00 95.69 339 LYS A O 1
ATOM 2644 N N . HIS A 1 340 ? -18.156 -17.062 4.121 1.00 95.00 340 HIS A N 1
ATOM 2645 C CA . HIS A 1 340 ? -18.547 -17.956 5.211 1.00 95.00 340 HIS A CA 1
ATOM 2646 C C . HIS A 1 340 ? -18.556 -17.239 6.567 1.00 95.00 340 HIS A C 1
ATOM 2648 O O . HIS A 1 340 ? -19.517 -17.355 7.325 1.00 95.00 340 HIS A O 1
ATOM 2654 N N . VAL A 1 341 ? -17.516 -16.452 6.858 1.00 92.81 341 VAL A N 1
ATOM 2655 C CA . VAL A 1 341 ? -17.435 -15.636 8.075 1.00 92.81 341 VAL A CA 1
ATOM 2656 C C . VAL A 1 341 ? -18.561 -14.607 8.104 1.00 92.81 341 VAL A C 1
ATOM 2658 O O . VAL A 1 341 ? -19.144 -14.389 9.165 1.00 92.81 341 VAL A O 1
ATOM 2661 N N . GLY A 1 342 ? -18.902 -13.996 6.968 1.00 93.56 342 GLY A N 1
ATOM 2662 C CA . GLY A 1 342 ? -20.047 -13.093 6.841 1.00 93.56 342 GLY A CA 1
ATOM 2663 C C . GLY A 1 342 ? -21.382 -13.768 7.176 1.00 93.56 342 GLY A C 1
ATOM 2664 O O . GLY A 1 342 ? -22.227 -13.159 7.833 1.00 93.56 342 GLY A O 1
ATOM 2665 N N . GLY A 1 343 ? -21.548 -15.045 6.830 1.00 93.69 343 GLY A N 1
ATOM 2666 C CA . GLY A 1 343 ? -22.812 -15.770 6.976 1.00 93.69 343 GLY A CA 1
ATOM 2667 C C . GLY A 1 343 ? -23.917 -15.188 6.086 1.00 93.69 343 GLY A C 1
ATOM 2668 O O . GLY A 1 343 ? -23.658 -14.349 5.225 1.00 93.69 343 GLY A O 1
ATOM 2669 N N . ASP A 1 344 ? -25.167 -15.596 6.312 1.00 91.12 344 ASP A N 1
ATOM 2670 C CA . ASP A 1 344 ? -26.297 -15.236 5.432 1.00 91.12 344 ASP A CA 1
ATOM 2671 C C . ASP A 1 344 ? -26.568 -13.725 5.347 1.00 91.12 344 ASP A C 1
ATOM 2673 O O . ASP A 1 344 ? -27.044 -13.227 4.329 1.00 91.12 344 ASP A O 1
ATOM 2677 N N . ASN A 1 345 ? -26.243 -12.987 6.412 1.00 90.69 345 ASN A N 1
ATOM 2678 C CA . ASN A 1 345 ? -26.451 -11.540 6.491 1.00 90.69 345 ASN A CA 1
ATOM 2679 C C . ASN A 1 345 ? -25.251 -10.725 5.979 1.00 90.69 345 ASN A C 1
ATOM 2681 O O . ASN A 1 345 ? -25.338 -9.500 5.916 1.00 90.69 345 ASN A O 1
ATOM 2685 N N . GLY A 1 346 ? -24.127 -11.376 5.662 1.00 95.19 346 GLY A N 1
ATOM 2686 C CA . GLY A 1 346 ? -22.877 -10.704 5.320 1.00 95.19 346 GLY A CA 1
ATOM 2687 C C . GLY A 1 346 ? -22.360 -9.790 6.439 1.00 95.19 346 GLY A C 1
ATOM 2688 O O . GLY A 1 346 ? -22.418 -10.110 7.633 1.00 95.19 346 GLY A O 1
ATOM 2689 N N . TYR A 1 347 ? -21.835 -8.639 6.029 1.00 96.19 347 TYR A N 1
ATOM 2690 C CA . TYR A 1 347 ? -21.280 -7.608 6.904 1.00 96.19 347 TYR A CA 1
ATOM 2691 C C . TYR A 1 347 ? -22.067 -6.304 6.781 1.00 96.19 347 TYR A C 1
ATOM 2693 O O . TYR A 1 347 ? -22.636 -6.010 5.727 1.00 96.19 347 TYR A O 1
ATOM 2701 N N . ASP A 1 348 ? -22.033 -5.489 7.836 1.00 95.19 348 ASP A N 1
ATOM 2702 C CA . ASP A 1 348 ? -22.606 -4.143 7.806 1.00 95.19 348 ASP A CA 1
ATOM 2703 C C . ASP A 1 348 ? -21.854 -3.241 6.820 1.00 95.19 348 ASP A C 1
ATOM 2705 O O . ASP A 1 348 ? -22.468 -2.421 6.140 1.00 95.19 348 ASP A O 1
ATOM 2709 N N . ILE A 1 349 ? -20.523 -3.365 6.791 1.00 95.19 349 ILE A N 1
ATOM 2710 C CA . ILE A 1 349 ? -19.589 -2.618 5.940 1.00 95.19 349 ILE A CA 1
ATOM 2711 C C . ILE A 1 349 ? -18.372 -3.516 5.675 1.00 95.19 349 ILE A C 1
ATOM 2713 O O . ILE A 1 349 ? -17.953 -4.270 6.554 1.00 95.19 349 ILE A O 1
ATOM 2717 N N . ALA A 1 350 ? -17.781 -3.421 4.492 1.00 96.94 350 ALA A N 1
ATOM 2718 C CA . ALA A 1 350 ? -16.452 -3.934 4.197 1.00 96.94 350 ALA A CA 1
ATOM 2719 C C . ALA A 1 350 ? -15.499 -2.774 3.873 1.00 96.94 350 ALA A C 1
ATOM 2721 O O . ALA A 1 350 ? -15.905 -1.761 3.303 1.00 96.94 350 ALA A O 1
ATOM 2722 N N . LEU A 1 351 ? -14.231 -2.935 4.228 1.00 97.69 351 LEU A N 1
ATOM 2723 C CA . LEU A 1 351 ? -13.129 -2.037 3.901 1.00 97.69 351 LEU A CA 1
ATOM 2724 C C . LEU A 1 351 ? -12.126 -2.817 3.050 1.00 97.69 351 LEU A C 1
ATOM 2726 O O . LEU A 1 351 ? -11.816 -3.966 3.380 1.00 97.69 351 LEU A O 1
ATOM 2730 N N . PHE A 1 352 ? -11.631 -2.202 1.979 1.00 97.94 352 PHE A N 1
ATOM 2731 C CA . PHE A 1 352 ? -10.548 -2.760 1.177 1.00 97.94 352 PHE A CA 1
ATOM 2732 C C . PHE A 1 352 ? -9.434 -1.733 1.011 1.00 97.94 352 PHE A C 1
ATOM 2734 O O . PHE A 1 352 ? -9.692 -0.645 0.508 1.00 97.94 352 PHE A O 1
ATOM 2741 N N . THR A 1 353 ? -8.220 -2.051 1.454 1.00 97.19 353 THR A N 1
ATOM 2742 C CA . THR A 1 353 ? -7.104 -1.091 1.504 1.00 97.19 353 THR A CA 1
ATOM 2743 C C . THR A 1 353 ? -6.024 -1.339 0.453 1.00 97.19 353 THR A C 1
ATOM 2745 O O . THR A 1 353 ? -4.862 -1.091 0.731 1.00 97.19 353 THR A O 1
ATOM 2748 N N . GLY A 1 354 ? -6.412 -1.762 -0.753 1.00 95.94 354 GLY A N 1
ATOM 2749 C CA . GLY A 1 354 ? -5.539 -1.753 -1.932 1.00 95.94 354 GLY A CA 1
ATOM 2750 C C . GLY A 1 354 ? -4.551 -2.915 -2.025 1.00 95.94 354 GLY A C 1
ATOM 2751 O O . GLY A 1 354 ? -4.640 -3.881 -1.260 1.00 95.94 354 GLY A O 1
ATOM 2752 N N . ASP A 1 355 ? -3.641 -2.792 -2.990 1.00 97.62 355 ASP A N 1
ATOM 2753 C CA . ASP A 1 355 ? -2.598 -3.752 -3.362 1.00 97.62 355 ASP A CA 1
ATOM 2754 C C . ASP A 1 355 ? -3.161 -5.054 -3.954 1.00 97.62 355 ASP A C 1
ATOM 2756 O O . ASP A 1 355 ? -3.190 -6.145 -3.377 1.00 97.62 355 ASP A O 1
ATOM 2760 N N . LEU A 1 356 ? -3.667 -4.886 -5.170 1.00 97.88 356 LEU A N 1
ATOM 2761 C CA . LEU A 1 356 ? -4.278 -5.883 -6.037 1.00 97.88 356 LEU A CA 1
ATOM 2762 C C . LEU A 1 356 ? -3.228 -6.523 -6.951 1.00 97.88 356 LEU A C 1
ATOM 2764 O O . LEU A 1 356 ? -3.289 -7.724 -7.219 1.00 97.88 356 LEU A O 1
ATOM 2768 N N . VAL A 1 357 ? -2.291 -5.733 -7.471 1.00 97.31 357 VAL A N 1
ATOM 2769 C CA . VAL A 1 357 ? -1.317 -6.181 -8.475 1.00 97.31 357 VAL A CA 1
ATOM 2770 C C . VAL A 1 357 ? -0.158 -6.910 -7.799 1.00 97.31 357 VAL A C 1
ATOM 2772 O O . VAL A 1 357 ? 0.418 -6.406 -6.840 1.00 97.31 357 VAL A O 1
ATOM 2775 N N . ALA A 1 358 ? 0.224 -8.083 -8.306 1.00 95.31 358 ALA A N 1
ATOM 2776 C CA . ALA A 1 358 ? 1.397 -8.802 -7.808 1.00 95.31 358 ALA A CA 1
ATOM 2777 C C . ALA A 1 358 ? 2.696 -7.988 -7.939 1.00 95.31 358 ALA A C 1
ATOM 2779 O O . ALA A 1 358 ? 2.895 -7.244 -8.906 1.00 95.31 358 ALA A O 1
ATOM 2780 N N . HIS A 1 359 ? 3.612 -8.207 -7.006 1.00 92.56 359 HIS A N 1
ATOM 2781 C CA . HIS A 1 359 ? 5.019 -7.877 -7.115 1.00 92.56 359 HIS A CA 1
ATOM 2782 C C . HIS A 1 359 ? 5.614 -8.608 -8.324 1.00 92.56 359 HIS A C 1
ATOM 2784 O O . HIS A 1 359 ? 5.602 -9.835 -8.439 1.00 92.56 359 HIS A O 1
ATOM 2790 N N . ASP A 1 360 ? 6.149 -7.836 -9.260 1.00 88.00 360 ASP A N 1
ATOM 2791 C CA . ASP A 1 360 ? 6.875 -8.348 -10.418 1.00 88.00 360 ASP A CA 1
ATOM 2792 C C . ASP A 1 360 ? 8.080 -7.440 -10.664 1.00 88.00 360 ASP A C 1
ATOM 2794 O O . ASP A 1 360 ? 8.199 -6.349 -10.093 1.00 88.00 360 ASP A O 1
ATOM 2798 N N . ASP A 1 361 ? 8.985 -7.874 -11.530 1.00 86.31 361 ASP A N 1
ATOM 2799 C CA . ASP A 1 361 ? 10.041 -6.992 -11.991 1.00 86.31 361 ASP A CA 1
ATOM 2800 C C . ASP A 1 361 ? 9.394 -5.747 -12.649 1.00 86.31 361 ASP A C 1
ATOM 2802 O O . ASP A 1 361 ? 8.496 -5.905 -13.483 1.00 86.31 361 ASP A O 1
ATOM 2806 N N . PRO A 1 362 ? 9.812 -4.505 -12.324 1.00 86.31 362 PRO A N 1
ATOM 2807 C CA . PRO A 1 362 ? 9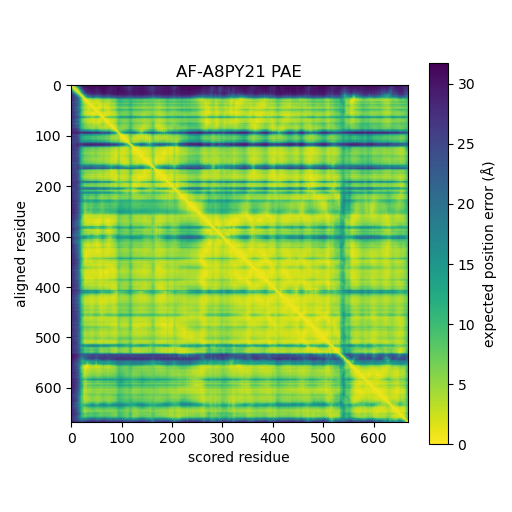.064 -3.294 -12.693 1.00 86.31 362 PRO A CA 1
ATOM 2808 C C . PRO A 1 362 ? 8.790 -3.136 -14.198 1.00 86.31 362 PRO A C 1
ATOM 2810 O O . PRO A 1 362 ? 7.791 -2.557 -14.610 1.00 86.31 362 PRO A O 1
ATOM 2813 N N . TYR A 1 363 ? 9.649 -3.710 -15.041 1.00 87.00 363 TYR A N 1
ATOM 2814 C CA . TYR A 1 363 ? 9.503 -3.740 -16.498 1.00 87.00 363 TYR A CA 1
ATOM 2815 C C . TYR A 1 363 ? 8.446 -4.738 -17.018 1.00 87.00 363 TYR A C 1
ATOM 2817 O O . TYR A 1 363 ? 8.327 -4.921 -18.230 1.00 87.00 363 TYR A O 1
ATOM 2825 N N . ARG A 1 364 ? 7.722 -5.437 -16.138 1.00 89.25 364 ARG A N 1
ATOM 2826 C CA . ARG A 1 364 ? 6.639 -6.380 -16.477 1.00 89.25 364 ARG A CA 1
ATOM 2827 C C . ARG A 1 364 ? 5.239 -5.849 -16.170 1.00 89.25 364 ARG A C 1
ATOM 2829 O O . ARG A 1 364 ? 4.255 -6.563 -16.409 1.00 89.25 364 ARG A O 1
ATOM 2836 N N . TYR A 1 365 ? 5.156 -4.623 -15.660 1.00 92.62 365 TYR A N 1
ATOM 2837 C CA . TYR A 1 365 ? 3.907 -3.898 -15.470 1.00 92.62 365 TYR A CA 1
ATOM 2838 C C . TYR A 1 365 ? 3.417 -3.311 -16.801 1.00 92.62 365 TYR A C 1
ATOM 2840 O O . TYR A 1 365 ? 4.193 -3.059 -17.724 1.00 92.62 365 TYR A O 1
ATOM 2848 N N . SER A 1 366 ? 2.100 -3.151 -16.909 1.00 95.81 366 SER A N 1
ATOM 2849 C CA . SER A 1 366 ? 1.428 -2.453 -18.010 1.00 95.81 366 SER A CA 1
ATOM 2850 C C . SER A 1 366 ? 0.036 -2.016 -17.563 1.00 95.81 366 SER A C 1
ATOM 2852 O O . SER A 1 366 ? -0.516 -2.636 -16.647 1.00 95.81 366 SER A O 1
ATOM 2854 N N . HIS A 1 367 ? -0.566 -1.026 -18.224 1.00 96.69 367 HIS A N 1
ATOM 2855 C CA . HIS A 1 367 ? -1.935 -0.591 -17.912 1.00 96.69 367 HIS A CA 1
ATOM 2856 C C . HIS A 1 367 ? -2.927 -1.762 -17.959 1.00 96.69 367 HIS A C 1
ATOM 2858 O O . HIS A 1 367 ? -3.785 -1.891 -17.091 1.00 96.69 367 HIS A O 1
ATOM 2864 N N . ASP A 1 368 ? -2.810 -2.639 -18.962 1.00 96.75 368 ASP A N 1
ATOM 2865 C CA . ASP A 1 368 ? -3.698 -3.797 -19.097 1.00 96.75 368 ASP A CA 1
ATOM 2866 C C . ASP A 1 368 ? -3.488 -4.815 -17.958 1.00 96.75 368 ASP A C 1
ATOM 2868 O O . ASP A 1 368 ? -4.461 -5.412 -17.505 1.00 96.75 368 ASP A O 1
ATOM 2872 N N . PHE A 1 369 ? -2.257 -4.998 -17.457 1.00 97.56 369 PHE A N 1
ATOM 2873 C CA . PHE A 1 369 ? -1.981 -5.897 -16.325 1.00 97.56 369 PHE A CA 1
ATOM 2874 C C . PHE A 1 369 ? -2.546 -5.366 -15.001 1.00 97.56 369 PHE A C 1
ATOM 2876 O O . PHE A 1 369 ? -3.136 -6.140 -14.241 1.00 97.56 369 PHE A O 1
ATOM 2883 N N . VAL A 1 370 ? -2.419 -4.057 -14.753 1.00 97.94 370 VAL A N 1
ATOM 2884 C CA . VAL A 1 370 ? -3.027 -3.395 -13.586 1.00 97.94 370 VAL A CA 1
ATOM 2885 C C . VAL A 1 370 ? -4.544 -3.569 -13.643 1.00 97.94 370 VAL A C 1
ATOM 2887 O O . VAL A 1 370 ? -5.118 -4.248 -12.793 1.00 97.94 370 VAL A O 1
ATOM 2890 N N . LYS A 1 371 ? -5.182 -3.125 -14.732 1.00 98.06 371 LYS A N 1
ATOM 2891 C CA . LYS A 1 371 ? -6.644 -3.199 -14.884 1.00 98.06 371 LYS A CA 1
ATOM 2892 C C . LYS A 1 371 ? -7.197 -4.617 -14.850 1.00 98.06 371 LYS A C 1
ATOM 2894 O O . LYS A 1 371 ? -8.310 -4.818 -14.365 1.00 98.06 371 LYS A O 1
ATOM 2899 N N . TYR A 1 372 ? -6.458 -5.598 -15.375 1.00 98.00 372 TYR A N 1
ATOM 2900 C CA . TYR A 1 372 ? -6.812 -7.013 -15.254 1.00 98.00 372 TYR A CA 1
ATOM 2901 C C . TYR A 1 372 ? -6.899 -7.428 -13.785 1.00 98.00 372 TYR A C 1
ATOM 2903 O O . TYR A 1 372 ? -7.892 -8.030 -13.374 1.00 98.00 372 TYR A O 1
ATOM 2911 N N . SER A 1 373 ? -5.868 -7.096 -13.005 1.00 98.06 373 SER A N 1
ATOM 2912 C CA . SER A 1 373 ? -5.755 -7.477 -11.595 1.00 98.06 373 SER A CA 1
ATOM 2913 C C . SER A 1 373 ? -6.851 -6.818 -10.763 1.00 98.06 373 SER A C 1
ATOM 2915 O O . SER A 1 373 ? -7.491 -7.490 -9.952 1.00 98.06 373 SER A O 1
ATOM 2917 N N . GLU A 1 374 ? -7.132 -5.542 -11.023 1.00 98.19 374 GLU A N 1
ATOM 2918 C CA . GLU A 1 374 ? -8.224 -4.804 -10.392 1.00 98.19 374 GLU A CA 1
ATOM 2919 C C . GLU A 1 374 ? -9.594 -5.385 -10.750 1.00 98.19 374 GLU A C 1
ATOM 2921 O O . GLU A 1 374 ? -10.388 -5.679 -9.858 1.00 98.19 374 GLU A O 1
ATOM 2926 N N . GLN A 1 375 ? -9.866 -5.611 -12.042 1.00 97.56 375 GLN A N 1
ATOM 2927 C CA . GLN A 1 375 ? -11.129 -6.188 -12.515 1.00 97.56 375 GLN A CA 1
ATOM 2928 C C . GLN A 1 375 ? -11.404 -7.525 -11.830 1.00 97.56 375 GLN A C 1
ATOM 2930 O O . GLN A 1 375 ? -12.458 -7.713 -11.224 1.00 97.56 375 GLN A O 1
ATOM 2935 N N . ALA A 1 376 ? -10.433 -8.437 -11.912 1.00 97.25 376 ALA A N 1
ATOM 2936 C CA . ALA A 1 376 ? -10.518 -9.785 -11.375 1.00 97.25 376 ALA A CA 1
ATOM 2937 C C . ALA A 1 376 ? -10.904 -9.785 -9.893 1.00 97.25 376 ALA A C 1
ATOM 2939 O O . ALA A 1 376 ? -11.851 -10.456 -9.478 1.00 97.25 376 ALA A O 1
ATOM 2940 N N . GLN A 1 377 ? -10.176 -9.017 -9.090 1.00 98.00 377 GLN A N 1
ATOM 2941 C CA . GLN A 1 377 ? -10.316 -9.035 -7.641 1.00 98.00 377 GLN A CA 1
ATOM 2942 C C . GLN A 1 377 ? -11.522 -8.234 -7.161 1.00 98.00 377 GLN A C 1
ATOM 2944 O O . GLN A 1 377 ? -12.222 -8.695 -6.259 1.00 98.00 377 GLN A O 1
ATOM 2949 N N . PHE A 1 378 ? -11.845 -7.098 -7.786 1.00 97.94 378 PHE A N 1
ATOM 2950 C CA . PHE A 1 378 ? -13.076 -6.378 -7.464 1.00 97.94 378 PHE A CA 1
ATOM 2951 C C . PHE A 1 378 ? -14.326 -7.167 -7.868 1.00 97.94 378 PHE A C 1
ATOM 2953 O O . PHE A 1 378 ? -15.310 -7.153 -7.126 1.00 97.94 378 PHE A O 1
ATOM 2960 N N . ASP A 1 379 ? -14.303 -7.918 -8.970 1.00 96.06 379 ASP A N 1
ATOM 2961 C CA . ASP A 1 379 ? -15.418 -8.800 -9.333 1.00 96.06 379 ASP A CA 1
ATOM 2962 C C . ASP A 1 379 ? -15.585 -9.948 -8.329 1.00 96.06 379 ASP A C 1
ATOM 2964 O O . ASP A 1 379 ? -16.710 -10.244 -7.912 1.00 96.06 379 ASP A O 1
ATOM 2968 N N . MET A 1 380 ? -14.483 -10.539 -7.852 1.00 96.44 380 MET A N 1
ATOM 2969 C CA . MET A 1 380 ? -14.525 -11.530 -6.772 1.00 96.44 380 MET A CA 1
ATOM 2970 C C . MET A 1 380 ? -15.059 -10.928 -5.469 1.00 96.44 380 MET A C 1
ATOM 2972 O O . MET A 1 380 ? -15.987 -11.484 -4.878 1.00 96.44 380 MET A O 1
ATOM 2976 N N . LEU A 1 381 ? -14.545 -9.771 -5.043 1.00 97.69 381 LEU A N 1
ATOM 2977 C CA . LEU A 1 381 ? -15.044 -9.063 -3.863 1.00 97.69 381 LEU A CA 1
ATOM 2978 C C . LEU A 1 381 ? -16.542 -8.782 -3.995 1.00 97.69 381 LEU A C 1
ATOM 2980 O O . LEU A 1 381 ? -17.297 -9.074 -3.070 1.00 97.69 381 LEU A O 1
ATOM 2984 N N . LYS A 1 382 ? -17.006 -8.298 -5.155 1.00 96.88 382 LYS A N 1
ATOM 2985 C CA . LYS A 1 382 ? -18.433 -8.057 -5.399 1.00 96.88 382 LYS A CA 1
ATOM 2986 C C . LYS A 1 382 ? -19.258 -9.332 -5.282 1.00 96.88 382 LYS A C 1
ATOM 2988 O O . LYS A 1 382 ? -20.317 -9.306 -4.656 1.00 96.88 382 LYS A O 1
ATOM 2993 N N . HIS A 1 383 ? -18.790 -10.432 -5.865 1.00 96.06 383 HIS A N 1
ATOM 2994 C CA . HIS A 1 383 ? -19.483 -11.714 -5.797 1.00 96.06 383 HIS A CA 1
ATOM 2995 C C . HIS A 1 383 ? -19.625 -12.206 -4.350 1.00 96.06 383 HIS A C 1
ATOM 2997 O O . HIS A 1 383 ? -20.717 -12.587 -3.923 1.00 96.06 383 HIS A O 1
ATOM 3003 N N . TYR A 1 384 ? -18.529 -12.200 -3.589 1.00 96.44 384 TYR A N 1
ATOM 3004 C CA . TYR A 1 384 ? -18.477 -12.820 -2.265 1.00 96.44 384 TYR A CA 1
ATOM 3005 C C . TYR A 1 384 ? -19.019 -11.934 -1.139 1.00 96.44 384 TYR A C 1
ATOM 3007 O O . TYR A 1 384 ? -19.592 -12.463 -0.188 1.00 96.44 384 TYR A O 1
ATOM 3015 N N . LEU A 1 385 ? -18.909 -10.608 -1.260 1.00 96.81 385 LEU A N 1
ATOM 3016 C CA . LEU A 1 385 ? -19.528 -9.651 -0.335 1.00 96.81 385 LEU A CA 1
ATOM 3017 C C . LEU A 1 385 ? -21.017 -9.417 -0.638 1.00 96.81 385 LEU A C 1
ATOM 3019 O O . LEU A 1 385 ? -21.764 -8.963 0.230 1.00 96.81 385 LEU A O 1
ATOM 3023 N N . GLY A 1 386 ? -21.468 -9.713 -1.860 1.00 94.44 386 GLY A N 1
ATOM 3024 C CA . GLY A 1 386 ? -22.855 -9.544 -2.283 1.00 94.44 386 GLY A CA 1
ATOM 3025 C C . GLY A 1 386 ? -23.343 -8.098 -2.140 1.00 94.44 386 GLY A C 1
ATOM 3026 O O . GLY A 1 386 ? -22.922 -7.199 -2.875 1.00 94.44 386 GLY A O 1
ATOM 3027 N N . ASN A 1 387 ? -24.267 -7.886 -1.198 1.00 92.75 387 ASN A N 1
ATOM 3028 C CA . ASN A 1 387 ? -24.880 -6.582 -0.927 1.00 92.75 387 ASN A CA 1
ATOM 3029 C C . ASN A 1 387 ? -24.149 -5.764 0.147 1.00 92.75 387 ASN A C 1
ATOM 3031 O O . ASN A 1 387 ? -24.541 -4.623 0.390 1.00 92.75 387 ASN A O 1
ATOM 3035 N N . THR A 1 388 ? -23.118 -6.313 0.796 1.00 95.62 388 THR A N 1
ATOM 3036 C CA . THR A 1 388 ? -22.319 -5.549 1.757 1.00 95.62 388 THR A CA 1
ATOM 3037 C C . THR A 1 388 ? -21.682 -4.342 1.049 1.00 95.62 388 THR A C 1
ATOM 3039 O O . THR A 1 388 ? -21.021 -4.521 0.020 1.00 95.62 388 THR A O 1
ATOM 3042 N N . PRO A 1 389 ? -21.852 -3.113 1.573 1.00 93.94 389 PRO A N 1
ATOM 3043 C CA . PRO A 1 389 ? -21.190 -1.940 1.020 1.00 93.94 389 PRO A CA 1
ATOM 3044 C C . PRO A 1 389 ? -19.683 -2.032 1.269 1.00 93.94 389 PRO A C 1
ATOM 3046 O O . PRO A 1 389 ? -19.261 -2.316 2.390 1.00 93.94 389 PRO A O 1
ATOM 3049 N N . LEU A 1 390 ? -18.884 -1.775 0.235 1.00 96.88 390 LEU A N 1
ATOM 3050 C CA . LEU A 1 390 ? -17.426 -1.772 0.301 1.00 96.88 390 LEU A CA 1
ATOM 3051 C C . LEU A 1 390 ? -16.909 -0.335 0.198 1.00 96.88 390 LEU A C 1
ATOM 3053 O O . LEU A 1 390 ? -17.355 0.404 -0.676 1.00 96.88 390 LEU A O 1
ATOM 3057 N N . VAL A 1 391 ? -15.960 0.043 1.055 1.00 97.62 391 VAL A N 1
ATOM 3058 C CA . VAL A 1 391 ? -15.181 1.279 0.902 1.00 97.62 391 VAL A CA 1
ATOM 3059 C C . VAL A 1 391 ? -13.745 0.912 0.506 1.00 97.62 391 VAL A C 1
ATOM 3061 O O . VAL A 1 391 ? -13.012 0.398 1.356 1.00 97.62 391 VAL A O 1
ATOM 3064 N N . PRO A 1 392 ? -13.358 1.104 -0.770 1.00 97.44 392 PRO A N 1
ATOM 3065 C CA . PRO A 1 392 ? -12.009 0.819 -1.249 1.00 97.44 392 PRO A CA 1
ATOM 3066 C C . PRO A 1 392 ? -11.039 1.997 -1.053 1.00 97.44 392 PRO A C 1
ATOM 3068 O O . PRO A 1 392 ? -11.445 3.158 -0.968 1.00 97.44 392 PRO A O 1
ATOM 3071 N N . SER A 1 393 ? -9.751 1.677 -1.040 1.00 96.94 393 SER A N 1
ATOM 3072 C CA . SER A 1 393 ? -8.598 2.564 -1.202 1.00 96.94 393 SER A CA 1
ATOM 3073 C C . SER A 1 393 ? -7.643 1.928 -2.209 1.00 96.94 393 SER A C 1
ATOM 3075 O O . SER A 1 393 ? -7.637 0.705 -2.348 1.00 96.94 393 SER A O 1
ATOM 3077 N N . LEU A 1 394 ? -6.839 2.755 -2.876 1.00 96.00 394 LEU A N 1
ATOM 3078 C CA . LEU A 1 394 ? -5.699 2.294 -3.670 1.00 96.00 394 LEU A CA 1
ATOM 3079 C C . LEU A 1 394 ? -4.511 1.985 -2.755 1.00 96.00 394 LEU A C 1
ATOM 3081 O O . LEU A 1 394 ? -4.380 2.606 -1.691 1.00 96.00 394 LEU A O 1
ATOM 3085 N N . GLY A 1 395 ? -3.689 1.029 -3.179 1.00 96.50 395 GLY A N 1
ATOM 3086 C CA . GLY A 1 395 ? -2.358 0.751 -2.649 1.00 96.50 395 GLY A CA 1
ATOM 3087 C C . GLY A 1 395 ? -1.252 1.105 -3.642 1.00 96.50 395 GLY A C 1
ATOM 3088 O O . GLY A 1 395 ? -1.524 1.471 -4.788 1.00 96.50 395 GLY A O 1
ATOM 3089 N N . ASN A 1 396 ? 0.004 1.012 -3.204 1.00 94.75 396 ASN A N 1
ATOM 3090 C CA . ASN A 1 396 ? 1.145 1.477 -3.992 1.00 94.75 396 ASN A CA 1
ATOM 3091 C C . ASN A 1 396 ? 1.445 0.588 -5.211 1.00 94.75 396 ASN A C 1
ATOM 3093 O O . ASN A 1 396 ? 2.129 1.029 -6.138 1.00 94.75 396 ASN A O 1
ATOM 3097 N N . HIS A 1 397 ? 0.936 -0.645 -5.259 1.00 95.88 397 HIS A N 1
ATOM 3098 C CA . HIS A 1 397 ? 1.052 -1.523 -6.428 1.00 95.88 397 HIS A CA 1
ATOM 3099 C C . HIS A 1 397 ? -0.079 -1.354 -7.450 1.00 95.88 397 HIS A C 1
ATOM 3101 O O . HIS A 1 397 ? 0.039 -1.868 -8.564 1.00 95.88 397 HIS A O 1
ATOM 3107 N N . ASP A 1 398 ? -1.134 -0.601 -7.135 1.00 96.19 398 ASP A N 1
ATOM 3108 C CA . ASP A 1 398 ? -2.339 -0.467 -7.969 1.00 96.19 398 ASP A CA 1
ATOM 3109 C C . ASP A 1 398 ? -2.163 0.516 -9.140 1.00 96.19 398 ASP A C 1
ATOM 3111 O O . ASP A 1 398 ? -3.109 1.116 -9.621 1.00 96.19 398 ASP A O 1
ATOM 3115 N N . THR A 1 399 ? -0.935 0.705 -9.621 1.00 93.88 399 THR A N 1
ATOM 3116 C CA . THR A 1 399 ? -0.613 1.617 -10.721 1.00 93.88 399 THR A CA 1
ATOM 3117 C C . THR A 1 399 ? 0.641 1.155 -11.463 1.00 93.88 399 THR A C 1
ATOM 3119 O O . THR A 1 399 ? 1.352 0.240 -11.040 1.00 93.88 399 THR A O 1
ATOM 3122 N N . THR A 1 400 ? 0.938 1.784 -12.600 1.00 93.06 400 THR A N 1
ATOM 3123 C CA . THR A 1 400 ? 2.211 1.601 -13.301 1.00 93.06 400 THR A CA 1
ATOM 3124 C C . THR A 1 400 ? 2.759 2.930 -13.849 1.00 93.06 400 THR A C 1
ATOM 3126 O O . THR A 1 400 ? 1.986 3.710 -14.409 1.00 93.06 400 THR A O 1
ATOM 3129 N N . PRO A 1 401 ? 4.079 3.194 -13.734 1.00 91.56 401 PRO A N 1
ATOM 3130 C CA . PRO A 1 401 ? 5.051 2.436 -12.935 1.00 91.56 401 PRO A CA 1
ATOM 3131 C C . PRO A 1 401 ? 4.625 2.364 -11.462 1.00 91.56 401 PRO A C 1
ATOM 3133 O O . PRO A 1 401 ? 4.035 3.318 -10.959 1.00 91.56 401 PRO A O 1
ATOM 3136 N N . LEU A 1 402 ? 4.864 1.229 -10.794 1.00 90.62 402 LEU A N 1
ATOM 3137 C CA . LEU A 1 402 ? 4.392 1.040 -9.417 1.00 90.62 402 LEU A CA 1
ATOM 3138 C C . LEU A 1 402 ? 4.878 2.171 -8.491 1.00 90.62 402 LEU A C 1
ATOM 3140 O O . LEU A 1 402 ? 5.930 2.779 -8.726 1.00 90.62 402 LEU A O 1
ATOM 3144 N N . ASN A 1 403 ? 4.120 2.436 -7.431 1.00 92.38 403 ASN A N 1
ATOM 3145 C CA . ASN A 1 403 ? 4.320 3.485 -6.425 1.00 92.38 403 ASN A CA 1
ATOM 3146 C C . ASN A 1 403 ? 4.187 4.924 -6.935 1.00 92.38 403 ASN A C 1
ATOM 3148 O O . ASN A 1 403 ? 4.283 5.855 -6.141 1.00 92.38 403 ASN A O 1
ATOM 3152 N N . CYS A 1 404 ? 4.075 5.147 -8.243 1.00 92.12 404 CYS A N 1
ATOM 3153 C CA . CYS A 1 404 ? 4.165 6.484 -8.806 1.00 92.12 404 CYS A CA 1
ATOM 3154 C C . CYS A 1 404 ? 2.784 7.123 -8.914 1.00 92.12 404 CYS A C 1
ATOM 3156 O O . CYS A 1 404 ? 1.916 6.607 -9.613 1.00 92.12 404 CYS A O 1
ATOM 3158 N N . MET A 1 405 ? 2.624 8.294 -8.295 1.00 92.50 405 MET A N 1
ATOM 3159 C CA . MET A 1 405 ? 1.483 9.170 -8.541 1.00 92.50 405 MET A CA 1
ATOM 3160 C C . MET A 1 405 ? 1.848 10.634 -8.296 1.00 92.50 405 MET A C 1
ATOM 3162 O O . MET A 1 405 ? 2.360 10.982 -7.231 1.00 92.50 405 MET A O 1
ATOM 3166 N N . ALA A 1 406 ? 1.567 11.505 -9.267 1.00 90.88 406 ALA A N 1
ATOM 3167 C CA . ALA A 1 406 ? 1.759 12.945 -9.115 1.00 90.88 406 ALA A CA 1
ATOM 3168 C C . ALA A 1 406 ? 0.547 13.631 -8.463 1.00 90.88 406 ALA A C 1
ATOM 3170 O O . ALA A 1 406 ? -0.593 13.201 -8.607 1.00 90.88 406 ALA A O 1
ATOM 3171 N N . ALA A 1 407 ? 0.821 14.721 -7.745 1.00 86.12 407 ALA A N 1
ATOM 3172 C CA . ALA A 1 407 ? -0.177 15.573 -7.095 1.00 86.12 407 ALA A CA 1
ATOM 3173 C C . ALA A 1 407 ? -1.091 16.326 -8.088 1.00 86.12 407 ALA A C 1
ATOM 3175 O O . ALA A 1 407 ? -0.665 16.611 -9.207 1.00 86.12 407 ALA A O 1
ATOM 3176 N N . SER A 1 408 ? -2.262 16.806 -7.628 1.00 75.62 408 SER A N 1
ATOM 3177 C CA . SER A 1 408 ? -3.230 17.607 -8.420 1.00 75.62 408 SER A CA 1
ATOM 3178 C C . SER A 1 408 ? -2.781 19.043 -8.698 1.00 75.62 408 SER A C 1
ATOM 3180 O O . SER A 1 408 ? -3.601 19.955 -8.822 1.00 75.62 408 SER A O 1
ATOM 3182 N N . GLN A 1 409 ? -1.476 19.282 -8.738 1.00 82.31 409 GLN A N 1
ATOM 3183 C CA . GLN A 1 409 ? -0.903 20.606 -8.928 1.00 82.31 409 GLN A CA 1
ATOM 3184 C C . GLN A 1 409 ? -0.677 20.880 -10.407 1.00 82.31 409 GLN A C 1
ATOM 3186 O O . GLN A 1 409 ? -0.610 19.976 -11.237 1.00 82.31 409 GLN A O 1
ATOM 3191 N N . TRP A 1 410 ? -0.568 22.157 -10.757 1.00 81.69 410 TRP A N 1
ATOM 3192 C CA . TRP A 1 410 ? -0.219 22.506 -12.122 1.00 81.69 410 TRP A CA 1
ATOM 3193 C C . TRP A 1 410 ? 1.235 22.118 -12.399 1.00 81.69 410 TRP A C 1
ATOM 3195 O O . TRP A 1 410 ? 2.149 22.592 -11.724 1.00 81.69 410 TRP A O 1
ATOM 3205 N N . TYR A 1 411 ? 1.433 21.314 -13.438 1.00 81.88 411 TYR A N 1
ATOM 3206 C CA . TYR A 1 411 ? 2.740 21.047 -14.016 1.00 81.88 411 TYR A CA 1
ATOM 3207 C C . TYR A 1 411 ? 2.759 21.472 -15.483 1.00 81.88 411 TYR A C 1
ATOM 3209 O O . TYR A 1 411 ? 1.728 21.403 -16.167 1.00 81.88 411 TYR A O 1
ATOM 3217 N N . PRO A 1 412 ? 3.935 21.839 -16.014 1.00 72.50 412 PRO A N 1
ATOM 3218 C CA . PRO A 1 412 ? 4.148 21.816 -17.451 1.00 72.50 412 PRO A CA 1
ATOM 3219 C C . PRO A 1 412 ? 3.772 20.432 -18.007 1.00 72.50 412 PRO A C 1
ATOM 3221 O O . PRO A 1 412 ? 3.998 19.410 -17.363 1.00 72.50 412 PRO A O 1
ATOM 3224 N N . ASP A 1 413 ? 3.174 20.400 -19.197 1.00 78.19 413 ASP A N 1
ATOM 3225 C CA . ASP A 1 413 ? 2.907 19.163 -19.950 1.00 78.19 413 ASP A CA 1
ATOM 3226 C C . ASP A 1 413 ? 1.884 18.202 -19.334 1.00 78.19 413 ASP A C 1
ATOM 3228 O O . ASP A 1 413 ? 1.839 17.029 -19.704 1.00 78.19 413 ASP A O 1
ATOM 3232 N N . ASN A 1 414 ? 1.005 18.710 -18.463 1.00 85.31 414 ASN A N 1
ATOM 3233 C CA . ASN A 1 414 ? -0.158 17.970 -17.969 1.00 85.31 414 ASN A CA 1
ATOM 3234 C C . ASN A 1 414 ? 0.197 16.714 -17.142 1.00 85.31 414 ASN A C 1
ATOM 3236 O O . ASN A 1 414 ? -0.578 15.756 -17.124 1.00 85.31 414 ASN A O 1
ATOM 3240 N N . LEU A 1 415 ? 1.341 16.715 -16.436 1.00 87.62 415 LEU A N 1
ATOM 3241 C CA . LEU A 1 415 ? 1.779 15.612 -15.560 1.00 87.62 415 LEU A CA 1
ATOM 3242 C C . LEU A 1 415 ? 0.687 15.169 -14.570 1.00 87.62 415 LEU A C 1
ATOM 3244 O O . LEU A 1 415 ? 0.538 13.975 -14.324 1.00 87.62 415 LEU A O 1
ATOM 3248 N N . GLN A 1 416 ? -0.118 16.103 -14.058 1.00 86.94 416 GLN A N 1
ATOM 3249 C CA . GLN A 1 416 ? -1.204 15.814 -13.117 1.00 86.94 416 GLN A CA 1
ATOM 3250 C C . GLN A 1 416 ? -2.281 14.867 -13.671 1.00 86.94 416 GLN A C 1
ATOM 3252 O O . GLN A 1 416 ? -3.027 14.287 -12.896 1.00 86.94 416 GLN A O 1
ATOM 3257 N N . TYR A 1 417 ? -2.364 14.686 -14.992 1.00 90.88 417 TYR A N 1
ATOM 3258 C CA . TYR A 1 417 ? -3.331 13.790 -15.633 1.00 90.88 417 TYR A CA 1
ATOM 3259 C C . TYR A 1 417 ? -2.705 12.465 -16.101 1.00 90.88 417 TYR A C 1
ATOM 3261 O O . TYR A 1 417 ? -3.378 11.665 -16.748 1.00 90.88 417 TYR A O 1
ATOM 3269 N N . GLN A 1 418 ? -1.423 12.198 -15.812 1.00 91.19 418 GLN A N 1
ATOM 3270 C CA . GLN A 1 418 ? -0.744 10.993 -16.317 1.00 91.19 418 GLN A CA 1
ATOM 3271 C C . GLN A 1 418 ? -1.331 9.683 -15.773 1.00 91.19 418 GLN A C 1
ATOM 3273 O O . GLN A 1 418 ? -1.271 8.677 -16.472 1.00 91.19 418 GLN A O 1
ATOM 3278 N N . TRP A 1 419 ? -1.967 9.703 -14.597 1.00 93.88 419 TRP A N 1
ATOM 3279 C CA . TRP A 1 419 ? -2.646 8.542 -13.997 1.00 93.88 419 TRP A CA 1
ATOM 3280 C C . TRP A 1 419 ? -4.164 8.542 -14.179 1.00 93.88 419 TRP A C 1
ATOM 3282 O O . TRP A 1 419 ? -4.855 7.659 -13.673 1.00 93.88 419 TRP A O 1
ATOM 3292 N N . ASP A 1 420 ? -4.714 9.475 -14.961 1.00 94.19 420 ASP A N 1
ATOM 3293 C CA . ASP A 1 420 ? -6.153 9.522 -15.235 1.00 94.19 420 ASP A CA 1
ATOM 3294 C C . ASP A 1 420 ? -6.659 8.236 -15.896 1.00 94.19 420 ASP A C 1
ATOM 3296 O O . ASP A 1 420 ? -7.834 7.897 -15.762 1.00 94.19 420 ASP A O 1
ATOM 3300 N N . TRP A 1 421 ? -5.807 7.503 -16.619 1.00 95.00 421 TRP A N 1
ATOM 3301 C CA . TRP A 1 421 ? -6.184 6.225 -17.227 1.00 95.00 421 TRP A CA 1
ATOM 3302 C C . TRP A 1 421 ? -6.652 5.195 -16.191 1.00 95.00 421 TRP A C 1
ATOM 3304 O O . TRP A 1 421 ? -7.474 4.340 -16.547 1.00 95.00 421 TRP A O 1
ATOM 3314 N N . ASP A 1 422 ? -6.110 5.279 -14.975 1.00 95.94 422 ASP A N 1
ATOM 3315 C CA . ASP A 1 422 ? -6.338 4.376 -13.853 1.00 95.94 422 ASP A CA 1
ATOM 3316 C C . ASP A 1 422 ? -7.412 4.932 -12.923 1.00 95.94 422 ASP A C 1
ATOM 3318 O O . ASP A 1 422 ? -8.460 4.320 -12.742 1.00 95.94 422 ASP A O 1
ATOM 3322 N N . LEU A 1 423 ? -7.253 6.188 -12.487 1.00 96.31 423 LEU A N 1
ATOM 3323 C CA . LEU A 1 423 ? -8.222 6.882 -11.634 1.00 96.31 423 LEU A CA 1
ATOM 3324 C C . LEU A 1 423 ? -9.625 6.908 -12.255 1.00 96.31 423 LEU A C 1
ATOM 3326 O O . LEU A 1 423 ? -10.625 6.687 -11.569 1.00 96.31 423 LEU A O 1
ATOM 3330 N N . ASN A 1 424 ? -9.727 7.140 -13.570 1.00 95.81 424 ASN A N 1
ATOM 3331 C CA . ASN A 1 424 ? -11.014 7.045 -14.258 1.00 95.81 424 ASN A CA 1
ATOM 3332 C C . ASN A 1 424 ? -11.527 5.606 -14.326 1.00 95.81 424 ASN A C 1
ATOM 3334 O O . ASN A 1 424 ? -12.736 5.398 -14.287 1.00 95.81 424 ASN A O 1
ATOM 3338 N N . TYR A 1 425 ? -10.640 4.624 -14.466 1.00 97.19 425 TYR A N 1
ATOM 3339 C CA . TYR A 1 425 ? -11.023 3.223 -14.539 1.00 97.19 425 TYR A CA 1
ATOM 3340 C C . TYR A 1 425 ? -11.583 2.727 -13.202 1.00 97.19 425 TYR A C 1
ATOM 3342 O O . TYR A 1 425 ? -12.727 2.269 -13.177 1.00 97.19 425 TYR A O 1
ATOM 3350 N N . VAL A 1 426 ? -10.854 2.901 -12.095 1.00 97.25 426 VAL A N 1
ATOM 3351 C CA . VAL A 1 426 ? -11.298 2.466 -10.761 1.00 97.25 426 VAL A CA 1
ATOM 3352 C C . VAL A 1 426 ? -12.545 3.211 -10.297 1.00 97.25 426 VAL A C 1
ATOM 3354 O O . VAL A 1 426 ? -13.458 2.591 -9.755 1.00 97.25 426 VAL A O 1
ATOM 3357 N N . ALA A 1 427 ? -12.660 4.513 -10.585 1.00 97.19 427 ALA A N 1
ATOM 3358 C CA . ALA A 1 427 ? -13.846 5.287 -10.226 1.00 97.19 427 ALA A CA 1
ATOM 3359 C C . ALA A 1 427 ? -15.114 4.747 -10.909 1.00 97.19 427 ALA A C 1
ATOM 3361 O O . ALA A 1 427 ? -16.145 4.568 -10.255 1.00 97.19 427 ALA A O 1
ATOM 3362 N N . GLU A 1 428 ? -15.047 4.458 -12.213 1.00 96.06 428 GLU A N 1
ATOM 3363 C CA . GLU A 1 428 ? -16.181 3.879 -12.939 1.00 96.06 428 GLU A CA 1
ATOM 3364 C C . GLU A 1 428 ? -16.431 2.423 -12.528 1.00 96.06 428 GLU A C 1
ATOM 3366 O O . GLU A 1 428 ? -17.585 2.036 -12.346 1.00 96.06 428 GLU A O 1
ATOM 3371 N N . LEU A 1 429 ? -15.379 1.628 -12.308 1.00 97.00 429 LEU A N 1
ATOM 3372 C CA . LEU A 1 429 ? -15.494 0.247 -11.838 1.00 97.00 429 LEU A CA 1
ATOM 3373 C C . LEU A 1 429 ? -16.225 0.191 -10.489 1.00 97.00 429 LEU A C 1
ATOM 3375 O O . LEU A 1 429 ? -17.250 -0.485 -10.365 1.00 97.00 429 LEU A O 1
ATOM 3379 N N . TRP A 1 430 ? -15.772 0.952 -9.491 1.00 97.62 430 TRP A N 1
ATOM 3380 C CA . TRP A 1 430 ? -16.395 1.003 -8.166 1.00 97.62 430 TRP A CA 1
ATOM 3381 C C . TRP A 1 430 ? -17.829 1.533 -8.218 1.00 97.62 430 TRP A C 1
ATOM 3383 O O . TRP A 1 430 ? -18.704 1.031 -7.501 1.00 97.62 430 TRP A O 1
ATOM 3393 N N . LYS A 1 431 ? -18.103 2.516 -9.085 1.00 96.75 431 LYS A N 1
ATOM 3394 C CA . LYS A 1 431 ? -19.459 3.030 -9.307 1.00 96.75 431 LYS A CA 1
ATOM 3395 C C . LYS A 1 431 ? -20.365 1.951 -9.893 1.00 96.75 431 LYS A C 1
ATOM 3397 O O . LYS A 1 431 ? -21.460 1.727 -9.378 1.00 96.75 431 LYS A O 1
ATOM 3402 N N . ASN A 1 432 ? -19.902 1.226 -10.907 1.00 95.94 432 ASN A N 1
ATOM 3403 C CA . ASN A 1 432 ? -20.666 0.160 -11.556 1.00 95.94 432 ASN A CA 1
ATOM 3404 C C . ASN A 1 432 ? -20.897 -1.047 -10.634 1.00 95.94 432 ASN A C 1
ATOM 3406 O O . ASN A 1 432 ? -21.877 -1.772 -10.799 1.00 95.94 432 ASN A O 1
ATOM 3410 N N . ARG A 1 433 ? -20.049 -1.248 -9.616 1.00 95.00 433 ARG A N 1
ATOM 3411 C CA . ARG A 1 433 ? -20.275 -2.230 -8.537 1.00 95.00 433 ARG A CA 1
ATOM 3412 C C . ARG A 1 433 ? -21.191 -1.720 -7.413 1.00 95.00 433 ARG A C 1
ATOM 3414 O O . ARG A 1 433 ? -21.561 -2.500 -6.527 1.00 95.00 433 ARG A O 1
ATOM 3421 N N . GLY A 1 434 ? -21.625 -0.460 -7.484 1.00 95.06 434 GLY A N 1
ATOM 3422 C CA . GLY A 1 434 ? -22.555 0.171 -6.545 1.00 95.06 434 GLY A CA 1
ATOM 3423 C C . GLY A 1 434 ? -21.922 0.560 -5.210 1.00 95.06 434 GLY A C 1
ATOM 3424 O O . GLY A 1 434 ? -22.635 0.679 -4.217 1.00 95.06 434 GLY A O 1
ATOM 3425 N N . TRP A 1 435 ? -20.597 0.708 -5.162 1.00 95.94 435 TRP A N 1
ATOM 3426 C CA . TRP A 1 435 ? -19.863 1.040 -3.938 1.00 95.94 435 TRP A CA 1
ATOM 3427 C C . TRP A 1 435 ? -19.675 2.544 -3.750 1.00 95.94 435 TRP A C 1
ATOM 3429 O O . TRP A 1 435 ? -19.737 3.034 -2.625 1.00 95.94 435 TRP A O 1
ATOM 3439 N N . VAL A 1 436 ? -19.527 3.283 -4.851 1.00 96.06 436 VAL A N 1
ATOM 3440 C CA . VAL A 1 436 ? -19.400 4.746 -4.852 1.00 96.06 436 VAL A CA 1
ATOM 3441 C C . VAL A 1 436 ? -20.478 5.393 -5.725 1.00 96.06 436 VAL A C 1
ATOM 3443 O O . VAL A 1 436 ? -21.065 4.754 -6.597 1.00 96.06 436 VAL A O 1
ATOM 3446 N N . ASN A 1 437 ? -20.764 6.670 -5.472 1.00 94.31 437 ASN A N 1
ATOM 3447 C CA . ASN A 1 437 ? -21.731 7.467 -6.232 1.00 94.31 437 ASN A CA 1
ATOM 3448 C C . ASN A 1 437 ? -21.025 8.525 -7.099 1.00 94.31 437 ASN A C 1
ATOM 3450 O O . ASN A 1 437 ? -19.808 8.669 -7.050 1.00 94.31 437 ASN A O 1
ATOM 3454 N N . ASP A 1 438 ? -21.792 9.311 -7.858 1.00 95.75 438 ASP A N 1
ATOM 3455 C CA . ASP A 1 438 ? -21.240 10.342 -8.750 1.00 95.75 438 ASP A CA 1
ATOM 3456 C C . ASP A 1 438 ? -20.429 11.435 -8.039 1.00 95.75 438 ASP A C 1
ATOM 3458 O O . ASP A 1 438 ? -19.562 12.044 -8.662 1.00 95.75 438 ASP A O 1
ATOM 3462 N N . ASN A 1 439 ? -20.700 11.711 -6.760 1.00 94.38 439 ASN A N 1
ATOM 3463 C CA . ASN A 1 439 ? -19.903 12.673 -5.998 1.00 94.38 439 ASN A CA 1
ATOM 3464 C C . ASN A 1 439 ? -18.550 12.067 -5.632 1.00 94.38 439 ASN A C 1
ATOM 3466 O O . ASN A 1 439 ? -17.529 12.670 -5.930 1.00 94.38 439 ASN A O 1
ATOM 3470 N N . ALA A 1 440 ? -18.535 10.837 -5.115 1.00 95.69 440 ALA A N 1
ATOM 3471 C CA . ALA A 1 440 ? -17.293 10.125 -4.841 1.00 95.69 440 ALA A CA 1
ATOM 3472 C C . ALA A 1 440 ? -16.459 9.905 -6.118 1.00 95.69 440 ALA A C 1
ATOM 3474 O O . ALA A 1 440 ? -15.248 10.047 -6.076 1.00 95.69 440 ALA A O 1
ATOM 3475 N N . VAL A 1 441 ? -17.081 9.664 -7.280 1.00 96.69 441 VAL A N 1
ATOM 3476 C CA . VAL A 1 441 ? -16.364 9.614 -8.572 1.00 96.69 441 VAL A CA 1
ATOM 3477 C C . VAL A 1 441 ? -15.674 10.940 -8.907 1.00 96.69 441 VAL A C 1
ATOM 3479 O O . VAL A 1 441 ? -14.582 10.929 -9.471 1.00 96.69 441 VAL A O 1
ATOM 3482 N N . LYS A 1 442 ? -16.283 12.086 -8.579 1.00 94.56 442 LYS A N 1
ATOM 3483 C CA . LYS A 1 442 ? -15.630 13.394 -8.752 1.00 94.56 442 LYS A CA 1
ATOM 3484 C C . LYS A 1 442 ? -14.477 13.554 -7.771 1.00 94.56 442 LYS A C 1
ATOM 3486 O O . LYS A 1 442 ? -13.402 13.951 -8.206 1.00 94.56 442 LYS A O 1
ATOM 3491 N N . ASP A 1 443 ? -14.690 13.206 -6.505 1.00 94.62 443 ASP A N 1
ATOM 3492 C CA . ASP A 1 443 ? -13.660 13.292 -5.469 1.00 94.62 443 ASP A CA 1
ATOM 3493 C C . ASP A 1 443 ? -12.442 12.441 -5.847 1.00 94.62 443 ASP A C 1
ATOM 3495 O O . ASP A 1 443 ? -11.339 12.971 -5.877 1.00 94.62 443 ASP A O 1
ATOM 3499 N N . ILE A 1 444 ? -12.644 11.188 -6.280 1.00 95.44 444 ILE A N 1
ATOM 3500 C CA . ILE A 1 444 ? -11.570 10.288 -6.740 1.00 95.44 444 ILE A CA 1
ATOM 3501 C C . ILE A 1 444 ? -10.727 10.945 -7.839 1.00 95.44 444 ILE A C 1
ATOM 3503 O O . ILE A 1 444 ? -9.503 10.844 -7.827 1.00 95.44 444 ILE A O 1
ATOM 3507 N N . LYS A 1 445 ? -11.360 11.635 -8.793 1.00 91.56 445 LYS A N 1
ATOM 3508 C CA . LYS A 1 445 ? -10.652 12.286 -9.907 1.00 91.56 445 LYS A CA 1
ATOM 3509 C C . LYS A 1 445 ? -9.937 13.567 -9.476 1.00 91.56 445 LYS A C 1
ATOM 3511 O O . LYS A 1 445 ? -8.851 13.847 -9.964 1.00 91.56 445 LYS A O 1
ATOM 3516 N N . VAL A 1 446 ? -10.536 14.352 -8.582 1.00 90.00 446 VAL A N 1
ATOM 3517 C CA . VAL A 1 446 ? -9.984 15.639 -8.119 1.00 90.00 446 VAL A CA 1
ATOM 3518 C C . VAL A 1 446 ? -8.872 15.440 -7.085 1.00 90.00 446 VAL A C 1
ATOM 3520 O O . VAL A 1 446 ? -7.869 16.152 -7.108 1.00 90.00 446 VAL A O 1
ATOM 3523 N N . HIS A 1 447 ? -9.045 14.467 -6.195 1.00 92.38 447 HIS A N 1
ATOM 3524 C CA . HIS A 1 447 ? -8.162 14.158 -5.073 1.00 92.38 447 HIS A CA 1
ATOM 3525 C C . HIS A 1 447 ? -7.358 12.868 -5.303 1.00 92.38 447 HIS A C 1
ATOM 3527 O O . HIS A 1 447 ? -6.959 12.211 -4.343 1.00 92.38 447 HIS A O 1
ATOM 3533 N N . HIS A 1 448 ? -7.139 12.504 -6.573 1.00 91.44 448 HIS A N 1
ATOM 3534 C CA . HIS A 1 448 ? -6.271 11.408 -7.019 1.00 91.44 448 HIS A CA 1
ATOM 3535 C C . HIS A 1 448 ? -6.408 10.113 -6.211 1.00 91.44 448 HIS A C 1
ATOM 3537 O O . HIS A 1 448 ? -5.459 9.642 -5.595 1.00 91.44 448 HIS A O 1
ATOM 3543 N N . GLY A 1 449 ? -7.607 9.539 -6.194 1.00 93.88 449 GLY A N 1
ATOM 3544 C CA . GLY A 1 449 ? -7.907 8.289 -5.490 1.00 93.88 449 GLY A CA 1
ATOM 3545 C C . GLY A 1 449 ? -8.576 8.488 -4.131 1.00 93.88 449 GLY A C 1
ATOM 3546 O O . GLY A 1 449 ? -9.265 7.581 -3.668 1.00 93.88 449 GLY A O 1
ATOM 3547 N N . ALA A 1 450 ? -8.448 9.667 -3.512 1.00 95.88 450 ALA A N 1
ATOM 3548 C CA . ALA A 1 450 ? -9.112 9.961 -2.246 1.00 95.88 450 ALA A CA 1
ATOM 3549 C C . ALA A 1 450 ? -10.582 10.364 -2.444 1.00 95.88 450 ALA A C 1
ATOM 3551 O O . ALA A 1 450 ? -10.935 11.059 -3.396 1.00 95.88 450 ALA A O 1
ATOM 3552 N N . PHE A 1 451 ? -11.451 9.945 -1.526 1.00 97.44 451 PHE A N 1
ATOM 3553 C CA . PHE A 1 451 ? -12.862 10.335 -1.513 1.00 97.44 451 PHE A CA 1
ATOM 3554 C C . PHE A 1 451 ? -13.495 10.132 -0.141 1.00 97.44 451 PHE A C 1
ATOM 3556 O O . PHE A 1 451 ? -12.926 9.513 0.758 1.00 97.44 451 PHE A O 1
ATOM 3563 N N . SER A 1 452 ? -14.714 10.640 0.014 1.00 95.69 452 SER A N 1
ATOM 3564 C CA . SER A 1 452 ? -15.485 10.504 1.241 1.00 95.69 452 SER A CA 1
ATOM 3565 C C . SER A 1 452 ? -16.881 9.975 0.958 1.00 95.69 452 SER A C 1
ATOM 3567 O O . SER A 1 452 ? -17.525 10.316 -0.035 1.00 95.69 452 SER A O 1
ATOM 3569 N N . MET A 1 453 ? -17.382 9.123 1.846 1.00 93.50 453 MET A N 1
ATOM 3570 C CA . MET A 1 453 ? -18.744 8.612 1.761 1.00 93.50 453 MET A CA 1
ATOM 3571 C C . MET A 1 453 ? -19.348 8.351 3.135 1.00 93.50 453 MET A C 1
ATOM 3573 O O . MET A 1 453 ? -18.659 8.227 4.146 1.00 93.50 453 MET A O 1
ATOM 3577 N N . LYS A 1 454 ? -20.677 8.245 3.176 1.00 92.69 454 LYS A N 1
ATOM 3578 C CA . LYS A 1 454 ? -21.441 7.968 4.397 1.00 92.69 454 LYS A CA 1
ATOM 3579 C C . LYS A 1 454 ? -22.154 6.625 4.263 1.00 92.69 454 LYS A C 1
ATOM 3581 O O . LYS A 1 454 ? -23.334 6.608 3.913 1.00 92.69 454 LYS A O 1
ATOM 3586 N N . PRO A 1 455 ? -21.470 5.494 4.516 1.00 89.31 455 PRO A N 1
ATOM 3587 C CA . PRO A 1 455 ? -22.090 4.175 4.390 1.00 89.31 455 PRO A CA 1
ATOM 3588 C C . PRO A 1 455 ? -23.220 3.963 5.407 1.00 89.31 455 PRO A C 1
ATOM 3590 O O . PRO A 1 455 ? -24.075 3.105 5.210 1.00 89.31 455 PRO A O 1
ATOM 3593 N N . ARG A 1 456 ? -23.248 4.740 6.501 1.00 88.56 456 ARG A N 1
ATOM 3594 C CA . ARG A 1 456 ? -24.301 4.704 7.522 1.00 88.56 456 ARG A CA 1
ATOM 3595 C C . ARG A 1 456 ? -24.583 6.094 8.080 1.00 88.56 456 ARG A C 1
ATOM 3597 O O . ARG A 1 456 ? -23.744 6.990 8.043 1.00 88.56 456 ARG A O 1
ATOM 3604 N N . LYS A 1 457 ? -25.763 6.256 8.683 1.00 89.19 457 LYS A N 1
ATOM 3605 C CA . LYS A 1 457 ? -26.117 7.480 9.413 1.00 89.19 457 LYS A CA 1
ATOM 3606 C C . LYS A 1 457 ? -25.077 7.768 10.504 1.00 89.19 457 LYS A C 1
ATOM 3608 O O . LYS A 1 457 ? -24.780 6.894 11.314 1.00 89.19 457 LYS A O 1
ATOM 3613 N N . ASN A 1 458 ? -24.586 9.007 10.541 1.00 88.19 458 ASN A N 1
ATOM 3614 C CA . ASN A 1 458 ? -23.584 9.508 11.489 1.00 88.19 458 ASN A CA 1
ATOM 3615 C C . ASN A 1 458 ? -22.204 8.818 11.415 1.00 88.19 458 ASN A C 1
ATOM 3617 O O . ASN A 1 458 ? -21.398 9.011 12.326 1.00 88.19 458 ASN A O 1
ATOM 3621 N N . LEU A 1 459 ? -21.924 8.042 10.360 1.00 91.62 459 LEU A N 1
ATOM 3622 C CA . LEU A 1 459 ? -20.601 7.491 10.071 1.00 91.62 459 LEU A CA 1
ATOM 3623 C C . LEU A 1 459 ? -20.158 7.954 8.684 1.00 91.62 459 LEU A C 1
ATOM 3625 O O . LEU A 1 459 ? -20.785 7.616 7.680 1.00 91.62 459 LEU A O 1
ATOM 3629 N N . ARG A 1 460 ? -19.056 8.693 8.650 1.00 94.62 460 ARG A N 1
ATOM 3630 C CA . ARG A 1 460 ? -18.311 9.042 7.446 1.00 94.62 460 ARG A CA 1
ATOM 3631 C C . ARG A 1 460 ? -17.089 8.136 7.349 1.00 94.62 460 ARG A C 1
ATOM 3633 O O . ARG A 1 460 ? -16.453 7.849 8.360 1.00 94.62 460 ARG A O 1
ATOM 3640 N N . VAL A 1 461 ? -16.768 7.688 6.147 1.00 96.06 461 VAL A N 1
ATOM 3641 C CA . VAL A 1 461 ? -15.507 7.017 5.842 1.00 96.06 461 VAL A CA 1
ATOM 3642 C C . VAL A 1 461 ? -14.782 7.873 4.815 1.00 96.06 461 VAL A C 1
ATOM 3644 O O . VAL A 1 461 ? -15.365 8.199 3.782 1.00 96.06 461 VAL A O 1
ATOM 3647 N N . VAL A 1 462 ? -13.549 8.259 5.130 1.00 97.56 462 VAL A N 1
ATOM 3648 C CA . VAL A 1 462 ? -12.651 9.000 4.242 1.00 97.56 462 VAL A CA 1
ATOM 3649 C C . VAL A 1 462 ? -11.568 8.030 3.787 1.00 97.56 462 VAL A C 1
ATOM 3651 O O . VAL A 1 462 ? -10.800 7.525 4.606 1.00 97.56 462 VAL A O 1
ATOM 3654 N N . SER A 1 463 ? -11.557 7.737 2.492 1.00 97.75 463 SER A N 1
ATOM 3655 C CA . SER A 1 463 ? -10.528 6.938 1.839 1.00 97.75 463 SER A CA 1
ATOM 3656 C C . SER A 1 463 ? -9.446 7.869 1.310 1.00 97.75 463 SER A C 1
ATOM 3658 O O . SER A 1 463 ? -9.762 8.879 0.678 1.00 97.75 463 SER A O 1
ATOM 3660 N N . LEU A 1 464 ? -8.187 7.571 1.617 1.00 97.12 464 LEU A N 1
ATOM 3661 C CA . LEU A 1 464 ? -7.028 8.384 1.265 1.00 97.12 464 LEU A CA 1
ATOM 3662 C C . LEU A 1 464 ? -6.132 7.643 0.285 1.00 97.12 464 LEU A C 1
ATOM 3664 O O . LEU A 1 464 ? -5.884 6.454 0.460 1.00 97.12 464 LEU A O 1
ATOM 3668 N N . ASN A 1 465 ? -5.548 8.373 -0.663 1.00 96.06 465 ASN A N 1
ATOM 3669 C CA . ASN A 1 465 ? -4.433 7.848 -1.433 1.00 96.06 465 ASN A CA 1
ATOM 3670 C C . ASN A 1 465 ? -3.104 8.097 -0.710 1.00 96.06 465 ASN A C 1
ATOM 3672 O O . ASN A 1 465 ? -2.451 9.132 -0.858 1.00 96.06 465 ASN A O 1
ATOM 3676 N N . THR A 1 466 ? -2.699 7.125 0.092 1.00 95.50 466 THR A N 1
ATOM 3677 C CA . THR A 1 466 ? -1.520 7.240 0.947 1.00 95.50 466 THR A CA 1
ATOM 3678 C C . THR A 1 466 ? -0.188 7.125 0.198 1.00 95.50 466 THR A C 1
ATOM 3680 O O . THR A 1 466 ? 0.862 7.360 0.802 1.00 95.50 466 THR A O 1
ATOM 3683 N N . ASP A 1 467 ? -0.199 6.923 -1.125 1.00 94.75 467 ASP A N 1
ATOM 3684 C CA . ASP A 1 467 ? 0.998 7.078 -1.960 1.00 94.75 467 ASP A CA 1
ATOM 3685 C C . ASP A 1 467 ? 1.580 8.488 -1.880 1.00 94.75 467 ASP A C 1
ATOM 3687 O O . ASP A 1 467 ? 2.781 8.663 -2.083 1.00 94.75 467 ASP A O 1
ATOM 3691 N N . PHE A 1 468 ? 0.784 9.498 -1.512 1.00 95.12 468 PHE A N 1
ATOM 3692 C CA . PHE A 1 468 ? 1.247 10.880 -1.332 1.00 95.12 468 PHE A CA 1
ATOM 3693 C C . PHE A 1 468 ? 2.094 11.125 -0.075 1.00 95.12 468 PHE A C 1
ATOM 3695 O O . PHE A 1 468 ? 2.590 12.232 0.141 1.00 95.12 468 PHE A O 1
ATOM 3702 N N . TRP A 1 469 ? 2.312 10.103 0.754 1.00 92.25 469 TRP A N 1
ATOM 3703 C CA . TRP A 1 469 ? 3.380 10.120 1.755 1.00 92.25 469 TRP A CA 1
ATOM 3704 C C . TRP A 1 469 ? 4.365 8.968 1.611 1.00 92.25 469 TRP A C 1
ATOM 3706 O O . TRP A 1 469 ? 5.253 8.821 2.454 1.00 92.25 469 TRP A O 1
ATOM 3716 N N . TYR A 1 470 ? 4.215 8.138 0.579 1.00 93.00 470 TYR A N 1
ATOM 3717 C CA . TYR A 1 470 ? 5.060 6.976 0.385 1.00 93.00 470 TYR A CA 1
ATOM 3718 C C . TYR A 1 470 ? 6.441 7.371 -0.149 1.00 93.00 470 TYR A C 1
ATOM 3720 O O . TYR A 1 470 ? 6.561 8.180 -1.067 1.00 93.00 470 TYR A O 1
ATOM 3728 N N . VAL A 1 471 ? 7.515 6.811 0.408 1.00 89.56 471 VAL A N 1
ATOM 3729 C CA . VAL A 1 471 ? 8.885 7.183 0.013 1.00 89.56 471 VAL A CA 1
ATOM 3730 C C . VAL A 1 471 ? 9.273 6.671 -1.370 1.00 89.56 471 VAL A C 1
ATOM 3732 O O . VAL A 1 471 ? 10.168 7.235 -1.991 1.00 89.56 471 VAL A O 1
ATOM 3735 N N . ALA A 1 472 ? 8.650 5.590 -1.850 1.00 90.31 472 ALA A N 1
ATOM 3736 C CA . ALA A 1 472 ? 8.952 5.057 -3.176 1.00 90.31 472 ALA A CA 1
ATOM 3737 C C . ALA A 1 472 ? 8.195 5.802 -4.285 1.00 90.31 472 ALA A C 1
ATOM 3739 O O . ALA A 1 472 ? 8.524 5.633 -5.458 1.00 90.31 472 ALA A O 1
ATOM 3740 N N . ASN A 1 473 ? 7.236 6.663 -3.929 1.00 94.50 473 ASN A N 1
ATOM 3741 C CA . ASN A 1 473 ? 6.629 7.587 -4.872 1.00 94.50 473 ASN A CA 1
ATOM 3742 C C . ASN A 1 473 ? 7.588 8.755 -5.139 1.00 94.50 473 ASN A C 1
ATOM 3744 O O . ASN A 1 473 ? 7.689 9.698 -4.349 1.00 94.50 473 ASN A O 1
ATOM 3748 N N . PHE A 1 474 ? 8.293 8.711 -6.272 1.00 92.94 474 PHE A N 1
ATOM 3749 C CA . PHE A 1 474 ? 9.291 9.726 -6.622 1.00 92.94 474 PHE A CA 1
ATOM 3750 C C . PHE A 1 474 ? 8.710 11.147 -6.718 1.00 92.94 474 PHE A C 1
ATOM 3752 O O . PHE A 1 474 ? 9.432 12.123 -6.513 1.00 92.94 474 PHE A O 1
ATOM 3759 N N . TYR A 1 475 ? 7.414 11.294 -6.992 1.00 94.31 475 TYR A N 1
ATOM 3760 C CA . TYR A 1 475 ? 6.786 12.609 -7.131 1.00 94.31 475 TYR A CA 1
ATOM 3761 C C . TYR A 1 475 ? 6.597 13.327 -5.792 1.00 94.31 475 TYR A C 1
ATOM 3763 O O . TYR A 1 475 ? 6.505 14.553 -5.778 1.00 94.31 475 TYR A O 1
ATOM 3771 N N . ASN A 1 476 ? 6.657 12.615 -4.661 1.00 94.06 476 ASN A N 1
ATOM 3772 C CA . ASN A 1 476 ? 6.600 13.230 -3.331 1.00 94.06 476 ASN A CA 1
ATOM 3773 C C . ASN A 1 476 ? 7.840 14.071 -2.984 1.00 94.06 476 ASN A C 1
ATOM 3775 O O . ASN A 1 476 ? 7.849 14.783 -1.980 1.00 94.06 476 ASN A O 1
ATOM 3779 N N . TYR A 1 477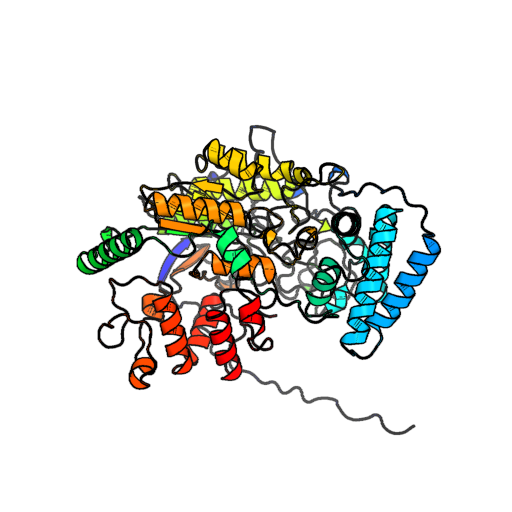 ? 8.899 13.992 -3.795 1.00 92.69 477 TYR A N 1
ATOM 3780 C CA . TYR A 1 477 ? 10.100 14.811 -3.628 1.00 92.69 477 TYR A CA 1
ATOM 3781 C C . TYR A 1 477 ? 10.027 16.155 -4.355 1.00 92.69 477 TYR A C 1
ATOM 3783 O O . TYR A 1 477 ? 10.965 16.941 -4.253 1.00 92.69 477 TYR A O 1
ATOM 3791 N N . ILE A 1 478 ? 8.938 16.439 -5.070 1.00 92.62 478 ILE A N 1
ATOM 3792 C CA . ILE A 1 478 ? 8.677 17.756 -5.647 1.00 92.62 478 ILE A CA 1
ATOM 3793 C C . ILE A 1 478 ? 8.024 18.624 -4.564 1.00 92.62 478 ILE A C 1
ATOM 3795 O O . ILE A 1 478 ? 6.980 18.255 -4.030 1.00 92.62 478 ILE A O 1
ATOM 3799 N N . HIS A 1 479 ? 8.620 19.780 -4.246 1.00 91.88 479 HIS A N 1
ATOM 3800 C CA . HIS A 1 479 ? 8.134 20.677 -3.188 1.00 91.88 479 HIS A CA 1
ATOM 3801 C C . HIS A 1 479 ? 8.006 19.989 -1.817 1.00 91.88 479 HIS A C 1
ATOM 3803 O O . HIS A 1 479 ? 7.053 20.225 -1.071 1.00 91.88 479 HIS A O 1
ATOM 3809 N N . SER A 1 480 ? 8.991 19.170 -1.448 1.00 90.38 480 SER A N 1
ATOM 3810 C CA . SER A 1 480 ? 8.921 18.268 -0.292 1.00 90.38 480 SER A CA 1
ATOM 3811 C C . SER A 1 480 ? 8.851 18.981 1.065 1.00 90.38 480 SER A C 1
ATOM 3813 O O . SER A 1 480 ? 8.526 18.360 2.080 1.00 90.38 480 SER A O 1
ATOM 3815 N N . SER A 1 481 ? 9.147 20.285 1.113 1.00 89.00 481 SER A N 1
ATOM 3816 C CA . SER A 1 481 ? 8.948 21.123 2.302 1.00 89.00 481 SER A CA 1
ATOM 3817 C C . SER A 1 481 ? 7.480 21.454 2.578 1.00 89.00 481 SER A C 1
ATOM 3819 O O . SER A 1 481 ? 7.159 21.870 3.688 1.00 89.00 481 SER A O 1
ATOM 3821 N N . ASN A 1 482 ? 6.593 21.317 1.588 1.00 91.62 482 ASN A N 1
ATOM 3822 C CA . ASN A 1 482 ? 5.157 21.456 1.789 1.00 91.62 482 ASN A CA 1
ATOM 3823 C C . ASN A 1 482 ? 4.600 20.121 2.321 1.00 91.62 482 ASN A C 1
ATOM 3825 O O . ASN A 1 482 ? 4.632 19.127 1.593 1.00 91.62 482 ASN A O 1
ATOM 3829 N N . PRO A 1 483 ? 4.064 20.073 3.556 1.00 91.75 483 PRO A N 1
ATOM 3830 C CA . PRO A 1 483 ? 3.552 18.835 4.139 1.00 91.75 483 PRO A CA 1
ATOM 3831 C C . PRO A 1 483 ? 2.290 18.296 3.451 1.00 91.75 483 PRO A C 1
ATOM 3833 O O . PRO A 1 483 ? 1.905 17.166 3.732 1.00 91.75 483 PRO A O 1
ATOM 3836 N N . ASP A 1 484 ? 1.651 19.066 2.564 1.00 93.62 484 ASP A N 1
ATOM 3837 C CA . ASP A 1 484 ? 0.513 18.616 1.763 1.00 93.62 484 ASP A CA 1
ATOM 3838 C C . ASP A 1 484 ? 0.538 19.191 0.339 1.00 93.62 484 ASP A C 1
ATOM 3840 O O . ASP A 1 484 ? -0.393 19.859 -0.112 1.00 93.62 484 ASP A O 1
ATOM 3844 N N . PHE A 1 485 ? 1.615 18.935 -0.406 1.00 92.50 485 PHE A N 1
ATOM 3845 C CA . PHE A 1 485 ? 1.666 19.342 -1.815 1.00 92.50 485 PHE A CA 1
ATOM 3846 C C . PHE A 1 485 ? 0.569 18.670 -2.665 1.00 92.50 485 PHE A C 1
ATOM 3848 O O . PHE A 1 485 ? 0.054 19.269 -3.609 1.00 92.50 485 PHE A O 1
ATOM 3855 N N . SER A 1 486 ? 0.151 17.458 -2.281 1.00 91.75 486 SER A N 1
ATOM 3856 C CA . SER A 1 486 ? -0.944 16.716 -2.918 1.00 91.75 486 SER A CA 1
ATOM 3857 C C . SER A 1 486 ? -2.328 17.355 -2.758 1.00 91.75 486 SER A C 1
ATOM 3859 O O . SER A 1 486 ? -3.188 17.160 -3.612 1.00 91.75 486 SER A O 1
ATOM 3861 N N . GLY A 1 487 ? -2.562 18.104 -1.675 1.00 93.31 487 GLY A N 1
ATOM 3862 C CA . GLY A 1 487 ? -3.895 18.557 -1.269 1.00 93.31 487 GLY A CA 1
ATOM 3863 C C . GLY A 1 487 ? -4.754 17.475 -0.594 1.00 93.31 487 GLY A C 1
ATOM 3864 O O . GLY A 1 487 ? -5.877 17.764 -0.169 1.00 93.31 487 GLY A O 1
ATOM 3865 N N . MET A 1 488 ? -4.264 16.235 -0.480 1.00 94.44 488 MET A N 1
ATOM 3866 C CA . MET A 1 488 ? -4.979 15.125 0.151 1.00 94.44 488 MET A CA 1
ATOM 3867 C C . MET A 1 488 ? -5.253 15.400 1.633 1.00 94.44 488 MET A C 1
ATOM 3869 O O . MET A 1 488 ? -6.348 15.117 2.125 1.00 94.44 488 MET A O 1
ATOM 3873 N N . LEU A 1 489 ? -4.280 15.941 2.371 1.00 95.19 489 LEU A N 1
ATOM 3874 C CA . LEU A 1 489 ? -4.468 16.199 3.800 1.00 95.19 489 LEU A CA 1
ATOM 3875 C C . LEU A 1 489 ? -5.400 17.387 4.026 1.00 95.19 489 LEU A C 1
ATOM 3877 O O . LEU A 1 489 ? -6.150 17.382 5.000 1.00 95.19 489 LEU A O 1
ATOM 3881 N N . ARG A 1 490 ? -5.414 18.373 3.125 1.00 94.88 490 ARG A N 1
ATOM 3882 C CA . ARG A 1 490 ? -6.379 19.471 3.137 1.00 94.88 490 ARG A CA 1
ATOM 3883 C C . ARG A 1 490 ? -7.794 18.950 2.933 1.00 94.88 490 ARG A C 1
ATOM 3885 O O . ARG A 1 490 ? -8.680 19.336 3.696 1.00 94.88 490 ARG A O 1
ATOM 3892 N N . PHE A 1 491 ? -7.984 18.060 1.956 1.00 95.56 491 PHE A N 1
ATOM 3893 C CA . PHE A 1 491 ? -9.245 17.350 1.744 1.00 95.56 491 PHE A CA 1
ATOM 3894 C C . PHE A 1 491 ? -9.676 16.611 3.018 1.00 95.56 491 PHE A C 1
ATOM 3896 O O . PHE A 1 491 ? -10.773 16.851 3.519 1.00 95.56 491 PHE A O 1
ATOM 3903 N N . LEU A 1 492 ? -8.786 15.810 3.616 1.00 95.75 492 LEU A N 1
ATOM 3904 C CA . LEU A 1 492 ? -9.063 15.116 4.876 1.00 95.75 492 LEU A CA 1
ATOM 3905 C C . LEU A 1 492 ? -9.485 16.083 5.990 1.00 95.75 492 LEU A C 1
ATOM 3907 O O . LEU A 1 492 ? -10.492 15.853 6.654 1.00 95.75 492 LEU A O 1
ATOM 3911 N N . THR A 1 493 ? -8.723 17.149 6.236 1.00 95.19 493 THR A N 1
ATOM 3912 C CA . THR A 1 493 ? -9.030 18.076 7.330 1.00 95.19 493 THR A CA 1
ATOM 3913 C C . THR A 1 493 ? -10.361 18.791 7.097 1.00 95.19 493 THR A C 1
ATOM 3915 O O . THR A 1 493 ? -11.120 18.966 8.048 1.00 95.19 493 THR A O 1
ATOM 3918 N N . ASP A 1 494 ? -10.691 19.166 5.861 1.00 95.19 494 ASP A N 1
ATOM 3919 C CA . ASP A 1 494 ? -11.988 19.778 5.546 1.00 95.19 494 ASP A CA 1
ATOM 3920 C C . ASP A 1 494 ? -13.153 18.801 5.786 1.00 95.19 494 ASP A C 1
ATOM 3922 O O . ASP A 1 494 ? -14.170 19.179 6.375 1.00 95.19 494 ASP A O 1
ATOM 3926 N N . GLU A 1 495 ? -12.970 17.526 5.441 1.00 95.12 495 GLU A N 1
ATOM 3927 C CA . GLU A 1 495 ? -13.919 16.450 5.733 1.00 95.12 495 GLU A CA 1
ATOM 3928 C C . GLU A 1 495 ? -14.102 16.212 7.242 1.00 95.12 495 GLU A C 1
ATOM 3930 O O . GLU A 1 495 ? -15.227 15.997 7.703 1.00 95.12 495 GLU A O 1
ATOM 3935 N N . LEU A 1 496 ? -13.021 16.289 8.027 1.00 93.25 496 LEU A N 1
ATOM 3936 C CA . LEU A 1 496 ? -13.054 16.172 9.490 1.00 93.25 496 LEU A CA 1
ATOM 3937 C C . LEU A 1 496 ? -13.779 17.355 10.146 1.00 93.25 496 LEU A C 1
ATOM 3939 O O . LEU A 1 496 ? -14.622 17.138 11.018 1.00 93.25 496 LEU A O 1
ATOM 3943 N N . LEU A 1 497 ? -13.505 18.588 9.709 1.00 91.62 497 LEU A N 1
ATOM 3944 C CA . LEU A 1 497 ? -14.173 19.793 10.216 1.00 91.62 497 LEU A CA 1
ATOM 3945 C C . LEU A 1 497 ? -15.681 19.762 9.915 1.00 91.62 497 LEU A C 1
ATOM 3947 O O . LEU A 1 497 ? -16.508 20.077 10.776 1.00 91.62 497 LEU A O 1
ATOM 3951 N N . GLU A 1 498 ? -16.067 19.322 8.716 1.00 93.06 498 GLU A N 1
ATOM 3952 C CA . GLU A 1 498 ? -17.478 19.168 8.360 1.00 93.06 498 GLU A CA 1
ATOM 3953 C C . GLU A 1 498 ? -18.138 18.008 9.128 1.00 93.06 498 GLU A C 1
ATOM 3955 O O . GLU A 1 498 ? -19.300 18.108 9.534 1.00 93.06 498 GLU A O 1
ATOM 3960 N N . ALA A 1 499 ? -17.423 16.909 9.374 1.00 92.19 499 ALA A N 1
ATOM 3961 C CA . ALA A 1 499 ? -17.910 15.812 10.208 1.00 92.19 499 ALA A CA 1
ATOM 3962 C C . ALA A 1 499 ? -18.135 16.250 11.665 1.00 92.19 499 ALA A C 1
ATOM 3964 O O . ALA A 1 499 ? -19.158 15.892 12.255 1.00 92.19 499 ALA A O 1
ATOM 3965 N N . GLU A 1 500 ? -17.233 17.057 12.230 1.00 89.56 500 GLU A N 1
ATOM 3966 C CA . GLU A 1 500 ? -17.353 17.605 13.584 1.00 89.56 500 GLU A CA 1
ATOM 3967 C C . GLU A 1 500 ? -18.612 18.466 13.728 1.00 89.56 500 GLU A C 1
ATOM 3969 O O . GLU A 1 500 ? -19.448 18.211 14.602 1.00 89.56 500 GLU A O 1
ATOM 3974 N N . LYS A 1 501 ? -18.811 19.412 12.802 1.00 90.06 501 LYS A N 1
ATOM 3975 C CA . LYS A 1 501 ? -20.009 20.262 12.735 1.00 90.06 501 LYS A CA 1
ATOM 3976 C C . LYS A 1 501 ? -21.301 19.445 12.655 1.00 90.06 501 LYS A C 1
ATOM 3978 O O . LYS A 1 501 ? -22.308 19.805 13.265 1.00 90.06 501 LYS A O 1
ATOM 3983 N N . ASN A 1 502 ? -21.267 18.326 11.935 1.00 91.94 502 ASN A N 1
ATOM 3984 C CA . ASN A 1 502 ? -22.407 17.425 11.768 1.00 91.94 502 ASN A CA 1
ATOM 3985 C C . ASN A 1 502 ? -22.508 16.340 12.858 1.00 91.94 502 ASN A C 1
ATOM 3987 O O . ASN A 1 502 ? -23.409 15.500 12.804 1.00 91.94 502 ASN A O 1
ATOM 3991 N N . ARG A 1 503 ? -21.626 16.357 13.870 1.00 88.69 503 ARG A N 1
ATOM 3992 C CA . ARG A 1 503 ? -21.557 15.375 14.970 1.00 88.69 503 ARG A CA 1
ATOM 3993 C C . ARG A 1 503 ? -21.413 13.926 14.482 1.00 88.69 503 ARG A C 1
ATOM 3995 O O . ARG A 1 503 ? -21.961 12.996 15.089 1.00 88.69 503 ARG A O 1
ATOM 4002 N N . GLU A 1 504 ? -20.677 13.736 13.394 1.00 89.81 504 GLU A N 1
ATOM 4003 C CA . GLU A 1 504 ? -20.397 12.441 12.774 1.00 89.81 504 GLU A CA 1
ATOM 4004 C C . GLU A 1 504 ? -19.199 11.748 13.450 1.00 89.81 504 GLU A C 1
ATOM 4006 O O . GLU A 1 504 ? -18.405 12.352 14.173 1.00 89.81 504 GLU A O 1
ATOM 4011 N N . ARG A 1 505 ? -19.080 10.433 13.257 1.00 89.00 505 ARG A N 1
ATOM 4012 C CA . ARG A 1 505 ? -17.828 9.696 13.471 1.00 89.00 505 ARG A CA 1
ATOM 4013 C C . ARG A 1 505 ? -17.154 9.504 12.127 1.00 89.00 505 ARG A C 1
ATOM 4015 O O . ARG A 1 505 ? -17.847 9.297 11.134 1.00 89.00 505 ARG A O 1
ATOM 4022 N N . VAL A 1 506 ? -15.828 9.533 12.123 1.00 92.69 506 VAL A N 1
ATOM 4023 C CA . VAL A 1 506 ? -15.036 9.349 10.910 1.00 92.69 506 VAL A CA 1
ATOM 4024 C C . VAL A 1 506 ? -14.164 8.113 11.060 1.00 92.69 506 VAL A C 1
ATOM 4026 O O . VAL A 1 506 ? -13.485 7.953 12.075 1.00 92.69 506 VAL A O 1
ATOM 4029 N N . TRP A 1 507 ? -14.202 7.234 10.064 1.00 94.81 507 TRP A N 1
ATOM 4030 C CA . TRP A 1 507 ? -13.143 6.260 9.819 1.00 94.81 507 TRP A CA 1
ATOM 4031 C C . TRP A 1 507 ? -12.277 6.772 8.682 1.00 94.81 507 TRP A C 1
ATOM 4033 O O . TRP A 1 507 ? -12.796 7.266 7.685 1.00 94.81 507 TRP A O 1
ATOM 4043 N N . ILE A 1 508 ? -10.969 6.659 8.849 1.00 95.50 508 ILE A N 1
ATOM 4044 C CA . ILE A 1 508 ? -9.999 7.003 7.818 1.00 95.50 508 ILE A CA 1
ATOM 4045 C C . ILE A 1 508 ? -9.369 5.693 7.378 1.00 95.50 508 ILE A C 1
ATOM 4047 O O . ILE A 1 508 ? -8.936 4.915 8.232 1.00 95.50 508 ILE A O 1
ATOM 4051 N N . ILE A 1 509 ? -9.353 5.446 6.074 1.00 95.44 509 ILE A N 1
ATOM 4052 C CA . ILE A 1 509 ? -8.708 4.276 5.483 1.00 95.44 509 ILE A CA 1
ATOM 4053 C C . ILE A 1 509 ? -7.680 4.721 4.445 1.00 95.44 509 ILE A C 1
ATOM 4055 O O . ILE A 1 509 ? -7.803 5.793 3.856 1.00 95.44 509 ILE A O 1
ATOM 4059 N N . GLY A 1 510 ? -6.665 3.891 4.256 1.00 94.69 510 GLY A N 1
ATOM 4060 C CA . GLY A 1 510 ? -5.557 4.082 3.331 1.00 94.69 510 GLY A CA 1
ATOM 4061 C C . GLY A 1 510 ? -4.677 2.835 3.351 1.00 94.69 510 GLY A C 1
ATOM 4062 O O . GLY A 1 510 ? -4.915 1.940 4.167 1.00 94.69 510 GLY A O 1
ATOM 4063 N N . HIS A 1 511 ? -3.681 2.781 2.474 1.00 94.94 511 HIS A N 1
ATOM 4064 C CA . HIS A 1 511 ? -2.802 1.623 2.326 1.00 94.94 511 HIS A CA 1
ATOM 4065 C C . HIS A 1 511 ? -1.489 1.793 3.111 1.00 94.94 511 HIS A C 1
ATOM 4067 O O . HIS A 1 511 ? -1.354 1.305 4.233 1.00 94.94 511 HIS A O 1
ATOM 4073 N N . VAL A 1 512 ? -0.549 2.585 2.578 1.00 90.75 512 VAL A N 1
ATOM 4074 C CA . VAL A 1 512 ? 0.738 2.884 3.223 1.00 90.75 512 VAL A CA 1
ATOM 4075 C C . VAL A 1 512 ? 0.526 3.516 4.600 1.00 90.75 512 VAL A C 1
ATOM 4077 O O . VAL A 1 512 ? -0.087 4.576 4.724 1.00 90.75 512 VAL A O 1
ATOM 4080 N N . LEU A 1 513 ? 1.062 2.884 5.643 1.00 86.06 513 LEU A N 1
ATOM 4081 C CA . LEU A 1 513 ? 0.937 3.340 7.028 1.00 86.06 513 LEU A CA 1
ATOM 4082 C C . LEU A 1 513 ? 1.604 4.709 7.257 1.00 86.06 513 LEU A C 1
ATOM 4084 O O . LEU A 1 513 ? 2.664 4.988 6.709 1.00 86.06 513 LEU A O 1
ATOM 4088 N N . SER A 1 514 ? 1.021 5.550 8.119 1.00 81.62 514 SER A N 1
ATOM 4089 C CA . SER A 1 514 ? 1.583 6.869 8.473 1.00 81.62 514 SER A CA 1
ATOM 4090 C C . SER A 1 514 ? 2.676 6.807 9.550 1.00 81.62 514 SER A C 1
ATOM 4092 O O . SER A 1 514 ? 3.438 7.754 9.738 1.00 81.62 514 SER A O 1
ATOM 4094 N N . GLY A 1 515 ? 2.707 5.722 10.329 1.00 73.00 515 GLY A N 1
ATOM 4095 C CA . GLY A 1 515 ? 3.697 5.506 11.381 1.00 73.00 515 GLY A CA 1
ATOM 4096 C C . GLY A 1 515 ? 5.094 5.224 10.827 1.00 73.00 515 GLY A C 1
ATOM 4097 O O . GLY A 1 515 ? 5.340 5.246 9.626 1.00 73.00 515 GLY A O 1
ATOM 4098 N N . TRP A 1 516 ? 6.035 4.935 11.717 1.00 68.00 516 TRP A N 1
ATOM 4099 C CA . TRP A 1 516 ? 7.361 4.488 11.303 1.00 68.00 516 TRP A CA 1
ATOM 4100 C C . TRP A 1 516 ? 7.470 2.970 11.375 1.00 68.00 516 TRP A C 1
ATOM 4102 O O . TRP A 1 516 ? 7.265 2.380 12.438 1.00 68.00 516 TRP A O 1
ATOM 4112 N N . ASP A 1 517 ? 7.907 2.366 10.279 1.00 64.75 517 ASP A N 1
ATOM 4113 C CA . ASP A 1 517 ? 8.293 0.958 10.211 1.00 64.75 517 ASP A CA 1
ATOM 4114 C C . ASP A 1 517 ? 9.768 0.761 9.803 1.00 64.75 517 ASP A C 1
ATOM 4116 O O . ASP A 1 517 ? 10.292 -0.351 9.848 1.00 64.75 517 ASP A O 1
ATOM 4120 N N . GLY A 1 518 ? 10.475 1.848 9.478 1.00 64.19 518 GLY A N 1
ATOM 4121 C CA . GLY A 1 518 ? 11.850 1.809 8.978 1.00 64.19 518 GLY A CA 1
ATOM 4122 C C . GLY A 1 518 ? 12.009 2.366 7.569 1.00 64.19 518 GLY A C 1
ATOM 4123 O O . GLY A 1 518 ? 13.116 2.782 7.207 1.00 64.19 518 GLY A O 1
ATOM 4124 N N . SER A 1 519 ? 10.932 2.362 6.783 1.00 67.00 519 SER A N 1
ATOM 4125 C CA . SER A 1 519 ? 11.059 2.424 5.329 1.00 67.00 519 SER A CA 1
ATOM 4126 C C . SER A 1 519 ? 9.942 3.123 4.578 1.00 67.00 519 SER A C 1
ATOM 4128 O O . SER A 1 519 ? 10.258 3.593 3.499 1.00 67.00 519 SER A O 1
ATOM 4130 N N . GLN A 1 520 ? 8.700 3.211 5.063 1.00 80.31 520 GLN A N 1
ATOM 4131 C CA . GLN A 1 520 ? 7.589 3.525 4.146 1.00 80.31 520 GLN A CA 1
ATOM 4132 C C . GLN A 1 520 ? 7.188 5.008 4.115 1.00 80.31 520 GLN A C 1
ATOM 4134 O O . GLN A 1 520 ? 7.103 5.582 3.037 1.00 80.31 520 GLN A O 1
ATOM 4139 N N . ALA A 1 521 ? 6.945 5.656 5.259 1.00 83.81 521 ALA A N 1
ATOM 4140 C CA . ALA A 1 521 ? 6.358 7.003 5.284 1.00 83.81 521 ALA A CA 1
ATOM 4141 C C . ALA A 1 521 ? 7.388 8.148 5.290 1.00 83.81 521 ALA A C 1
ATOM 4143 O O . ALA A 1 521 ? 8.386 8.116 6.018 1.00 83.81 521 ALA A O 1
ATOM 4144 N N . LEU A 1 522 ? 7.098 9.217 4.542 1.00 85.31 522 LEU A N 1
ATOM 4145 C CA . LEU A 1 522 ? 7.791 10.504 4.626 1.00 85.31 522 LEU A CA 1
ATOM 4146 C C . LEU A 1 522 ? 7.386 11.270 5.892 1.00 85.31 522 LEU A C 1
ATOM 4148 O O . LEU A 1 522 ? 6.221 11.297 6.296 1.00 85.31 522 LEU A O 1
ATOM 4152 N N . ALA A 1 523 ? 8.359 11.941 6.511 1.00 84.12 523 ALA A N 1
ATOM 4153 C CA . ALA A 1 523 ? 8.187 12.578 7.813 1.00 84.12 523 ALA A CA 1
ATOM 4154 C C . ALA A 1 523 ? 7.237 13.790 7.796 1.00 84.12 523 ALA A C 1
ATOM 4156 O O . ALA A 1 523 ? 6.386 13.885 8.675 1.00 84.12 523 ALA A O 1
ATOM 4157 N N . ASN A 1 524 ? 7.323 14.669 6.792 1.00 86.06 524 ASN A N 1
ATOM 4158 C CA . ASN A 1 524 ? 6.466 15.859 6.673 1.00 86.06 524 ASN A CA 1
ATOM 4159 C C . ASN A 1 524 ? 4.960 15.524 6.599 1.00 86.06 524 ASN A C 1
ATOM 4161 O O . ASN A 1 524 ? 4.222 15.901 7.516 1.00 86.06 524 ASN A O 1
ATOM 4165 N N . PRO A 1 525 ? 4.481 14.792 5.572 1.00 86.12 525 PRO A N 1
ATOM 4166 C CA . PRO A 1 525 ? 3.053 14.506 5.432 1.00 86.12 525 PRO A CA 1
ATOM 4167 C C . PRO A 1 525 ? 2.519 13.610 6.557 1.00 86.12 525 PRO A C 1
ATOM 4169 O O . PRO A 1 525 ? 1.426 13.853 7.068 1.00 86.12 525 PRO A O 1
ATOM 4172 N N . SER A 1 526 ? 3.298 12.628 7.033 1.00 83.50 526 SER A N 1
ATOM 4173 C CA . SER A 1 526 ? 2.870 11.801 8.172 1.00 83.50 526 SER A CA 1
ATOM 4174 C C . SER A 1 526 ? 2.794 12.579 9.488 1.00 83.50 526 SER A C 1
ATOM 4176 O O . SER A 1 526 ? 1.946 12.275 10.329 1.00 83.50 526 SER A O 1
ATOM 4178 N N . ASN A 1 527 ? 3.638 13.600 9.686 1.00 82.81 527 ASN A N 1
ATOM 4179 C CA . ASN A 1 527 ? 3.556 14.466 10.858 1.00 82.81 527 ASN A CA 1
ATOM 4180 C C . ASN A 1 527 ? 2.293 15.337 10.823 1.00 82.81 527 ASN A C 1
ATOM 4182 O O . ASN A 1 527 ? 1.603 15.429 11.836 1.00 82.81 527 ASN A O 1
ATOM 4186 N N . LEU A 1 528 ? 1.940 15.912 9.667 1.00 83.88 528 LEU A N 1
ATOM 4187 C CA . LEU A 1 528 ? 0.683 16.653 9.509 1.00 83.88 528 LEU A CA 1
ATOM 4188 C C . LEU A 1 528 ? -0.540 15.740 9.686 1.00 83.88 528 LEU A C 1
ATOM 4190 O O . LEU A 1 528 ? -1.463 16.087 10.420 1.00 83.88 528 LEU A O 1
ATOM 4194 N N . PHE A 1 529 ? -0.520 14.532 9.116 1.00 86.38 529 PHE A N 1
ATOM 4195 C CA . PHE A 1 529 ? -1.568 13.536 9.349 1.00 86.38 529 PHE A CA 1
ATOM 4196 C C . PHE A 1 529 ? -1.724 13.181 10.836 1.00 86.38 529 PHE A C 1
ATOM 4198 O O . PHE A 1 529 ? -2.845 13.082 11.334 1.00 86.38 529 PHE A O 1
ATOM 4205 N N . TYR A 1 530 ? -0.618 13.050 11.572 1.00 80.19 530 TYR A N 1
ATOM 4206 C CA . TYR A 1 530 ? -0.643 12.820 13.017 1.00 80.19 530 TYR A CA 1
ATOM 4207 C C . TYR A 1 530 ? -1.236 14.001 13.803 1.00 80.19 530 TYR A C 1
ATOM 4209 O O . TYR A 1 530 ? -1.843 13.787 14.845 1.00 80.19 530 TYR A O 1
ATOM 4217 N N . GLN A 1 531 ? -1.128 15.242 13.314 1.00 78.00 531 GLN A N 1
ATOM 4218 C CA . GLN A 1 531 ? -1.859 16.372 13.910 1.00 78.00 531 GLN A CA 1
ATOM 4219 C C . GLN A 1 531 ? -3.364 16.311 13.611 1.00 78.00 531 GLN A C 1
ATOM 4221 O O . GLN A 1 531 ? -4.165 16.784 14.414 1.00 78.00 531 GLN A O 1
ATOM 4226 N N . ASN A 1 532 ? -3.754 15.711 12.482 1.00 70.88 532 ASN A N 1
ATOM 4227 C CA . ASN A 1 532 ? -5.156 15.528 12.105 1.00 70.88 532 ASN A CA 1
ATOM 4228 C C . ASN A 1 532 ? -5.842 14.374 12.867 1.00 70.88 532 ASN A C 1
ATOM 4230 O O . ASN A 1 532 ? -7.070 14.358 12.951 1.00 70.88 532 ASN A O 1
ATOM 4234 N N . CYS A 1 533 ? -5.091 13.391 13.387 1.00 67.25 533 CYS A N 1
ATOM 4235 C CA . CYS A 1 533 ? -5.641 12.105 13.838 1.00 67.25 533 CYS A CA 1
ATOM 4236 C C . CYS A 1 533 ? -5.016 11.570 15.140 1.00 67.25 533 CYS A C 1
ATOM 4238 O O . CYS A 1 533 ? -3.861 11.828 15.450 1.00 67.25 533 CYS A O 1
ATOM 4240 N N . GLN A 1 534 ? -5.735 10.682 15.841 1.00 45.50 534 GLN A N 1
ATOM 4241 C CA . GLN A 1 534 ? -5.125 9.703 16.755 1.00 45.50 534 GLN A CA 1
ATOM 4242 C C . GLN A 1 534 ? -5.301 8.287 16.171 1.00 45.50 534 GLN A C 1
ATOM 4244 O O . GLN A 1 534 ? -6.443 7.880 15.943 1.00 45.50 534 GLN A O 1
ATOM 4249 N N . PRO A 1 535 ? -4.217 7.544 15.876 1.00 34.03 535 PRO A N 1
ATOM 4250 C CA . PRO A 1 535 ? -4.295 6.331 15.059 1.00 34.03 535 PRO A CA 1
ATOM 4251 C C . PRO A 1 535 ? -4.870 5.113 15.807 1.00 34.03 535 PRO A C 1
ATOM 4253 O O . PRO A 1 535 ? -4.642 4.929 17.003 1.00 34.03 535 PRO A O 1
ATOM 4256 N N . ILE A 1 536 ? -5.562 4.234 15.071 1.00 31.27 536 ILE A N 1
ATOM 4257 C CA . ILE A 1 536 ? -5.952 2.873 15.481 1.00 31.27 536 ILE A CA 1
ATOM 4258 C C . ILE A 1 536 ? -5.344 1.912 14.455 1.00 31.27 536 ILE A C 1
ATOM 4260 O O . ILE A 1 536 ? -5.489 2.133 13.257 1.00 31.27 536 ILE A O 1
ATOM 4264 N N . ARG A 1 537 ? -4.644 0.871 14.919 1.00 34.28 537 ARG A N 1
ATOM 4265 C CA . ARG A 1 537 ? -3.984 -0.126 14.061 1.00 34.28 537 ARG A CA 1
ATOM 4266 C C . ARG A 1 537 ? -4.850 -1.382 13.933 1.00 34.28 537 ARG A C 1
ATOM 4268 O O . ARG A 1 537 ? -5.397 -1.847 14.935 1.00 34.28 537 ARG A O 1
ATOM 4275 N N . SER A 1 538 ? -4.954 -1.920 12.723 1.00 31.72 538 SER A N 1
ATOM 4276 C CA . SER A 1 538 ? -5.481 -3.258 12.437 1.00 31.72 538 SER A CA 1
ATOM 4277 C C . SER A 1 538 ? -4.334 -4.265 12.302 1.00 31.72 538 SER A C 1
ATOM 4279 O O . SER A 1 538 ? -3.163 -3.898 12.227 1.00 31.72 538 SER A O 1
ATOM 4281 N N . THR A 1 539 ? -4.673 -5.548 12.370 1.00 28.27 539 THR A N 1
ATOM 4282 C CA . THR A 1 539 ? -3.731 -6.670 12.452 1.00 28.27 539 THR A CA 1
ATOM 4283 C C . THR A 1 539 ? -4.301 -7.861 11.693 1.00 28.27 539 THR A C 1
ATOM 4285 O O . THR A 1 539 ? -5.467 -8.210 11.906 1.00 28.27 539 THR A O 1
ATOM 4288 N N . ASP A 1 540 ? -3.465 -8.497 10.875 1.00 34.44 540 ASP A N 1
ATOM 4289 C CA . ASP A 1 540 ? -3.881 -9.421 9.814 1.00 34.44 540 ASP A CA 1
ATOM 4290 C C . ASP A 1 540 ? -3.586 -10.910 10.097 1.00 34.44 540 ASP A C 1
ATOM 4292 O O . ASP A 1 540 ? -3.000 -11.264 11.120 1.00 34.44 540 ASP A O 1
ATOM 4296 N N . ALA A 1 541 ? -4.018 -11.798 9.184 1.00 27.80 541 ALA A N 1
ATOM 4297 C CA . ALA A 1 541 ? -4.235 -13.241 9.393 1.00 27.80 541 ALA A CA 1
ATOM 4298 C C . ALA A 1 541 ? -3.315 -14.214 8.602 1.00 27.80 541 ALA A C 1
ATOM 4300 O O . ALA A 1 541 ? -2.734 -13.863 7.588 1.00 27.80 541 ALA A O 1
ATOM 4301 N N . ARG A 1 542 ? -3.218 -15.465 9.089 1.00 45.38 542 ARG A N 1
ATOM 4302 C CA . ARG A 1 542 ? -2.238 -16.546 8.792 1.00 45.38 542 ARG A CA 1
ATOM 4303 C C . ARG A 1 542 ? -2.422 -17.335 7.492 1.00 45.38 542 ARG A C 1
ATOM 4305 O O . ARG A 1 542 ? -3.548 -17.630 7.117 1.00 45.38 542 ARG A O 1
ATOM 4312 N N . LEU A 1 543 ? -1.298 -17.828 6.948 1.00 35.00 543 LEU A N 1
ATOM 4313 C CA . LEU A 1 543 ? -1.212 -18.973 6.029 1.00 35.00 543 LEU A CA 1
ATOM 4314 C C . LEU A 1 543 ? -0.376 -20.103 6.684 1.00 35.00 543 LEU A C 1
ATOM 4316 O O . LEU A 1 543 ? 0.686 -19.816 7.240 1.00 35.00 543 LEU A O 1
ATOM 4320 N N . PRO A 1 544 ? -0.840 -21.366 6.720 1.00 40.88 544 PRO A N 1
ATOM 4321 C CA . PRO A 1 544 ? 0.005 -22.513 7.068 1.00 40.88 544 PRO A CA 1
ATOM 4322 C C . PRO A 1 544 ? 0.987 -22.838 5.927 1.00 40.88 544 PRO A C 1
ATOM 4324 O O . PRO A 1 544 ? 0.794 -22.388 4.802 1.00 40.88 544 PRO A O 1
ATOM 4327 N N . GLU A 1 545 ? 2.021 -23.642 6.196 1.00 51.16 545 GLU A N 1
ATOM 4328 C CA . GLU A 1 545 ? 2.824 -24.249 5.125 1.00 51.16 545 GLU A CA 1
ATOM 4329 C C . GLU A 1 545 ? 1.898 -25.139 4.276 1.00 51.16 545 GLU A C 1
ATOM 4331 O O . GLU A 1 545 ? 1.299 -26.093 4.772 1.00 51.16 545 GLU A O 1
ATOM 4336 N N . PHE A 1 546 ? 1.693 -24.759 3.012 1.00 55.59 546 PHE A N 1
ATOM 4337 C CA . PHE A 1 546 ? 0.742 -25.405 2.102 1.00 55.59 546 PHE A CA 1
ATOM 4338 C C . PHE A 1 546 ? 1.201 -26.785 1.617 1.00 55.59 546 PHE A C 1
ATOM 4340 O O . PHE A 1 546 ? 0.396 -27.531 1.050 1.00 55.59 546 PHE A O 1
ATOM 4347 N N . ASP A 1 547 ? 2.475 -27.117 1.821 1.00 57.19 547 ASP A N 1
ATOM 4348 C CA . ASP A 1 547 ? 3.129 -28.321 1.296 1.00 57.19 547 ASP A CA 1
ATOM 4349 C C . ASP A 1 547 ? 2.436 -29.592 1.789 1.00 57.19 547 ASP A C 1
ATOM 4351 O O . ASP A 1 547 ? 2.069 -30.452 0.984 1.00 57.19 547 ASP A O 1
ATOM 4355 N N . ASP A 1 548 ? 2.060 -29.622 3.070 1.00 56.38 548 ASP A N 1
ATOM 4356 C CA . ASP A 1 548 ? 1.315 -30.734 3.658 1.00 56.38 548 ASP A CA 1
ATOM 4357 C C . ASP A 1 548 ? -0.043 -30.980 2.974 1.00 56.38 548 ASP A C 1
ATOM 4359 O O . ASP A 1 548 ? -0.484 -32.125 2.897 1.00 56.38 548 ASP A O 1
ATOM 4363 N N . LEU A 1 549 ? -0.732 -29.960 2.443 1.00 57.12 549 LEU A N 1
ATOM 4364 C CA . LEU A 1 549 ? -2.060 -30.132 1.823 1.00 57.12 549 LEU A CA 1
ATOM 4365 C C . LEU A 1 549 ? -1.990 -30.856 0.475 1.00 57.12 549 LEU A C 1
ATOM 4367 O O . LEU A 1 549 ? -2.871 -31.659 0.153 1.00 57.12 549 LEU A O 1
ATOM 4371 N N . VAL A 1 550 ? -0.951 -30.583 -0.316 1.00 58.09 550 VAL A N 1
ATOM 4372 C CA . VAL A 1 550 ? -0.756 -31.228 -1.621 1.00 58.09 550 VAL A CA 1
ATOM 4373 C C . VAL A 1 550 ? -0.111 -32.600 -1.438 1.00 58.09 550 VAL A C 1
ATOM 4375 O O . VAL A 1 550 ? -0.605 -33.585 -1.999 1.00 58.09 550 VAL A O 1
ATOM 4378 N N . ASP A 1 551 ? 0.916 -32.691 -0.593 1.00 62.81 551 ASP A N 1
ATOM 4379 C CA . ASP A 1 551 ? 1.695 -33.916 -0.396 1.00 62.81 551 ASP A CA 1
ATOM 4380 C C . ASP A 1 551 ? 0.905 -35.002 0.348 1.00 62.81 551 ASP A C 1
ATOM 4382 O O . ASP A 1 551 ? 1.008 -36.188 0.014 1.00 62.81 551 ASP A O 1
ATOM 4386 N N . SER A 1 552 ? 0.026 -34.620 1.284 1.00 58.88 552 SER A N 1
ATOM 4387 C CA . SER A 1 552 ? -0.869 -35.561 1.982 1.00 58.88 552 SER A CA 1
ATOM 4388 C C . SER A 1 552 ? -2.022 -36.088 1.121 1.00 58.88 552 SER A C 1
ATOM 4390 O O . SER A 1 552 ? -2.753 -36.981 1.556 1.00 58.88 552 SER A O 1
ATOM 4392 N N . LYS A 1 553 ? -2.199 -35.565 -0.103 1.00 67.31 553 LYS A N 1
ATOM 4393 C CA . LYS A 1 553 ? -3.350 -35.837 -0.983 1.00 67.31 553 LYS A CA 1
ATOM 4394 C C . LYS A 1 553 ? -4.697 -35.572 -0.304 1.00 67.31 553 LYS A C 1
ATOM 4396 O O . LYS A 1 553 ? -5.662 -36.285 -0.595 1.00 67.31 553 LYS A O 1
ATOM 4401 N N . ALA A 1 554 ? -4.771 -34.542 0.539 1.00 74.19 554 ALA A N 1
ATOM 4402 C CA . ALA A 1 554 ? -6.015 -34.119 1.169 1.00 74.19 554 ALA A CA 1
ATOM 4403 C C . ALA A 1 554 ? -7.152 -34.000 0.133 1.00 74.19 554 ALA A C 1
ATOM 4405 O O . ALA A 1 554 ? -6.941 -33.619 -1.029 1.00 74.19 554 ALA A O 1
ATOM 4406 N N . ASP A 1 555 ? -8.367 -34.366 0.533 1.00 82.00 555 ASP A N 1
ATOM 4407 C CA . ASP A 1 555 ? -9.584 -34.266 -0.282 1.00 82.00 555 ASP A CA 1
ATOM 4408 C C . ASP A 1 555 ? -10.269 -32.892 -0.161 1.00 82.00 555 ASP A C 1
ATOM 4410 O O . ASP A 1 555 ? -11.319 -32.662 -0.760 1.00 82.00 555 ASP A O 1
ATOM 4414 N N . HIS A 1 556 ? -9.626 -31.952 0.532 1.00 85.31 556 HIS A N 1
ATOM 4415 C CA . HIS A 1 556 ? -10.062 -30.577 0.737 1.00 85.31 556 HIS A CA 1
ATOM 4416 C C . HIS A 1 556 ? -8.943 -29.569 0.406 1.00 85.31 556 HIS A C 1
ATOM 4418 O O . HIS A 1 556 ? -7.780 -29.941 0.241 1.00 85.31 556 HIS A O 1
ATOM 4424 N N . GLY A 1 557 ? -9.301 -28.289 0.286 1.00 86.00 557 GLY A N 1
ATOM 4425 C CA . GLY A 1 557 ? -8.373 -27.160 0.165 1.00 86.00 557 GLY A CA 1
ATOM 4426 C C . GLY A 1 557 ? -7.923 -26.614 1.533 1.00 86.00 557 GLY A C 1
ATOM 4427 O O . GLY A 1 557 ? -8.072 -27.296 2.549 1.00 86.00 557 GLY A O 1
ATOM 4428 N N . PRO A 1 558 ? -7.379 -25.388 1.611 1.00 85.06 558 PRO A N 1
ATOM 4429 C CA . PRO A 1 558 ? -6.901 -24.807 2.861 1.00 85.06 558 PRO A CA 1
ATOM 4430 C C . PRO A 1 558 ? -7.986 -24.704 3.940 1.00 85.06 558 PRO A C 1
ATOM 4432 O O . PRO A 1 558 ? -9.161 -24.455 3.658 1.00 85.06 558 PRO A O 1
ATOM 4435 N N . VAL A 1 559 ? -7.572 -24.862 5.202 1.00 84.62 559 VAL A N 1
ATOM 4436 C CA . VAL A 1 559 ? -8.432 -24.646 6.374 1.00 84.62 559 VAL A CA 1
ATOM 4437 C C . VAL A 1 559 ? -8.130 -23.277 6.973 1.00 84.62 559 VAL A C 1
ATOM 4439 O O . VAL A 1 559 ? -7.091 -23.075 7.603 1.00 84.62 559 VAL A O 1
ATOM 4442 N N . TRP A 1 560 ? -9.069 -22.353 6.822 1.00 84.00 560 TRP A N 1
ATOM 4443 C CA . TRP A 1 560 ? -9.030 -21.020 7.407 1.00 84.00 560 TRP A CA 1
ATOM 4444 C C . TRP A 1 560 ? -9.395 -21.087 8.889 1.00 84.00 560 TRP A C 1
ATOM 4446 O O . TRP A 1 560 ? -10.407 -21.682 9.271 1.00 84.00 560 TRP A O 1
ATOM 4456 N N . ARG A 1 561 ? -8.566 -20.477 9.740 1.00 83.38 561 ARG A N 1
ATOM 4457 C CA . ARG A 1 561 ? -8.699 -20.511 11.204 1.00 83.38 561 ARG A CA 1
ATOM 4458 C C . ARG A 1 561 ? -8.757 -19.106 11.778 1.00 83.38 561 ARG A C 1
ATOM 4460 O O . ARG A 1 561 ? -8.052 -18.209 11.322 1.00 83.38 561 ARG A O 1
ATOM 4467 N N . LYS A 1 562 ? -9.528 -18.935 12.852 1.00 82.00 562 LYS A N 1
ATOM 4468 C CA . LYS A 1 562 ? -9.428 -17.742 13.692 1.00 82.00 562 LYS A CA 1
ATOM 4469 C C . LYS A 1 562 ? -8.082 -17.789 14.411 1.00 82.00 562 LYS A C 1
ATOM 4471 O O . LYS A 1 562 ? -7.889 -18.638 15.280 1.00 82.00 562 LYS A O 1
ATOM 4476 N N . LEU A 1 563 ? -7.184 -16.872 14.050 1.00 76.62 563 LEU A N 1
ATOM 4477 C CA . LEU A 1 563 ? -5.849 -16.797 14.637 1.00 76.62 563 LEU A CA 1
ATOM 4478 C C . LEU A 1 563 ? -5.906 -16.330 16.094 1.00 76.62 563 LEU A C 1
ATOM 4480 O O . LEU A 1 563 ? -5.425 -17.021 16.985 1.00 76.62 563 LEU A O 1
ATOM 4484 N N . TYR A 1 564 ? -6.520 -15.172 16.345 1.00 79.69 564 TYR A N 1
ATOM 4485 C CA . TYR A 1 564 ? -6.644 -14.631 17.694 1.00 79.69 564 TYR A CA 1
ATOM 4486 C C . TYR A 1 564 ? -7.791 -13.620 17.812 1.00 79.69 564 TYR A C 1
ATOM 4488 O O . TYR A 1 564 ? -8.546 -13.369 16.873 1.00 79.69 564 TYR A O 1
ATOM 4496 N N . SER A 1 565 ? -7.954 -13.076 19.013 1.00 86.12 565 SER A N 1
ATOM 4497 C CA . SER A 1 565 ? -8.854 -11.974 19.340 1.00 86.12 565 SER A CA 1
ATOM 4498 C C . SER A 1 565 ? -8.052 -10.987 20.173 1.00 86.12 565 SER A C 1
ATOM 4500 O O . SER A 1 565 ? -7.551 -11.362 21.229 1.00 86.12 565 SER A O 1
ATOM 4502 N N . ALA A 1 566 ? -7.913 -9.739 19.718 1.00 85.69 566 ALA A N 1
ATOM 4503 C CA . ALA A 1 566 ? -7.052 -8.755 20.382 1.00 85.69 566 ALA A CA 1
ATOM 4504 C C . ALA A 1 566 ? -7.391 -8.580 21.871 1.00 85.69 566 ALA A C 1
ATOM 4506 O O . ALA A 1 566 ? -6.496 -8.530 22.707 1.00 85.69 566 ALA A O 1
ATOM 4507 N N . ARG A 1 567 ? -8.683 -8.566 22.218 1.00 88.88 567 ARG A N 1
ATOM 4508 C CA . ARG A 1 567 ? -9.121 -8.482 23.616 1.00 88.88 567 ARG A CA 1
ATOM 4509 C C . ARG A 1 567 ? -8.742 -9.719 24.423 1.00 88.88 567 ARG A C 1
ATOM 4511 O O . ARG A 1 567 ? -8.296 -9.573 25.553 1.00 88.88 567 ARG A O 1
ATOM 4518 N N . ASP A 1 568 ? -8.939 -10.911 23.866 1.00 87.81 568 ASP A N 1
ATOM 4519 C CA . ASP A 1 568 ? -8.671 -12.157 24.593 1.00 87.81 568 ASP A CA 1
ATOM 4520 C C . ASP A 1 568 ? -7.163 -12.363 24.790 1.00 87.81 568 ASP A C 1
ATOM 4522 O O . ASP A 1 568 ? -6.740 -12.858 25.830 1.00 87.81 568 ASP A O 1
ATOM 4526 N N . THR A 1 569 ? -6.354 -11.943 23.814 1.00 87.75 569 THR A N 1
ATOM 4527 C CA . THR A 1 569 ? -4.892 -12.067 23.841 1.00 87.75 569 THR A CA 1
ATOM 4528 C C . THR A 1 569 ? -4.222 -10.998 24.706 1.00 87.75 569 THR A C 1
ATOM 4530 O O . THR A 1 569 ? -3.288 -11.313 25.435 1.00 87.75 569 THR A O 1
ATOM 4533 N N . TYR A 1 570 ? -4.684 -9.745 24.643 1.00 92.50 570 TYR A N 1
ATOM 4534 C CA . TYR A 1 570 ? -3.976 -8.596 25.230 1.00 92.50 570 TYR A CA 1
ATOM 4535 C C . TYR A 1 570 ? -4.726 -7.896 26.366 1.00 92.50 570 TYR A C 1
ATOM 4537 O O . TYR A 1 570 ? -4.197 -6.969 26.968 1.00 92.50 570 TYR A O 1
ATOM 4545 N N . GLY A 1 571 ? -5.958 -8.303 26.669 1.00 94.06 571 GLY A N 1
ATOM 4546 C CA . GLY A 1 571 ? -6.834 -7.588 27.596 1.00 94.06 571 GLY A CA 1
ATOM 4547 C C . GLY A 1 571 ? -6.591 -7.842 29.080 1.00 94.06 571 GLY A C 1
ATOM 4548 O O . GLY A 1 571 ? -7.481 -7.522 29.858 1.00 94.06 571 GLY A O 1
ATOM 4549 N N . ASP A 1 572 ? -5.465 -8.425 29.485 1.00 96.56 572 ASP A N 1
ATOM 4550 C CA . ASP A 1 572 ? -5.090 -8.602 30.894 1.00 96.56 572 ASP A CA 1
ATOM 4551 C C . ASP A 1 572 ? -3.850 -7.767 31.217 1.00 96.56 572 ASP A C 1
ATOM 4553 O O . ASP A 1 572 ? -2.779 -8.025 30.668 1.00 96.56 572 ASP A O 1
ATOM 4557 N N . PHE A 1 573 ? -4.016 -6.793 32.110 1.00 97.38 573 PHE A N 1
ATOM 4558 C CA . PHE A 1 573 ? -3.033 -5.773 32.478 1.00 97.38 573 PHE A CA 1
ATOM 4559 C C . PHE A 1 573 ? -2.474 -5.978 33.897 1.00 97.38 573 PHE A C 1
ATOM 4561 O O . PHE A 1 573 ? -2.175 -5.021 34.612 1.00 97.38 573 PHE A O 1
ATOM 4568 N N . HIS A 1 574 ? -2.411 -7.222 34.379 1.00 97.88 574 HIS A N 1
ATOM 4569 C CA . HIS A 1 574 ? -2.046 -7.493 35.771 1.00 97.88 574 HIS A CA 1
ATOM 4570 C C . HIS A 1 574 ? -0.632 -7.025 36.140 1.00 97.88 574 HIS A C 1
ATOM 4572 O O . HIS A 1 574 ? -0.433 -6.592 37.277 1.00 97.88 574 HIS A O 1
ATOM 4578 N N . ALA A 1 575 ? 0.340 -7.081 35.220 1.00 97.38 575 ALA A N 1
ATOM 4579 C CA . ALA A 1 575 ? 1.724 -6.733 35.533 1.00 97.38 575 ALA A CA 1
ATOM 4580 C C . ALA A 1 575 ? 1.899 -5.214 35.675 1.00 97.38 575 ALA A C 1
ATOM 4582 O O . ALA A 1 575 ? 2.512 -4.745 36.635 1.00 97.38 575 ALA A O 1
ATOM 4583 N N . SER A 1 576 ? 1.299 -4.429 34.778 1.00 97.12 576 SER A N 1
ATOM 4584 C CA . SER A 1 576 ? 1.293 -2.963 34.849 1.00 97.12 576 SER A CA 1
ATOM 4585 C C . SER A 1 576 ? 0.502 -2.445 36.050 1.00 97.12 576 SER A C 1
ATOM 4587 O O . SER A 1 576 ? 0.935 -1.481 36.687 1.00 97.12 576 SER A O 1
ATOM 4589 N N . VAL A 1 577 ? -0.596 -3.111 36.430 1.00 96.88 577 VAL A N 1
ATOM 4590 C CA . VAL A 1 577 ? -1.331 -2.821 37.674 1.00 96.88 577 VAL A CA 1
ATOM 4591 C C . VAL A 1 577 ? -0.462 -3.098 38.902 1.00 96.88 577 VAL A C 1
ATOM 4593 O O . VAL A 1 577 ? -0.341 -2.233 39.768 1.00 96.88 577 VAL A O 1
ATOM 4596 N N . GLN A 1 578 ? 0.196 -4.259 38.973 1.00 97.44 578 GLN A N 1
ATOM 4597 C CA . GLN A 1 578 ? 1.077 -4.612 40.092 1.00 97.44 578 GLN A CA 1
ATOM 4598 C C . GLN A 1 578 ? 2.280 -3.662 40.210 1.00 97.44 578 GLN A C 1
ATOM 4600 O O . GLN A 1 578 ? 2.689 -3.320 41.319 1.00 97.44 578 GLN A O 1
ATOM 4605 N N . ALA A 1 579 ? 2.826 -3.211 39.080 1.00 96.88 579 ALA A N 1
ATOM 4606 C CA . ALA A 1 579 ? 3.925 -2.251 39.018 1.00 96.88 579 ALA A CA 1
ATOM 4607 C C . ALA A 1 579 ? 3.483 -0.785 39.198 1.00 96.88 579 ALA A C 1
ATOM 4609 O O . ALA A 1 579 ? 4.329 0.107 39.153 1.00 96.88 579 ALA A O 1
ATOM 4610 N N . ASN A 1 580 ? 2.183 -0.518 39.381 1.00 95.12 580 ASN A N 1
ATOM 4611 C CA . ASN A 1 580 ? 1.610 0.829 39.469 1.00 95.12 580 ASN A CA 1
ATOM 4612 C C . ASN A 1 580 ? 1.983 1.727 38.265 1.00 95.12 580 ASN A C 1
ATOM 4614 O O . ASN A 1 580 ? 2.285 2.909 38.422 1.00 95.12 580 ASN A O 1
ATOM 4618 N N . SER A 1 581 ? 1.996 1.137 37.065 1.00 95.06 581 SER A N 1
ATOM 4619 C CA . SER A 1 581 ? 2.343 1.793 35.792 1.00 95.06 581 SER A CA 1
ATOM 4620 C C . SER A 1 581 ? 1.174 1.886 34.803 1.00 95.06 581 SER A C 1
ATOM 4622 O O . SER A 1 581 ? 1.274 2.615 33.823 1.00 95.06 581 SER A O 1
ATOM 4624 N N . TYR A 1 582 ? 0.048 1.212 35.065 1.00 94.06 582 TYR A N 1
ATOM 4625 C CA . TYR A 1 582 ? -1.165 1.325 34.248 1.00 94.06 582 TYR A CA 1
ATOM 4626 C C . TYR A 1 582 ? -1.743 2.752 34.277 1.00 94.06 582 TYR A C 1
ATOM 4628 O O . TYR A 1 582 ? -2.071 3.271 35.347 1.00 94.06 582 TYR A O 1
ATOM 4636 N N . SER A 1 583 ? -1.917 3.368 33.101 1.00 90.06 583 SER A N 1
ATOM 4637 C CA . SER A 1 583 ? -2.246 4.801 32.985 1.00 90.06 583 SER A CA 1
ATOM 4638 C C . SER A 1 583 ? -3.452 5.142 32.091 1.00 90.06 583 SER A C 1
ATOM 4640 O O . SER A 1 583 ? -3.806 6.310 31.942 1.00 90.06 583 SER A O 1
ATOM 4642 N N . ALA A 1 584 ? -4.150 4.149 31.527 1.00 85.81 584 ALA A N 1
ATOM 4643 C CA . ALA A 1 584 ? -5.145 4.370 30.465 1.00 85.81 584 ALA A CA 1
ATOM 4644 C C . ALA A 1 584 ? -6.479 5.022 30.887 1.00 85.81 584 ALA A C 1
ATOM 4646 O O . ALA A 1 584 ? -7.353 5.225 30.040 1.00 85.81 584 ALA A O 1
ATOM 4647 N N . GLY A 1 585 ? -6.674 5.335 32.173 1.00 83.56 585 GLY A N 1
ATOM 4648 C CA . GLY A 1 585 ? -7.861 6.046 32.673 1.00 83.56 585 GLY A CA 1
ATOM 4649 C C . GLY A 1 585 ? -9.191 5.288 32.531 1.00 83.56 585 GLY A C 1
ATOM 4650 O O . GLY A 1 585 ? -10.253 5.863 32.760 1.00 83.56 585 GLY A O 1
ATOM 4651 N N . VAL A 1 586 ? -9.153 4.008 32.151 1.00 87.69 586 VAL A N 1
ATOM 4652 C CA . VAL A 1 586 ? -10.314 3.111 32.100 1.00 87.69 586 VAL A CA 1
ATOM 4653 C C . VAL A 1 586 ? -10.294 2.222 33.339 1.00 87.69 586 VAL A C 1
ATOM 4655 O O . VAL A 1 586 ? -9.275 1.602 33.639 1.00 87.69 586 VAL A O 1
ATOM 4658 N N . ASN A 1 587 ? -11.419 2.145 34.051 1.00 90.62 587 ASN A N 1
ATOM 4659 C CA . ASN A 1 587 ? -11.564 1.244 35.1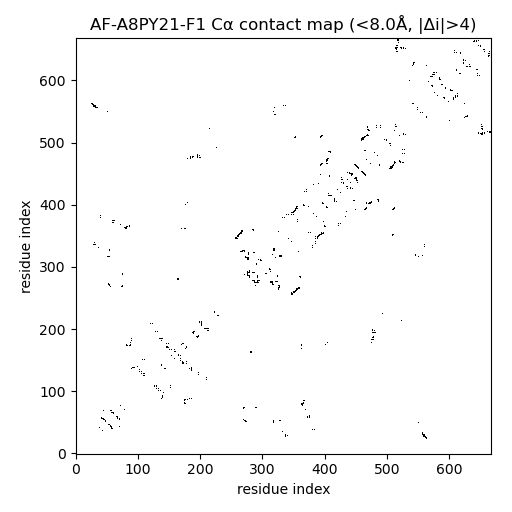93 1.00 90.62 587 ASN A CA 1
ATOM 4660 C C . ASN A 1 587 ? -11.569 -0.208 34.703 1.00 90.62 587 ASN A C 1
ATOM 4662 O O . ASN A 1 587 ? -12.439 -0.577 33.918 1.00 90.62 587 ASN A O 1
ATOM 4666 N N . LEU A 1 588 ? -10.606 -1.009 35.155 1.00 94.25 588 LEU A N 1
ATOM 4667 C CA . LEU A 1 588 ? -10.486 -2.422 34.797 1.00 94.25 588 LEU A CA 1
ATOM 4668 C C . LEU A 1 588 ? -11.497 -3.294 35.564 1.00 94.25 588 LEU A C 1
ATOM 4670 O O . LEU A 1 588 ? -11.919 -2.956 36.669 1.00 94.25 588 LEU A O 1
ATOM 4674 N N . ASP A 1 589 ? -11.851 -4.443 34.987 1.00 94.25 589 ASP A N 1
ATOM 4675 C CA . ASP A 1 589 ? -12.557 -5.535 35.667 1.00 94.25 589 ASP A CA 1
ATOM 4676 C C . ASP A 1 589 ? -11.518 -6.451 36.336 1.00 94.25 589 ASP A C 1
ATOM 4678 O O . ASP A 1 589 ? -10.934 -7.343 35.709 1.00 94.25 589 ASP A O 1
ATOM 4682 N N . GLY A 1 590 ? -11.179 -6.135 37.590 1.00 94.94 590 GLY A N 1
ATOM 4683 C CA . GLY A 1 590 ? -9.987 -6.667 38.249 1.00 94.94 590 GLY A CA 1
ATOM 4684 C C . GLY A 1 590 ? -8.725 -6.127 37.574 1.00 94.94 590 GLY A C 1
ATOM 4685 O O . GLY A 1 590 ? -8.390 -4.957 37.733 1.00 94.94 590 GLY A O 1
ATOM 4686 N N . THR A 1 591 ? -8.042 -6.967 36.796 1.00 96.12 591 THR A N 1
ATOM 4687 C CA . THR A 1 591 ? -6.890 -6.578 35.959 1.00 96.12 591 THR A CA 1
ATOM 4688 C C . THR A 1 591 ? -7.225 -6.546 34.468 1.00 96.12 591 THR A C 1
ATOM 4690 O O . THR A 1 591 ? -6.354 -6.267 33.647 1.00 96.12 591 THR A O 1
ATOM 4693 N N . LYS A 1 592 ? -8.472 -6.848 34.084 1.00 96.88 592 LYS A N 1
ATOM 4694 C CA . LYS A 1 592 ? -8.851 -7.063 32.684 1.00 96.88 592 LYS A CA 1
ATOM 4695 C C . LYS A 1 592 ? -9.548 -5.860 32.063 1.00 96.88 592 LYS A C 1
ATOM 4697 O O . LYS A 1 592 ? -10.316 -5.160 32.720 1.00 96.88 592 LYS A O 1
ATOM 4702 N N . TRP A 1 593 ? -9.334 -5.652 30.765 1.00 94.62 593 TRP A N 1
ATOM 4703 C CA . TRP A 1 593 ? -10.057 -4.643 29.995 1.00 94.62 593 TRP A CA 1
ATOM 4704 C C . TRP A 1 593 ? -11.565 -4.947 30.000 1.00 94.62 593 TRP A C 1
ATOM 4706 O O . TRP A 1 593 ? -11.957 -6.061 29.621 1.00 94.62 593 TRP A O 1
ATOM 4716 N N . PRO A 1 594 ? -12.437 -3.987 30.356 1.00 92.19 594 PRO A N 1
ATOM 4717 C CA . PRO A 1 594 ? -13.875 -4.234 30.426 1.00 92.19 594 PRO A CA 1
ATOM 4718 C C . PRO A 1 594 ? -14.451 -4.677 29.082 1.00 92.19 594 PRO A C 1
ATOM 4720 O O . PRO A 1 594 ? -14.157 -4.083 28.045 1.00 92.19 594 PRO A O 1
ATOM 4723 N N . LYS A 1 595 ? -15.321 -5.695 29.077 1.00 88.44 595 LYS A N 1
ATOM 4724 C CA . LYS A 1 595 ? -15.916 -6.246 27.840 1.00 88.44 595 LYS A CA 1
ATOM 4725 C C . LYS A 1 595 ? -16.698 -5.213 27.020 1.00 88.44 595 LYS A C 1
ATOM 4727 O O . LYS A 1 595 ? -16.710 -5.301 25.798 1.00 88.44 595 LYS A O 1
ATOM 4732 N N . ASN A 1 596 ? -17.324 -4.251 27.690 1.00 86.44 596 ASN A N 1
ATOM 4733 C CA . ASN A 1 596 ? -18.087 -3.155 27.092 1.00 86.44 596 ASN A CA 1
ATOM 4734 C C . ASN A 1 596 ? -17.223 -1.944 26.686 1.00 86.44 596 ASN A C 1
ATOM 4736 O O . ASN A 1 596 ? -17.742 -1.025 26.058 1.00 86.44 596 ASN A O 1
ATOM 4740 N N . ALA A 1 597 ? -15.926 -1.926 27.020 1.00 86.81 597 ALA A N 1
ATOM 4741 C CA . ALA A 1 597 ? -15.007 -0.868 26.607 1.00 86.81 597 ALA A CA 1
ATOM 4742 C C . ALA A 1 597 ? -14.388 -1.181 25.226 1.00 86.81 597 ALA A C 1
ATOM 4744 O O . ALA A 1 597 ? -13.973 -2.320 24.985 1.00 86.81 597 ALA A O 1
ATOM 4745 N N . PRO A 1 598 ? -14.283 -0.205 24.307 1.00 84.69 598 PRO A N 1
ATOM 4746 C CA . PRO A 1 598 ? -13.699 -0.375 22.980 1.00 84.69 598 PRO A CA 1
ATOM 4747 C C . PRO A 1 598 ? -12.187 -0.611 23.060 1.00 84.69 598 PRO A C 1
ATOM 4749 O O . PRO A 1 598 ? -11.543 -0.257 24.044 1.00 84.69 598 PRO A O 1
ATOM 4752 N N . LEU A 1 599 ? -11.614 -1.179 22.000 1.00 88.56 599 LEU A N 1
ATOM 4753 C CA . LEU A 1 599 ? -10.163 -1.327 21.835 1.00 88.56 599 LEU A CA 1
ATOM 4754 C C . LEU A 1 599 ? -9.592 -0.092 21.116 1.00 88.56 599 LEU A C 1
ATOM 4756 O O . LEU A 1 599 ? -9.138 -0.165 19.978 1.00 88.56 599 LEU A O 1
ATOM 4760 N N . ASN A 1 600 ? -9.734 1.072 21.745 1.00 84.06 600 ASN A N 1
ATOM 4761 C CA . ASN A 1 600 ? -9.310 2.364 21.198 1.00 84.06 600 ASN A CA 1
ATOM 4762 C C . ASN A 1 600 ? -7.828 2.657 21.523 1.00 84.06 600 ASN A C 1
ATOM 4764 O O . ASN A 1 600 ? -7.107 1.800 22.031 1.00 84.06 600 ASN A O 1
ATOM 4768 N N . GLY A 1 601 ? -7.368 3.885 21.265 1.00 83.31 601 GLY A N 1
ATOM 4769 C CA . GLY A 1 601 ? -5.989 4.290 21.560 1.00 83.31 601 GLY A CA 1
ATOM 4770 C C . GLY A 1 601 ? -5.563 4.079 23.020 1.00 83.31 601 GLY A C 1
ATOM 4771 O O . GLY A 1 601 ? -4.417 3.713 23.259 1.00 83.31 601 GLY A O 1
ATOM 4772 N N . THR A 1 602 ? -6.469 4.217 23.999 1.00 88.00 602 THR A N 1
ATOM 4773 C CA . THR A 1 602 ? -6.111 4.002 25.412 1.00 88.00 602 THR A CA 1
ATOM 4774 C C . THR A 1 602 ? -5.888 2.526 25.741 1.00 88.00 602 THR A C 1
ATOM 4776 O O . THR A 1 602 ? -5.002 2.224 26.534 1.00 88.00 602 THR A O 1
ATOM 4779 N N . PHE A 1 603 ? -6.606 1.601 25.089 1.00 92.75 603 PHE A N 1
ATOM 4780 C CA . PHE A 1 603 ? -6.328 0.163 25.193 1.00 92.75 603 PHE A CA 1
ATOM 4781 C C . PHE A 1 603 ? -4.917 -0.174 24.697 1.00 92.75 603 PHE A C 1
ATOM 4783 O O . PHE A 1 603 ? -4.158 -0.849 25.388 1.00 92.75 603 PHE A O 1
ATOM 4790 N N . TRP A 1 604 ? -4.555 0.312 23.507 1.00 91.25 604 TRP A N 1
ATOM 4791 C CA . TRP A 1 604 ? -3.247 0.030 22.915 1.00 91.25 604 TRP A CA 1
ATOM 4792 C C . TRP A 1 604 ? -2.104 0.719 23.669 1.00 91.25 604 TRP A C 1
ATOM 4794 O O . TRP A 1 604 ? -1.038 0.128 23.812 1.00 91.25 604 TRP A O 1
ATOM 4804 N N . ALA A 1 605 ? -2.336 1.910 24.228 1.00 90.62 605 ALA A N 1
ATOM 4805 C CA . ALA A 1 605 ? -1.393 2.551 25.143 1.00 90.62 605 ALA A CA 1
ATOM 4806 C C . ALA A 1 605 ? -1.188 1.718 26.424 1.00 90.62 605 ALA A C 1
ATOM 4808 O O . ALA A 1 605 ? -0.048 1.398 26.754 1.00 90.62 605 ALA A O 1
ATOM 4809 N N . ALA A 1 606 ? -2.264 1.259 27.079 1.00 94.19 606 ALA A N 1
ATOM 4810 C CA . ALA A 1 606 ? -2.153 0.349 28.226 1.00 94.19 606 ALA A CA 1
ATOM 4811 C C . ALA A 1 606 ? -1.418 -0.950 27.878 1.00 94.19 606 ALA A C 1
ATOM 4813 O O . ALA A 1 606 ? -0.647 -1.452 28.692 1.00 94.19 606 ALA A O 1
ATOM 4814 N N . LEU A 1 607 ? -1.618 -1.492 26.671 1.00 94.88 607 LEU A N 1
ATOM 4815 C CA . LEU A 1 607 ? -0.873 -2.668 26.225 1.00 94.88 607 LEU A CA 1
ATOM 4816 C C . LEU A 1 607 ? 0.627 -2.389 26.159 1.00 94.88 607 LEU A C 1
ATOM 4818 O O . LEU A 1 607 ? 1.413 -3.248 26.543 1.00 94.88 607 LEU A O 1
ATOM 4822 N N . THR A 1 608 ? 1.037 -1.201 25.717 1.00 93.69 608 THR A N 1
ATOM 4823 C CA . THR A 1 608 ? 2.461 -0.848 25.718 1.00 93.69 608 THR A CA 1
ATOM 4824 C C . THR A 1 608 ? 3.035 -0.705 27.130 1.00 93.69 608 THR A C 1
ATOM 4826 O O . THR A 1 608 ? 4.161 -1.142 27.351 1.00 93.69 608 THR A O 1
ATOM 4829 N N . ASP A 1 609 ? 2.259 -0.194 28.093 1.00 94.00 609 ASP A N 1
ATOM 4830 C CA . ASP A 1 609 ? 2.657 -0.146 29.512 1.00 94.00 609 ASP A CA 1
ATOM 4831 C C . ASP A 1 609 ? 2.804 -1.570 30.084 1.00 94.00 609 ASP A C 1
ATOM 4833 O O . ASP A 1 609 ? 3.764 -1.890 30.785 1.00 94.00 609 ASP A O 1
ATOM 4837 N N . GLU A 1 610 ? 1.882 -2.468 29.727 1.00 96.00 610 GLU A N 1
ATOM 4838 C CA . GLU A 1 610 ? 1.949 -3.882 30.095 1.00 96.00 610 GLU A CA 1
ATOM 4839 C C . GLU A 1 610 ? 3.140 -4.591 29.450 1.00 96.00 610 GLU A C 1
ATOM 4841 O O . GLU A 1 610 ? 3.820 -5.351 30.127 1.00 96.00 610 GLU A O 1
ATOM 4846 N N . MET A 1 611 ? 3.439 -4.332 28.176 1.00 94.19 611 MET A N 1
ATOM 4847 C CA . MET A 1 611 ? 4.593 -4.900 27.468 1.00 94.19 611 MET A CA 1
ATOM 4848 C C . MET A 1 611 ? 5.932 -4.494 28.098 1.00 94.19 611 MET A C 1
ATOM 4850 O O . MET A 1 611 ? 6.888 -5.267 28.039 1.00 94.19 611 MET A O 1
ATOM 4854 N N . GLU A 1 612 ? 6.019 -3.318 28.725 1.00 93.06 612 GLU A N 1
ATOM 4855 C CA . GLU A 1 612 ? 7.219 -2.902 29.464 1.00 93.06 612 GLU A CA 1
ATOM 4856 C C . GLU A 1 612 ? 7.449 -3.753 30.720 1.00 93.06 612 GLU A C 1
ATOM 4858 O O . GLU A 1 612 ? 8.600 -4.037 31.062 1.00 93.06 612 GLU A O 1
ATOM 4863 N N . GLN A 1 613 ? 6.372 -4.200 31.375 1.00 94.88 613 GLN A N 1
ATOM 4864 C CA . GLN A 1 613 ? 6.437 -5.096 32.536 1.00 94.88 613 GLN A CA 1
ATOM 4865 C C . GLN A 1 613 ? 6.447 -6.581 32.143 1.00 94.88 613 GLN A C 1
ATOM 4867 O O . GLN A 1 613 ? 6.979 -7.409 32.882 1.00 94.88 613 GLN A O 1
ATOM 4872 N N . ARG A 1 614 ? 5.900 -6.908 30.966 1.00 93.00 614 ARG A N 1
ATOM 4873 C CA . ARG A 1 614 ? 5.692 -8.259 30.434 1.00 93.00 614 ARG A CA 1
ATOM 4874 C C . ARG A 1 614 ? 6.229 -8.389 28.992 1.00 93.00 614 ARG A C 1
ATOM 4876 O O . ARG A 1 614 ? 5.438 -8.458 28.042 1.00 93.00 614 ARG A O 1
ATOM 4883 N N . PRO A 1 615 ? 7.566 -8.390 28.790 1.00 89.56 615 PRO A N 1
ATOM 4884 C CA . PRO A 1 615 ? 8.182 -8.330 27.459 1.00 89.56 615 PRO A CA 1
ATOM 4885 C C . PRO A 1 615 ? 7.825 -9.490 26.520 1.00 89.56 615 PRO A C 1
ATOM 4887 O O . PRO A 1 615 ? 7.902 -9.331 25.304 1.00 89.56 615 PRO A O 1
ATOM 4890 N N . GLU A 1 616 ? 7.400 -10.643 27.039 1.00 87.12 616 GLU A N 1
ATOM 4891 C CA . GLU A 1 616 ? 6.923 -11.776 26.237 1.00 87.12 616 GLU A CA 1
ATOM 4892 C C . GLU A 1 616 ? 5.653 -11.456 25.425 1.00 87.12 616 GLU A C 1
ATOM 4894 O O . GLU A 1 616 ? 5.386 -12.092 24.400 1.00 87.12 616 GLU A O 1
ATOM 4899 N N . LEU A 1 617 ? 4.884 -10.430 25.814 1.00 90.12 617 LEU A N 1
ATOM 4900 C CA . LEU A 1 617 ? 3.791 -9.930 24.980 1.00 90.12 617 LEU A CA 1
ATOM 4901 C C . LEU A 1 617 ? 4.293 -9.303 23.686 1.00 90.12 617 LEU A C 1
ATOM 4903 O O . LEU A 1 617 ? 3.563 -9.322 22.700 1.00 90.12 617 LEU A O 1
ATOM 4907 N N . VAL A 1 618 ? 5.511 -8.758 23.664 1.00 87.44 618 VAL A N 1
ATOM 4908 C CA . VAL A 1 618 ? 6.095 -8.220 22.433 1.00 87.44 618 VAL A CA 1
ATOM 4909 C C . VAL A 1 618 ? 6.439 -9.351 21.471 1.00 87.44 618 VAL A C 1
ATOM 4911 O O . VAL A 1 618 ? 6.179 -9.231 20.277 1.00 87.44 618 VAL A O 1
ATOM 4914 N N . GLU A 1 619 ? 6.953 -10.478 21.973 1.00 81.75 619 GLU A N 1
ATOM 4915 C CA . GLU A 1 619 ? 7.142 -11.675 21.145 1.00 81.75 619 GLU A CA 1
ATOM 4916 C C . GLU A 1 619 ? 5.794 -12.176 20.617 1.00 81.75 619 GLU A C 1
ATOM 4918 O O . GLU A 1 619 ? 5.670 -12.441 19.424 1.00 81.75 619 GLU A O 1
ATOM 4923 N N . THR A 1 620 ? 4.763 -12.217 21.467 1.00 83.69 620 THR A N 1
ATOM 4924 C CA . THR A 1 620 ? 3.395 -12.568 21.047 1.00 83.69 620 THR A CA 1
ATOM 4925 C C . THR A 1 620 ? 2.886 -11.621 19.958 1.00 83.69 620 THR A C 1
ATOM 4927 O O . THR A 1 620 ? 2.366 -12.083 18.947 1.00 83.69 620 THR A O 1
ATOM 4930 N N . PHE A 1 621 ? 3.088 -10.311 20.122 1.00 83.69 621 PHE A N 1
ATOM 4931 C CA . PHE A 1 621 ? 2.695 -9.286 19.157 1.00 83.69 621 PHE A CA 1
ATOM 4932 C C . PHE A 1 621 ? 3.418 -9.438 17.819 1.00 83.69 621 PHE A C 1
ATOM 4934 O O . PHE A 1 621 ? 2.768 -9.430 16.776 1.00 83.69 621 PHE A O 1
ATOM 4941 N N . ALA A 1 622 ? 4.732 -9.664 17.836 1.00 77.19 622 ALA A N 1
ATOM 4942 C CA . ALA A 1 622 ? 5.516 -9.929 16.632 1.00 77.19 622 ALA A CA 1
ATOM 4943 C C . ALA A 1 622 ? 5.077 -11.231 15.937 1.00 77.19 622 ALA A C 1
ATOM 4945 O O . ALA A 1 622 ? 4.941 -11.279 14.714 1.00 77.19 622 ALA A O 1
ATOM 4946 N N . LEU A 1 623 ? 4.803 -12.285 16.710 1.00 75.56 623 LEU A N 1
ATOM 4947 C CA . LEU A 1 623 ? 4.344 -13.567 16.188 1.00 75.56 623 LEU A CA 1
ATOM 4948 C C . LEU A 1 623 ? 2.965 -13.449 15.533 1.00 75.56 623 LEU A C 1
ATOM 4950 O O . LEU A 1 623 ? 2.815 -13.850 14.384 1.00 75.56 623 LEU A O 1
ATOM 4954 N N . VAL A 1 624 ? 1.962 -12.867 16.197 1.00 75.31 624 VAL A N 1
ATOM 4955 C CA . VAL A 1 624 ? 0.634 -12.722 15.574 1.00 75.31 624 VAL A CA 1
ATOM 4956 C C . VAL A 1 624 ? 0.629 -11.682 14.453 1.00 75.31 624 VAL A C 1
ATOM 4958 O O . VAL A 1 624 ? -0.098 -11.870 13.484 1.00 75.31 624 VAL A O 1
ATOM 4961 N N . GLY A 1 625 ? 1.468 -10.641 14.528 1.00 72.75 625 GLY A N 1
ATOM 4962 C CA . GLY A 1 625 ? 1.615 -9.625 13.478 1.00 72.75 625 GLY A CA 1
ATOM 4963 C C . GLY A 1 625 ? 2.238 -10.172 12.192 1.00 72.75 625 GLY A C 1
ATOM 4964 O O . GLY A 1 625 ? 1.830 -9.802 11.099 1.00 72.75 625 GLY A O 1
ATOM 4965 N N . THR A 1 626 ? 3.150 -11.138 12.309 1.00 69.94 626 THR A N 1
ATOM 4966 C CA . THR A 1 626 ? 3.671 -11.928 11.174 1.00 69.94 626 THR A CA 1
ATOM 4967 C C . THR A 1 626 ? 2.809 -13.147 10.861 1.00 69.94 626 THR A C 1
ATOM 4969 O O . THR A 1 626 ? 3.197 -14.022 10.084 1.00 69.94 626 THR A O 1
ATOM 4972 N N . ARG A 1 627 ? 1.630 -13.225 11.483 1.00 74.94 627 ARG A N 1
ATOM 4973 C CA . ARG A 1 627 ? 0.636 -14.269 11.271 1.00 74.94 627 ARG A CA 1
ATOM 4974 C C . ARG A 1 627 ? 1.170 -15.676 11.576 1.00 74.94 627 ARG A C 1
ATOM 4976 O O . ARG A 1 627 ? 0.773 -16.658 10.953 1.00 74.94 627 ARG A O 1
ATOM 4983 N N . MET A 1 628 ? 2.061 -15.763 12.564 1.00 70.88 628 MET A N 1
ATOM 4984 C CA . MET A 1 628 ? 2.798 -16.955 12.997 1.00 70.88 628 MET A CA 1
ATOM 4985 C C . MET A 1 628 ? 3.679 -17.560 11.895 1.00 70.88 628 MET A C 1
ATOM 4987 O O . MET A 1 628 ? 3.922 -18.767 11.903 1.00 70.88 628 MET A O 1
ATOM 4991 N N . SER A 1 629 ? 4.135 -16.744 10.939 1.00 71.25 629 SER A N 1
ATOM 4992 C CA . SER A 1 629 ? 4.994 -17.202 9.849 1.00 71.25 629 SER A CA 1
ATOM 4993 C C . SER A 1 629 ? 6.271 -17.864 10.393 1.00 71.25 629 SER A C 1
ATOM 4995 O O . SER A 1 629 ? 6.919 -17.305 11.283 1.00 71.25 629 SER A O 1
ATOM 4997 N N . PRO A 1 630 ? 6.678 -19.038 9.874 1.00 67.19 630 PRO A N 1
ATOM 4998 C CA . PRO A 1 630 ? 7.863 -19.748 10.360 1.00 67.19 630 PRO A CA 1
ATOM 4999 C C . PRO A 1 630 ? 9.169 -18.995 10.063 1.00 67.19 630 PRO A C 1
ATOM 5001 O O . PRO A 1 630 ? 10.160 -19.185 10.767 1.00 67.19 630 PRO A O 1
ATOM 5004 N N . ILE A 1 631 ? 9.159 -18.103 9.067 1.00 68.19 631 ILE A N 1
ATOM 5005 C CA . ILE A 1 631 ? 10.300 -17.253 8.694 1.00 68.19 631 ILE A CA 1
ATOM 5006 C C . ILE A 1 631 ? 10.314 -15.905 9.432 1.00 68.19 631 ILE A C 1
ATOM 5008 O O . ILE A 1 631 ? 11.229 -15.104 9.241 1.00 68.19 631 ILE A O 1
ATOM 5012 N N . ALA A 1 632 ? 9.321 -15.640 10.287 1.00 66.75 632 ALA A N 1
ATOM 5013 C CA . ALA A 1 632 ? 9.270 -14.425 11.084 1.00 66.75 632 ALA A CA 1
ATOM 5014 C C . ALA A 1 632 ? 10.436 -14.351 12.077 1.00 66.75 632 ALA A C 1
ATOM 5016 O O . ALA A 1 632 ? 10.715 -15.291 12.832 1.00 66.75 632 ALA A O 1
ATOM 5017 N N . ARG A 1 633 ? 11.092 -13.189 12.142 1.00 68.94 633 ARG A N 1
ATOM 5018 C CA . ARG A 1 633 ? 12.095 -12.925 13.177 1.00 68.94 633 ARG A CA 1
ATOM 5019 C C . ARG A 1 633 ? 11.419 -12.826 14.540 1.00 68.94 633 ARG A C 1
ATOM 5021 O O . ARG A 1 633 ? 10.413 -12.142 14.704 1.00 68.94 633 ARG A O 1
ATOM 5028 N N . ARG A 1 634 ? 12.004 -13.483 15.543 1.00 72.56 634 ARG A N 1
ATOM 5029 C CA . ARG A 1 634 ? 11.501 -13.434 16.921 1.00 72.56 634 ARG A CA 1
ATOM 5030 C C . ARG A 1 634 ? 12.202 -12.343 17.719 1.00 72.56 634 ARG A C 1
ATOM 5032 O O . ARG A 1 634 ? 13.430 -12.314 17.794 1.00 72.56 634 ARG A O 1
ATOM 5039 N N . CYS A 1 635 ? 11.411 -11.497 18.366 1.00 74.19 635 CYS A N 1
ATOM 5040 C CA . CYS A 1 635 ? 11.892 -10.459 19.266 1.00 74.19 635 CYS A CA 1
ATOM 5041 C C . CYS A 1 635 ? 12.184 -11.046 20.655 1.00 74.19 635 CYS A C 1
ATOM 5043 O O . CYS A 1 635 ? 11.308 -11.076 21.512 1.00 74.19 635 CYS A O 1
ATOM 5045 N N . LYS A 1 636 ? 13.396 -11.581 20.860 1.00 74.50 636 LYS A N 1
ATOM 5046 C CA . LYS A 1 636 ? 13.733 -12.357 22.073 1.00 74.50 636 LYS A CA 1
ATOM 5047 C C . LYS A 1 636 ? 14.457 -11.579 23.170 1.00 74.50 636 LYS A C 1
ATOM 5049 O O . LYS A 1 636 ? 14.549 -12.066 24.294 1.00 74.50 636 LYS A O 1
ATOM 5054 N N . ASP A 1 637 ? 15.016 -10.413 22.861 1.00 82.25 637 ASP A N 1
ATOM 5055 C CA . ASP A 1 637 ? 15.791 -9.630 23.823 1.00 82.25 637 ASP A CA 1
ATOM 5056 C C . ASP A 1 637 ? 15.087 -8.330 24.244 1.00 82.25 637 ASP A C 1
ATOM 5058 O O . ASP A 1 637 ? 14.173 -7.824 23.589 1.00 82.25 637 ASP A O 1
ATOM 5062 N N . LYS A 1 638 ? 15.537 -7.771 25.374 1.00 83.88 638 LYS A N 1
ATOM 5063 C CA . LYS A 1 638 ? 14.952 -6.560 25.965 1.00 83.88 638 LYS A CA 1
ATOM 5064 C C . LYS A 1 638 ? 15.113 -5.312 25.093 1.00 83.88 638 LYS A C 1
ATOM 5066 O O . LYS A 1 638 ? 14.282 -4.412 25.195 1.00 83.88 638 LYS A O 1
ATOM 5071 N N . LYS A 1 639 ? 16.173 -5.216 24.280 1.00 83.81 639 LYS A N 1
ATOM 5072 C CA . LYS A 1 639 ? 16.381 -4.055 23.399 1.00 83.81 639 LYS A CA 1
ATOM 5073 C C . LYS A 1 639 ? 15.361 -4.080 22.273 1.00 83.81 639 LYS A C 1
ATOM 5075 O O . LYS A 1 639 ? 14.703 -3.070 22.037 1.00 83.81 639 LYS A O 1
ATOM 5080 N N . CYS A 1 640 ? 15.156 -5.254 21.687 1.00 83.50 640 CYS A N 1
ATOM 5081 C CA . CYS A 1 640 ? 14.111 -5.482 20.711 1.00 83.50 640 CYS A CA 1
ATOM 5082 C C . CYS A 1 640 ? 12.725 -5.159 21.281 1.00 83.50 640 CYS A C 1
ATOM 5084 O O . CYS A 1 640 ? 11.975 -4.400 20.663 1.00 83.50 640 CYS A O 1
ATOM 5086 N N . ALA A 1 641 ? 12.410 -5.649 22.486 1.00 86.12 641 ALA A N 1
ATOM 5087 C CA . ALA A 1 641 ? 11.124 -5.380 23.126 1.00 86.12 641 ALA A CA 1
ATOM 5088 C C . ALA A 1 641 ? 10.884 -3.873 23.333 1.00 86.12 641 ALA A C 1
ATOM 5090 O O . ALA A 1 641 ? 9.833 -3.344 22.970 1.00 86.12 641 ALA A O 1
ATOM 5091 N N . LYS A 1 642 ? 11.899 -3.158 23.833 1.00 87.75 642 LYS A N 1
ATOM 5092 C CA . LYS A 1 642 ? 11.846 -1.704 24.037 1.00 87.75 642 LYS A CA 1
ATOM 5093 C C . LYS A 1 642 ? 11.666 -0.931 22.726 1.00 87.75 642 LYS A C 1
ATOM 5095 O O . LYS A 1 642 ? 10.902 0.032 22.688 1.00 87.75 642 LYS A O 1
ATOM 5100 N N . ALA A 1 643 ? 12.354 -1.336 21.660 1.00 84.94 643 ALA A N 1
ATOM 5101 C CA . ALA A 1 643 ? 12.224 -0.703 20.350 1.00 84.94 643 ALA A CA 1
ATOM 5102 C C . ALA A 1 643 ? 10.816 -0.895 19.770 1.00 84.94 643 ALA A C 1
ATOM 5104 O O . ALA A 1 643 ? 10.198 0.069 19.330 1.00 84.94 643 ALA A O 1
ATOM 5105 N N . ASN A 1 644 ? 10.273 -2.110 19.852 1.00 84.06 644 ASN A N 1
ATOM 5106 C CA . ASN A 1 644 ? 8.914 -2.426 19.411 1.00 84.06 644 ASN A CA 1
ATOM 5107 C C . ASN A 1 644 ? 7.861 -1.590 20.148 1.00 84.06 644 ASN A C 1
ATOM 5109 O O . ASN A 1 644 ? 7.012 -0.979 19.504 1.00 84.06 644 ASN A O 1
ATOM 5113 N N . VAL A 1 645 ? 7.962 -1.484 21.477 1.00 89.44 645 VAL A N 1
ATOM 5114 C CA . VAL A 1 645 ? 7.095 -0.605 22.279 1.00 89.44 645 VAL A CA 1
ATOM 5115 C C . VAL A 1 645 ? 7.198 0.854 21.815 1.00 89.44 645 VAL A C 1
ATOM 5117 O O . VAL A 1 645 ? 6.179 1.525 21.655 1.00 89.44 645 VAL A O 1
ATOM 5120 N N . CYS A 1 646 ? 8.410 1.342 21.536 1.00 88.06 646 CYS A N 1
ATOM 5121 C CA . CYS A 1 646 ? 8.616 2.687 20.995 1.00 88.06 646 CYS A CA 1
ATOM 5122 C C . CYS A 1 646 ? 7.909 2.871 19.639 1.00 88.06 646 CYS A C 1
ATOM 5124 O O . CYS A 1 646 ? 7.165 3.835 19.463 1.00 88.06 646 CYS A O 1
ATOM 5126 N N . TYR A 1 647 ? 8.049 1.914 18.715 1.00 84.06 647 TYR A N 1
ATOM 5127 C CA . TYR A 1 647 ? 7.382 1.953 17.410 1.00 84.06 647 TYR A CA 1
ATOM 5128 C C . TYR A 1 647 ? 5.860 1.848 17.499 1.00 84.06 647 TYR A C 1
ATOM 5130 O O . TYR A 1 647 ? 5.152 2.489 16.722 1.00 84.06 647 TYR A O 1
ATOM 5138 N N . MET A 1 648 ? 5.326 1.085 18.454 1.00 85.06 648 MET A N 1
ATOM 5139 C CA . MET A 1 648 ? 3.885 1.029 18.721 1.00 85.06 648 MET A CA 1
ATOM 5140 C C . MET A 1 648 ? 3.338 2.381 19.190 1.00 85.06 648 MET A C 1
ATOM 5142 O O . MET A 1 648 ? 2.227 2.751 18.813 1.00 85.06 648 MET A O 1
ATOM 5146 N N . ARG A 1 649 ? 4.136 3.142 19.949 1.00 87.38 649 ARG A N 1
ATOM 5147 C CA . ARG A 1 649 ? 3.807 4.498 20.420 1.00 87.38 649 ARG A CA 1
ATOM 5148 C C . ARG A 1 649 ? 4.097 5.596 19.375 1.00 87.38 649 ARG A C 1
ATOM 5150 O O . ARG A 1 649 ? 3.671 6.733 19.560 1.00 87.38 649 ARG A O 1
ATOM 5157 N N . ALA A 1 650 ? 4.776 5.283 18.268 1.00 85.81 650 ALA A N 1
ATOM 5158 C CA . ALA A 1 650 ? 5.099 6.233 17.202 1.00 85.81 650 ALA A CA 1
ATOM 5159 C C . ALA A 1 650 ? 3.985 6.312 16.139 1.00 85.81 650 ALA A C 1
ATOM 5161 O O . ALA A 1 650 ? 3.862 5.443 15.274 1.00 85.81 650 ALA A O 1
ATOM 5162 N N . GLY A 1 651 ? 3.167 7.367 16.191 1.00 79.19 651 GLY A N 1
ATOM 5163 C CA . GLY A 1 651 ? 2.087 7.608 15.222 1.00 79.19 651 GLY A CA 1
ATOM 5164 C C . GLY A 1 651 ? 2.501 8.324 13.928 1.00 79.19 651 GLY A C 1
ATOM 5165 O O . GLY A 1 651 ? 1.678 8.448 13.024 1.00 79.19 651 GLY A O 1
ATOM 5166 N N . SER A 1 652 ? 3.754 8.776 13.831 1.00 82.81 652 SER A N 1
ATOM 5167 C CA . SER A 1 652 ? 4.337 9.419 12.646 1.00 82.81 652 SER A CA 1
ATOM 5168 C C . SER A 1 652 ? 5.764 8.929 12.405 1.00 82.81 652 SER A C 1
ATOM 5170 O O . SER A 1 652 ? 6.419 8.434 13.334 1.00 82.81 652 SER A O 1
ATOM 5172 N N . ALA A 1 653 ? 6.274 9.112 11.184 1.00 82.88 653 ALA A N 1
ATOM 5173 C CA . ALA A 1 653 ? 7.659 8.780 10.859 1.00 82.88 653 ALA A CA 1
ATOM 5174 C C . ALA A 1 653 ? 8.662 9.521 11.768 1.00 82.88 653 ALA A C 1
ATOM 5176 O O . ALA A 1 653 ? 9.546 8.890 12.342 1.00 82.88 653 ALA A O 1
ATOM 5177 N N . ASN A 1 654 ? 8.456 10.822 12.012 1.00 82.94 654 ASN A N 1
ATOM 5178 C CA . ASN A 1 654 ? 9.317 11.639 12.884 1.00 82.94 654 ASN A CA 1
ATOM 5179 C C . ASN A 1 654 ? 9.400 11.101 14.329 1.00 82.94 654 ASN A C 1
ATOM 5181 O O . ASN A 1 654 ? 10.454 11.123 14.964 1.00 82.94 654 ASN A O 1
ATOM 5185 N N . LEU A 1 655 ? 8.291 10.593 14.879 1.00 83.31 655 LEU A N 1
ATOM 5186 C CA . LEU A 1 655 ? 8.311 9.986 16.213 1.00 83.31 655 LEU A CA 1
ATOM 5187 C C . LEU A 1 655 ? 9.092 8.671 16.225 1.00 83.31 655 LEU A C 1
ATOM 5189 O O . LEU A 1 655 ? 9.835 8.416 17.170 1.00 83.31 655 LEU A O 1
ATOM 5193 N N . GLY A 1 656 ? 8.949 7.849 15.188 1.00 82.56 656 GLY A N 1
ATOM 5194 C CA . GLY A 1 656 ? 9.616 6.553 15.146 1.00 82.56 656 GLY A CA 1
ATOM 5195 C C . GLY A 1 656 ? 11.094 6.615 14.783 1.00 82.56 656 GLY A C 1
ATOM 5196 O O . GLY A 1 656 ? 11.849 5.745 15.199 1.00 82.56 656 GLY A O 1
ATOM 5197 N N . GLU A 1 657 ? 11.556 7.672 14.120 1.00 78.44 657 GLU A N 1
ATOM 5198 C CA . GLU A 1 657 ? 12.992 7.930 13.941 1.00 78.44 657 GLU A CA 1
ATOM 5199 C C . GLU A 1 657 ? 13.757 8.057 15.261 1.00 78.44 657 GLU A C 1
ATOM 5201 O O . GLU A 1 657 ? 14.952 7.774 15.319 1.00 78.44 657 GLU A O 1
ATOM 5206 N N . LYS A 1 658 ? 13.066 8.451 16.335 1.00 83.31 658 LYS A N 1
ATOM 5207 C CA . LYS A 1 658 ? 13.637 8.549 17.685 1.00 83.31 658 LYS A CA 1
ATOM 5208 C C . LYS A 1 658 ? 13.760 7.184 18.372 1.00 83.31 658 LYS A C 1
ATOM 5210 O O . LYS A 1 658 ? 14.372 7.095 19.436 1.00 83.31 658 LYS A O 1
ATOM 5215 N N . CYS A 1 659 ? 13.171 6.136 17.798 1.00 84.31 659 CYS A N 1
ATOM 5216 C CA . CYS A 1 659 ? 13.262 4.765 18.288 1.00 84.31 659 CYS A CA 1
ATOM 5217 C C . CYS A 1 659 ? 14.522 4.059 17.758 1.00 84.31 659 CYS A C 1
ATOM 5219 O O . CYS A 1 659 ? 15.128 4.474 16.772 1.00 84.31 659 CYS A O 1
ATOM 5221 N N . ASP A 1 660 ? 14.917 2.960 18.405 1.00 78.25 660 ASP A N 1
ATOM 5222 C CA . ASP A 1 660 ? 16.109 2.198 18.014 1.00 78.25 660 ASP A CA 1
ATOM 5223 C C . ASP A 1 660 ? 15.893 1.436 16.692 1.00 78.25 660 ASP A C 1
ATOM 5225 O O . ASP A 1 660 ? 15.292 0.358 16.658 1.00 78.25 660 ASP A O 1
ATOM 5229 N N . GLY A 1 661 ? 16.433 2.012 15.613 1.00 66.81 661 GLY A N 1
ATOM 5230 C CA . GLY A 1 661 ? 16.372 1.505 14.239 1.00 66.81 661 GLY A CA 1
ATOM 5231 C C . GLY A 1 661 ? 16.918 0.096 14.023 1.00 66.81 661 GLY A C 1
ATOM 5232 O O . GLY A 1 661 ? 16.587 -0.510 13.007 1.00 66.81 661 GLY A O 1
ATOM 5233 N N . MET A 1 662 ? 17.726 -0.447 14.943 1.00 65.94 662 MET A N 1
ATOM 5234 C CA . MET A 1 662 ? 18.289 -1.796 14.793 1.00 65.94 662 MET A CA 1
ATOM 5235 C C . MET A 1 662 ? 17.252 -2.911 14.994 1.00 65.94 662 MET A C 1
ATOM 5237 O O . MET A 1 662 ? 17.510 -4.044 14.594 1.00 65.94 662 MET A O 1
ATOM 5241 N N . TYR A 1 663 ? 16.103 -2.611 15.611 1.00 61.78 663 TYR A N 1
ATOM 5242 C CA . TYR A 1 663 ? 15.123 -3.618 16.036 1.00 61.78 663 TYR A CA 1
ATOM 5243 C C . TYR A 1 663 ? 13.687 -3.310 15.591 1.00 61.78 663 TYR A C 1
ATOM 5245 O O . TYR A 1 663 ? 12.737 -3.725 16.261 1.00 61.78 663 TYR A O 1
ATOM 5253 N N . SER A 1 664 ? 13.498 -2.570 14.493 1.00 57.41 664 SER A N 1
ATOM 5254 C CA . SER A 1 664 ? 12.153 -2.413 13.927 1.00 57.41 664 SER A CA 1
ATOM 5255 C C . SER A 1 664 ? 11.545 -3.789 13.644 1.00 57.41 664 SER A C 1
ATOM 5257 O O . SER A 1 664 ? 12.151 -4.599 12.946 1.00 57.41 664 SER A O 1
ATOM 5259 N N . ALA A 1 665 ? 10.342 -4.041 14.173 1.00 44.97 665 ALA A N 1
ATOM 5260 C CA . ALA A 1 665 ? 9.579 -5.277 13.956 1.00 44.97 665 ALA A CA 1
ATOM 5261 C C . ALA A 1 665 ? 9.310 -5.568 12.470 1.00 44.97 665 ALA A C 1
ATOM 5263 O O . ALA A 1 665 ? 9.021 -6.702 12.101 1.00 44.97 665 ALA A O 1
ATOM 5264 N N . PHE A 1 666 ? 9.398 -4.522 11.648 1.00 43.78 666 PHE A N 1
ATOM 5265 C CA . PHE A 1 666 ? 9.115 -4.511 10.218 1.00 43.78 666 PHE A CA 1
ATOM 5266 C C . PHE A 1 666 ? 10.369 -4.179 9.384 1.00 43.78 666 PHE A C 1
ATOM 5268 O O . PHE A 1 666 ? 10.318 -4.149 8.159 1.00 43.78 666 PHE A O 1
ATOM 5275 N N . GLY A 1 667 ? 11.511 -3.940 10.042 1.00 38.09 667 GLY A N 1
ATOM 5276 C CA . GLY A 1 667 ? 12.790 -3.664 9.395 1.00 38.09 667 GLY A CA 1
ATOM 5277 C C . GLY A 1 667 ? 13.517 -4.955 9.014 1.00 38.09 667 GLY A C 1
ATOM 5278 O O . GLY A 1 667 ? 13.671 -5.848 9.846 1.00 38.09 667 GLY A O 1
ATOM 5279 N N . ARG A 1 668 ? 13.954 -5.010 7.751 1.00 32.69 668 ARG A N 1
ATOM 5280 C CA . ARG A 1 668 ? 14.589 -6.142 7.048 1.00 32.69 668 ARG A CA 1
ATOM 5281 C C . ARG A 1 668 ? 15.410 -7.115 7.875 1.00 32.69 668 ARG A C 1
ATOM 5283 O O . ARG A 1 668 ? 16.327 -6.713 8.633 1.00 32.69 668 ARG A O 1
#

pLDDT: mean 84.24, std 16.25, range [21.86, 98.19]

Sequence (668 aa):
MRWLTAAAALAVTLASSALAIDTTSGTPVYTASKSFPTSLFPSMDYMPKRMEGEPRPHITKEGGKGSYPDSLVNPRSLPTAPPKSETLQAQPHRGTADLDQLIKSVWEVASKLFKHDKASSLTCNLCRNVLDSLQKIARTDPDTIPDLAGSLCEAFNIFGLAGFHQECKRTLSKDVFGGAITQVLSYANFTDGAPDALTVCSQFSFARFCDRPDVSLSEDFLNDWFRGQRHAPKDVIDDWHNKRENAYKNYNPKDNLRVAHVSDLHLDPRYFVGGEADCTYGATVQCCRSNSVNFLKFQDHFVDGTLRDDQIMHKANYWGSLKCDTPWALLASSMEALKHVGGDNGYDIALFTGDLVAHDDPYRYSHDFVKYSEQAQFDMLKHYLGNTPLVPSLGNHDTTPLNCMAASQWYPDNLQYQWDWDLNYVAELWKNRGWVNDNAVKDIKVHHGAFSMKPRKNLRVVSLNTDFWYVANFYNYIHSSNPDFSGMLRFLTDELLEAEKNRERVWIIGHVLSGWDGSQALANPSNLFYQNCQPIRSTDARLPEFDDLVDSKADHGPVWRKLYSARDTYGDFHASVQANSYSAGVNLDGTKWPKNAPLNGTFWAALTDEMEQRPELVETFALVGTRMSPIARRCKDKKCAKANVCYMRAGSANLGEKCDGMYSAFGR

InterPro domains:
  IPR004843 Calcineurin-like, phosphoesterase domain [PF00149] (257-512)
  IPR029052 Metallo-dependent phosphatase-like [G3DSA:3.60.21.10] (328-521)
  IPR029052 Metallo-dependent phosphatase-like [SSF56300] (255-522)
  IPR041805 Acid sphingomyelinase/endopolyphosphatase, metallophosphatase domain [cd00842] (259-531)

Radius of gyration: 26.1 Å; Cα contacts (8 Å, |Δi|>4): 1166; chains: 1; bounding box: 82×65×66 Å

Organism: Malassezia globosa (strain ATCC MYA-4612 / CBS 7966) (NCBI:txid425265)

Nearest PDB structures (foldseek):
  5fic-assembly4_D  TM=6.649E-01  e=6.161E-18  Mus musculus
  5ebb-assembly1_A  TM=8.494E-01  e=1.255E-11  Homo sapiens
  5kas-assembly1_A  TM=7.127E-01  e=3.109E-12  Mus musculus
  8w6p-assembly1_B  TM=8.260E-01  e=9.929E-11  Mus musculus
  2yeq-assembly1_A  TM=5.018E-01  e=1.296E-01  Bacillus subtilis